Protein 4EVW (pdb70)

Radius of gyration: 26.11 Å; Cα contacts (8 Å, |Δi|>4): 935; chains: 2; bounding box: 56×75×39 Å

Foldseek 3Di:
DEEFAAAVQVVVVPDPDRQCDDAPHDGLQCQAVCQVLVCQDPDEYEYEYEPPPCVVVVVVVSSVVSNRPHYYYQYDHDHDLEDLVSRVSSVVSCVVVVDDDKFKDKYAYSQKGQHNDDDDPVLVVFQWEFEWEQDDDQQFKDFDDPDPPFQFTQAIGRRDCPDRTGGLRIIIGGTPVLSVVLSVVVVVPDVVPDPDRHDYRRRSVNSVVVVPGGYGYHYDYPVRMQGRRHPVSVVVSNVD/DEEFAAAVQVVVVPDPDRQCDDAPPDGLQCQAVCQVLVCQQPDEYEYEYEPPPCVVVVCVVSSVVSNRDHYYYHYDHDHDLEDLVSRVSSVVSCVVVVDDDKWKDKYAYSQKGQHNDDDDPVLVVFQWEFEWEQDDDQQFKDFDDPDPPFQFTQAIGHRDPPDRTGGLRIIMGGTPVLSVVLSVVVVVDDVVPDPDRHDYRRRSVNSVVVVVTTYGYHYDYPVRMQGRRHPVSVVVSNVD

Solvent-accessible surface area: 21736 Å² total

B-factor: mean 32.75, std 13.32, range [13.0, 110.54]

Sequence (480 aa):
IVIPAGSSRFFKAGYTQPKYLEAHGQTLFEHSVNSFAAYFASTPFLFIVRNVYDTAVFVREKATQLGIKQFYIAELHTETRGQAETVTLGLEELAKQGVDYQGSITVFNIDTFRPNFVFPDISQHSDGYLEVFQGGGDNWSFAKPEHAGSTKVIQTAEKNPISDLCSTGLYHFNRKEDYLEAYRREYVARPSQEWERGELYIAPLYNELIQKGLNIHYHLIARHEVIFCGVPDEYTDFLRQIVIPAGSSSRFFKAGYTQPKYLEAHGQTLFEHSVNSFAAYFASSTPFLFIVRNVYDDTAVFVREKATQLGIKQFYIAELHTETRGQAETVTLGLEELAKQGVDYQGSITVFNIDTFRPNFVFPDISQHSDGYLEVFQGGGDNWSFAKPEHAGSTKVIQTAEKNPISDLCSTGLYHFNRKEDYLEAYREYVARPSQEWERGELYIAPLYNELIQKGLNIHYHLIARHEVIFCGVPDEYTDFLRQ

Nearest PDB structures (foldseek):
  4evw-assembly2_B  TM=1.003E+00  e=3.786E-51  Vibrio cholerae RC9
  7x8k-assembly1_A  TM=7.476E-01  e=7.955E-10  Arabidopsis thaliana
  7x8j-assembly2_B  TM=7.269E-01  e=2.488E-08  Arabidopsis thaliana
  6xhs-assembly3_F  TM=6.366E-01  e=4.161E-07  Staphylococcus aureus
  6xht-assembly2_D  TM=6.276E-01  e=6.866E-07  Staphylococcus aureus

Secondary structure (DSSP, 8-state):
-EE----HHHHHTT--S----EETTEEHHHHHHGGGGGGTTTS-EEEEEESSTTHHHHHHHHHHHHT-SSEEEEEESS--SSHHHHHHHHHHHHHHTT----S-EEE--TTEE-TT----GGGGSSSEEEEEEE--SS-S-EEEESSTT--BEEEEESSS-SSSEEEEEEEEES-HHHHHHHHHHHHTS-GGG-S-S---STTHHHHHHHTT--EEEEE--GGG-EE--SHHHHHHHHH-/-EE----HHHHHHT--S----EETTEEHHHHHHGGGGGGTTTS-EEEEEESSTTHHHHHHHHHHHHT-SSEEEEEESS--SSHHHHHHHHHHHHHHTT----S-EEE--TTEE-TT----GGGGSSSEEEEEEE--SS-S-EEEESSTT--BEEEEESSS-SSSEEEEEEEEES-HHHHHHHHHHHHTS-GGG-S-S---STTHHHHHHHTT--EEEEE--GGG-EE--SHHHHHHHHH-

CATH classification: 3.90.550.10

Structure (mmCIF, N/CA/C/O backbone):
data_4EVW
#
_entry.id   4EVW
#
_cell.length_a   48.303
_cell.length_b   117.003
_cell.length_c   128.561
_cell.angle_alpha   90.000
_cell.angle_beta   90.000
_cell.angle_gamma   90.000
#
_symmetry.space_group_name_H-M   'P 21 21 21'
#
loop_
_entity.id
_entity.type
_entity.pdbx_description
1 polymer 'Nucleoside-diphosphate-sugar pyrophosphorylase'
2 non-polymer 'MAGNESIUM ION'
3 water water
#
loop_
_atom_site.group_PDB
_atom_site.id
_atom_site.type_symbol
_atom_site.label_atom_id
_atom_site.label_alt_id
_atom_site.label_comp_id
_atom_site.label_asym_id
_atom_site.label_entity_id
_atom_site.label_seq_id
_atom_site.pdbx_PDB_ins_code
_atom_site.Cartn_x
_atom_site.Cartn_y
_atom_site.Cartn_z
_atom_site.occupancy
_atom_site.B_iso_or_equiv
_atom_site.auth_seq_id
_atom_site.auth_comp_id
_atom_site.auth_asym_id
_atom_site.auth_atom_id
_atom_site.pdbx_PDB_model_num
ATOM 9 N N . ILE A 1 2 ? 21.373 69.843 56.074 1.00 20.14 2 ILE A N 1
ATOM 10 C CA . ILE A 1 2 ? 21.437 70.215 54.667 1.00 18.44 2 ILE A CA 1
ATOM 11 C C . ILE A 1 2 ? 21.610 68.920 53.880 1.00 21.19 2 ILE A C 1
ATOM 12 O O . ILE A 1 2 ? 22.569 68.179 54.094 1.00 22.46 2 ILE A O 1
ATOM 17 N N . VAL A 1 3 ? 20.673 68.652 52.979 1.00 18.07 3 VAL A N 1
ATOM 18 C CA . VAL A 1 3 ? 20.699 67.425 52.192 1.00 16.53 3 VAL A CA 1
ATOM 19 C C . VAL A 1 3 ? 20.963 67.746 50.730 1.00 18.10 3 VAL A C 1
ATOM 20 O O . VAL A 1 3 ? 20.249 68.545 50.121 1.00 21.78 3 VAL A O 1
ATOM 24 N N . ILE A 1 4 ? 21.985 67.125 50.162 1.00 19.22 4 ILE A N 1
ATOM 25 C CA . ILE A 1 4 ? 22.293 67.379 48.771 1.00 19.92 4 ILE A CA 1
ATOM 26 C C . ILE A 1 4 ? 22.195 66.117 47.936 1.00 22.43 4 ILE A C 1
ATOM 27 O O . ILE A 1 4 ? 23.075 65.256 47.989 1.00 21.31 4 ILE A O 1
ATOM 32 N N . PRO A 1 5 ? 21.113 65.965 47.220 1.00 25.79 5 PRO A N 1
ATOM 33 C CA . PRO A 1 5 ? 20.949 64.825 46.340 1.00 22.11 5 PRO A CA 1
ATOM 34 C C . PRO A 1 5 ? 21.837 65.013 45.113 1.00 27.85 5 PRO A C 1
ATOM 35 O O . PRO A 1 5 ? 21.725 65.988 44.458 1.00 30.48 5 PRO A O 1
ATOM 47 N N . ALA A 1 7 ? 22.893 62.119 42.906 1.00 22.19 7 ALA A N 1
ATOM 48 C CA . ALA A 1 7 ? 23.024 60.786 42.415 1.00 27.70 7 ALA A CA 1
ATOM 49 C C . ALA A 1 7 ? 22.651 60.709 40.960 1.00 33.08 7 ALA A C 1
ATOM 50 O O . ALA A 1 7 ? 22.752 59.692 40.368 1.00 39.05 7 ALA A O 1
ATOM 52 N N . GLY A 1 8 ? 22.220 61.798 40.399 1.00 26.61 8 GLY A N 1
ATOM 53 C CA . GLY A 1 8 ? 21.835 61.824 39.000 1.00 31.67 8 GLY A CA 1
ATOM 54 C C . GLY A 1 8 ? 22.958 61.523 38.025 1.00 43.87 8 GLY A C 1
ATOM 55 O O . GLY A 1 8 ? 23.979 60.937 38.382 1.00 50.46 8 GLY A O 1
ATOM 72 N N . SER A 1 10 ? 25.202 63.259 34.579 1.00 47.74 10 SER A N 1
ATOM 73 C CA . SER A 1 10 ? 25.573 64.472 33.854 1.00 46.55 10 SER A CA 1
ATOM 74 C C . SER A 1 10 ? 25.479 64.289 32.338 1.00 36.87 10 SER A C 1
ATOM 75 O O . SER A 1 10 ? 26.402 64.647 31.614 1.00 36.89 10 SER A O 1
ATOM 78 N N . SER A 1 11 ? 24.360 63.756 31.856 1.00 38.50 11 SER A N 1
ATOM 79 C CA . SER A 1 11 ? 24.194 63.498 30.425 1.00 34.57 11 SER A CA 1
ATOM 80 C C . SER A 1 11 ? 24.445 64.660 29.468 1.00 27.19 11 SER A C 1
ATOM 81 O O . SER A 1 11 ? 25.109 64.475 28.445 1.00 26.95 11 SER A O 1
ATOM 84 N N . ARG A 1 12 ? 23.916 65.846 29.768 1.00 26.81 12 ARG A N 1
ATOM 85 C CA . ARG A 1 12 ? 24.140 66.994 28.887 1.00 31.33 12 ARG A CA 1
ATOM 86 C C . ARG A 1 12 ? 25.619 67.373 28.853 1.00 24.99 12 ARG A C 1
ATOM 87 O O . ARG A 1 12 ? 26.139 67.798 27.818 1.00 25.51 12 ARG A O 1
ATOM 95 N N . PHE A 1 13 ? 26.291 67.230 29.990 1.00 23.34 13 PHE A N 1
ATOM 96 C CA . PHE A 1 13 ? 27.711 67.545 30.061 1.00 25.48 13 PHE A CA 1
ATOM 97 C C . PHE A 1 13 ? 28.513 66.477 29.322 1.00 25.13 13 PHE A C 1
ATOM 98 O O . PHE A 1 13 ? 29.519 66.787 28.687 1.00 29.10 13 PHE A O 1
ATOM 106 N N . PHE A 1 14 ? 28.066 65.224 29.391 1.00 30.42 14 PHE A N 1
ATOM 107 C CA . PHE A 1 14 ? 28.750 64.152 28.667 1.00 28.96 14 PHE A CA 1
ATOM 108 C C . PHE A 1 14 ? 28.691 64.469 27.173 1.00 29.56 14 PHE A C 1
ATOM 109 O O . PHE A 1 14 ? 29.707 64.434 26.474 1.00 29.15 14 PHE A O 1
ATOM 117 N N . LYS A 1 15 ? 27.499 64.794 26.684 1.00 27.69 15 LYS A N 1
ATOM 118 C CA . LYS A 1 15 ? 27.339 65.124 25.276 1.00 29.20 15 LYS A CA 1
ATOM 119 C C . LYS A 1 15 ? 28.163 66.357 24.907 1.00 29.89 15 LYS A C 1
ATOM 120 O O . LYS A 1 15 ? 28.675 66.457 23.791 1.00 31.53 15 LYS A O 1
ATOM 126 N N . ALA A 1 16 ? 28.302 67.293 25.843 1.00 30.00 16 ALA A N 1
ATOM 127 C CA . ALA A 1 16 ? 29.068 68.508 25.582 1.00 29.43 16 ALA A CA 1
ATOM 128 C C . ALA A 1 16 ? 30.568 68.224 25.513 1.00 35.91 16 ALA A C 1
ATOM 129 O O . ALA A 1 16 ? 31.354 69.096 25.141 1.00 36.68 16 ALA A O 1
ATOM 131 N N . GLY A 1 17 ? 30.968 67.013 25.888 1.00 32.35 17 GLY A N 1
ATOM 132 C CA . GLY A 1 17 ? 32.374 66.657 25.807 1.00 37.20 17 GLY A CA 1
ATOM 133 C C . GLY A 1 17 ? 33.145 66.469 27.098 1.00 35.09 17 GLY A C 1
ATOM 134 O O . GLY A 1 17 ? 34.355 66.246 27.067 1.00 37.22 17 GLY A O 1
ATOM 135 N N . TYR A 1 18 ? 32.467 66.555 28.235 1.00 30.98 18 TYR A N 1
ATOM 136 C CA . TYR A 1 18 ? 33.138 66.374 29.513 1.00 31.66 18 TYR A CA 1
ATOM 137 C C . TYR A 1 18 ? 33.054 64.905 29.891 1.00 37.72 18 TYR A C 1
ATOM 138 O O . TYR A 1 18 ? 32.020 64.269 29.700 1.00 41.24 18 TYR A O 1
ATOM 147 N N . THR A 1 19 ? 34.145 64.361 30.416 1.00 33.81 19 THR A N 1
ATOM 148 C CA . THR A 1 19 ? 34.169 62.958 30.799 1.00 29.70 19 THR A CA 1
ATOM 149 C C . THR A 1 19 ? 34.004 62.767 32.307 1.00 32.91 19 THR A C 1
ATOM 150 O O . THR A 1 19 ? 33.771 61.654 32.775 1.00 43.81 19 THR A O 1
ATOM 154 N N . GLN A 1 20 ? 34.107 63.858 33.061 1.00 34.40 20 GLN A N 1
ATOM 155 C CA . GLN A 1 20 ? 33.941 63.815 34.515 1.00 34.69 20 GLN A CA 1
ATOM 156 C C . GLN A 1 20 ? 32.525 64.246 34.888 1.00 34.38 20 GLN A C 1
ATOM 157 O O . GLN A 1 20 ? 31.903 65.017 34.165 1.00 35.65 20 GLN A O 1
ATOM 163 N N . PRO A 1 21 ? 31.990 63.741 36.012 1.00 32.52 21 PRO A N 1
ATOM 164 C CA . PRO A 1 21 ? 30.639 64.191 36.361 1.00 31.14 21 PRO A CA 1
ATOM 165 C C . PRO A 1 21 ? 30.712 65.697 36.632 1.00 31.45 21 PRO A C 1
ATOM 166 O O . PRO A 1 21 ? 31.727 66.205 37.112 1.00 27.55 21 PRO A O 1
ATOM 170 N N . LYS A 1 22 ? 29.638 66.402 36.304 1.00 26.96 22 LYS A N 1
ATOM 171 C CA . LYS A 1 22 ? 29.586 67.850 36.446 1.00 27.21 22 LYS A CA 1
ATOM 172 C C . LYS A 1 22 ? 30.074 68.440 37.767 1.00 24.08 22 LYS A C 1
ATOM 173 O O . LYS A 1 22 ? 30.757 69.462 37.761 1.00 29.20 22 LYS A O 1
ATOM 179 N N . TYR A 1 23 ? 29.756 67.805 38.891 1.00 24.28 23 TYR A N 1
ATOM 180 C CA . TYR A 1 23 ? 30.187 68.354 40.173 1.00 27.25 23 TYR A CA 1
ATOM 181 C C . TYR A 1 23 ? 31.701 68.320 40.398 1.00 23.17 23 TYR A C 1
ATOM 182 O O . TYR A 1 23 ? 32.208 68.959 41.325 1.00 23.84 23 TYR A O 1
ATOM 199 N N . LEU A 1 25 ? 33.785 69.175 37.875 1.00 25.12 25 LEU A N 1
ATOM 200 C CA . LEU A 1 25 ? 34.363 70.147 36.955 1.00 29.17 25 LEU A CA 1
ATOM 201 C C . LEU A 1 25 ? 34.886 71.321 37.775 1.00 28.24 25 LEU A C 1
ATOM 202 O O . LEU A 1 25 ? 34.369 71.607 38.856 1.00 29.02 25 LEU A O 1
ATOM 207 N N . GLU A 1 26 ? 35.918 71.989 37.267 1.00 28.75 26 GLU A N 1
ATOM 208 C CA . GLU A 1 26 ? 36.526 73.102 37.987 1.00 35.82 26 GLU A CA 1
ATOM 209 C C . GLU A 1 26 ? 36.238 74.467 37.375 1.00 36.77 26 GLU A C 1
ATOM 210 O O . GLU A 1 26 ? 36.004 74.594 36.175 1.00 34.76 26 GLU A O 1
ATOM 216 N N . ALA A 1 27 ? 36.239 75.486 38.226 1.00 33.90 27 ALA A N 1
ATOM 217 C CA . ALA A 1 27 ? 35.999 76.851 37.795 1.00 34.89 27 ALA A CA 1
ATOM 218 C C . ALA A 1 27 ? 36.538 77.805 38.849 1.00 35.03 27 ALA A C 1
ATOM 219 O O . ALA A 1 27 ? 36.252 77.664 40.040 1.00 30.42 27 ALA A O 1
ATOM 221 N N . HIS A 1 28 ? 37.345 78.760 38.405 1.00 41.51 28 HIS A N 1
ATOM 222 C CA . HIS A 1 28 ? 37.909 79.764 39.295 1.00 44.13 28 HIS A CA 1
ATOM 223 C C . HIS A 1 28 ? 38.632 79.208 40.518 1.00 45.35 28 HIS A C 1
ATOM 224 O O . HIS A 1 28 ? 38.564 79.788 41.604 1.00 50.11 28 HIS A O 1
ATOM 231 N N . GLY A 1 29 ? 39.315 78.081 40.345 1.00 45.90 29 GLY A N 1
ATOM 232 C CA . GLY A 1 29 ? 40.072 77.508 41.444 1.00 46.49 29 GLY A CA 1
ATOM 233 C C . GLY A 1 29 ? 39.446 76.409 42.281 1.00 43.44 29 GLY A C 1
ATOM 234 O O . GLY A 1 29 ? 40.106 75.869 43.170 1.00 45.88 29 GLY A O 1
ATOM 235 N N . GLN A 1 30 ? 38.187 76.070 42.024 1.00 32.88 30 GLN A N 1
ATOM 236 C CA . GLN A 1 30 ? 37.546 75.012 42.793 1.00 35.25 30 GLN A CA 1
ATOM 237 C C . GLN A 1 30 ? 36.436 74.304 42.023 1.00 32.33 30 GLN A C 1
ATOM 238 O O . GLN A 1 30 ? 35.906 74.833 41.046 1.00 33.36 30 GLN A O 1
ATOM 244 N N . THR A 1 31 ? 36.096 73.099 42.473 1.00 32.20 31 THR A N 1
ATOM 245 C CA . THR A 1 31 ? 35.067 72.294 41.829 1.00 25.18 31 THR A CA 1
ATOM 246 C C . THR A 1 31 ? 33.675 72.881 41.986 1.00 27.91 31 THR A C 1
ATOM 247 O O . THR A 1 31 ? 33.408 73.636 42.920 1.00 26.50 31 THR A O 1
ATOM 251 N N . LEU A 1 32 ? 32.783 72.537 41.066 1.00 21.78 32 LEU A N 1
ATOM 252 C CA . LEU A 1 32 ? 31.424 73.040 41.149 1.00 23.37 32 LEU A CA 1
ATOM 253 C C . LEU A 1 32 ? 30.811 72.540 42.461 1.00 22.62 32 LEU A C 1
ATOM 254 O O . LEU A 1 32 ? 29.982 73.223 43.062 1.00 23.67 32 LEU A O 1
ATOM 259 N N . PHE A 1 33 ? 31.245 71.365 42.919 1.00 20.89 33 PHE A N 1
ATOM 260 C CA . PHE A 1 33 ? 30.752 70.817 44.184 1.00 19.97 33 PHE A CA 1
ATOM 261 C C . PHE A 1 33 ? 31.045 71.819 45.295 1.00 22.66 33 PHE A C 1
ATOM 262 O O . PHE A 1 33 ? 30.177 72.141 46.106 1.00 20.88 33 PHE A O 1
ATOM 270 N N . GLU A 1 34 ? 32.279 72.314 45.321 1.00 22.30 34 GLU A N 1
ATOM 271 C CA . GLU A 1 34 ? 32.696 73.278 46.335 1.00 28.37 34 GLU A CA 1
ATOM 272 C C . GLU A 1 34 ? 31.963 74.610 46.211 1.00 29.54 34 GLU A C 1
ATOM 273 O O . GLU A 1 34 ? 31.571 75.205 47.217 1.00 24.08 34 GLU A O 1
ATOM 279 N N . HIS A 1 35 ? 31.791 75.088 44.981 1.00 24.58 35 HIS A N 1
ATOM 280 C CA . HIS A 1 35 ? 31.075 76.341 44.758 1.00 26.65 35 HIS A CA 1
ATOM 281 C C . HIS A 1 35 ? 29.665 76.241 45.332 1.00 23.11 35 HIS A C 1
ATOM 282 O O . HIS A 1 35 ? 29.163 77.181 45.947 1.00 23.68 35 HIS A O 1
ATOM 289 N N . SER A 1 36 ? 29.024 75.099 45.119 1.00 22.00 36 SER A N 1
ATOM 290 C CA . SER A 1 36 ? 27.667 74.914 45.611 1.00 25.24 36 SER A CA 1
ATOM 291 C C . SER A 1 36 ? 27.584 74.732 47.122 1.00 25.59 36 SER A C 1
ATOM 292 O O . SER A 1 36 ? 26.791 75.401 47.784 1.00 21.48 36 SER A O 1
ATOM 295 N N . VAL A 1 37 ? 28.399 73.840 47.674 1.00 21.03 37 VAL A N 1
ATOM 296 C CA . VAL A 1 37 ? 28.360 73.596 49.110 1.00 19.60 37 VAL A CA 1
ATOM 297 C C . VAL A 1 37 ? 28.826 74.807 49.911 1.00 19.01 37 VAL A C 1
ATOM 298 O O . VAL A 1 37 ? 28.358 75.029 51.027 1.00 20.12 37 VAL A O 1
ATOM 302 N N . ASN A 1 38 ? 29.732 75.600 49.344 1.00 19.29 38 ASN A N 1
ATOM 303 C CA . ASN A 1 38 ? 30.207 76.787 50.047 1.00 23.71 38 ASN A CA 1
ATOM 304 C C . ASN A 1 38 ? 29.096 77.798 50.291 1.00 22.27 38 ASN A C 1
ATOM 305 O O . ASN A 1 38 ? 29.257 78.728 51.086 1.00 23.06 38 ASN A O 1
ATOM 310 N N . SER A 1 39 ? 27.972 77.615 49.604 1.00 20.98 39 SER A N 1
ATOM 311 C CA . SER A 1 39 ? 26.814 78.482 49.795 1.00 25.67 39 SER A CA 1
ATOM 312 C C . SER A 1 39 ? 26.492 78.476 51.281 1.00 21.89 39 SER A C 1
ATOM 313 O O . SER A 1 39 ? 26.095 79.490 51.852 1.00 22.15 39 SER A O 1
ATOM 316 N N . PHE A 1 40 ? 26.674 77.312 51.899 1.00 20.20 40 PHE A N 1
ATOM 317 C CA . PHE A 1 40 ? 26.362 77.109 53.312 1.00 21.88 40 PHE A CA 1
ATOM 318 C C . PHE A 1 40 ? 27.527 77.213 54.290 1.00 22.21 40 PHE A C 1
ATOM 319 O O . PHE A 1 40 ? 27.470 76.649 55.387 1.00 22.09 40 PHE A O 1
ATOM 327 N N . ALA A 1 41 ? 28.574 77.930 53.905 1.00 20.38 41 ALA A N 1
ATOM 328 C CA . ALA A 1 41 ? 29.752 78.064 54.755 1.00 22.78 41 ALA A CA 1
ATOM 329 C C . ALA A 1 41 ? 29.452 78.510 56.187 1.00 25.63 41 ALA A C 1
ATOM 330 O O . ALA A 1 41 ? 30.153 78.123 57.113 1.00 22.60 41 ALA A O 1
ATOM 332 N N . ALA A 1 42 ? 28.419 79.321 56.373 1.00 25.80 42 ALA A N 1
ATOM 333 C CA . ALA A 1 42 ? 28.077 79.795 57.710 1.00 31.29 42 ALA A CA 1
ATOM 334 C C . ALA A 1 42 ? 27.604 78.665 58.616 1.00 26.81 42 ALA A C 1
ATOM 335 O O . ALA A 1 42 ? 27.561 78.816 59.836 1.00 25.99 42 ALA A O 1
ATOM 337 N N . TYR A 1 43 ? 27.277 77.523 58.020 1.00 19.40 43 TYR A N 1
ATOM 338 C CA . TYR A 1 43 ? 26.767 76.384 58.781 1.00 21.21 43 TYR A CA 1
ATOM 339 C C . TYR A 1 43 ? 27.692 75.174 58.878 1.00 21.81 43 TYR A C 1
ATOM 340 O O . TYR A 1 43 ? 27.316 74.139 59.437 1.00 21.27 43 TYR A O 1
ATOM 349 N N . PHE A 1 44 ? 28.907 75.308 58.355 1.00 21.85 44 PHE A N 1
ATOM 350 C CA . PHE A 1 44 ? 29.867 74.208 58.375 1.00 20.26 44 PHE A CA 1
ATOM 351 C C . PHE A 1 44 ? 30.208 73.693 59.770 1.00 25.83 44 PHE A C 1
ATOM 352 O O . PHE A 1 44 ? 30.463 72.506 59.956 1.00 21.75 44 PHE A O 1
ATOM 360 N N . ALA A 1 45 ? 30.219 74.586 60.751 1.00 25.29 45 ALA A N 1
ATOM 361 C CA . ALA A 1 45 ? 30.584 74.194 62.109 1.00 27.07 45 ALA A CA 1
ATOM 362 C C . ALA A 1 45 ? 29.440 73.662 62.966 1.00 28.44 45 ALA A C 1
ATOM 363 O O . ALA A 1 45 ? 29.668 72.923 63.918 1.00 32.99 45 ALA A O 1
ATOM 365 N N . SER A 1 46 ? 28.213 74.008 62.598 1.00 24.77 46 SER A N 1
ATOM 366 C CA . SER A 1 46 ? 27.038 73.675 63.400 1.00 29.98 46 SER A CA 1
ATOM 367 C C . SER A 1 46 ? 25.975 72.735 62.867 1.00 27.38 46 SER A C 1
ATOM 368 O O . SER A 1 46 ? 25.226 72.129 63.640 1.00 28.25 46 SER A O 1
ATOM 371 N N . THR A 1 47 ? 25.890 72.633 61.553 1.00 26.11 47 THR A N 1
ATOM 372 C CA . THR A 1 47 ? 24.824 71.867 60.932 1.00 20.62 47 THR A CA 1
ATOM 373 C C . THR A 1 47 ? 25.281 70.624 60.197 1.00 21.09 47 THR A C 1
ATOM 374 O O . THR A 1 47 ? 26.276 70.651 59.484 1.00 25.57 47 THR A O 1
ATOM 378 N N . PRO A 1 48 ? 24.558 69.508 60.367 1.00 24.91 48 PRO A N 1
ATOM 379 C CA . PRO A 1 48 ? 24.978 68.299 59.657 1.00 23.26 48 PRO A CA 1
ATOM 380 C C . PRO A 1 48 ? 24.629 68.389 58.172 1.00 17.84 48 PRO A C 1
ATOM 381 O O . PRO A 1 48 ? 23.655 69.046 57.791 1.00 17.97 48 PRO A O 1
ATOM 385 N N . PHE A 1 49 ? 25.444 67.746 57.343 1.00 19.89 49 PHE A N 1
ATOM 386 C CA . PHE A 1 49 ? 25.224 67.702 55.898 1.00 21.01 49 PHE A CA 1
ATOM 387 C C . PHE A 1 49 ? 25.091 66.245 55.487 1.00 19.37 49 PHE A C 1
ATOM 388 O O . PHE A 1 49 ? 25.822 65.383 55.979 1.00 22.76 49 PHE A O 1
ATOM 396 N N . LEU A 1 50 ? 24.154 65.968 54.588 1.00 16.08 50 LEU A N 1
ATOM 397 C CA . LEU A 1 50 ? 23.981 64.614 54.075 1.00 15.24 50 LEU A CA 1
ATOM 398 C C . LEU A 1 50 ? 24.180 64.689 52.571 1.00 19.12 50 LEU A C 1
ATOM 399 O O . LEU A 1 50 ? 23.412 65.355 51.868 1.00 20.94 50 LEU A O 1
ATOM 404 N N . PHE A 1 51 ? 25.223 64.023 52.082 1.00 18.72 51 PHE A N 1
ATOM 405 C CA . PHE A 1 51 ? 25.505 64.001 50.655 1.00 16.81 51 PHE A CA 1
ATOM 406 C C . PHE A 1 51 ? 25.029 62.649 50.142 1.00 18.01 51 PHE A C 1
ATOM 407 O O . PHE A 1 51 ? 25.458 61.607 50.638 1.00 20.11 51 PHE A O 1
ATOM 415 N N . ILE A 1 52 ? 24.132 62.666 49.164 1.00 17.12 52 ILE A N 1
ATOM 416 C CA . ILE A 1 52 ? 23.606 61.422 48.615 1.00 14.51 52 ILE A CA 1
ATOM 417 C C . ILE A 1 52 ? 24.184 61.265 47.227 1.00 21.62 52 ILE A C 1
ATOM 418 O O . ILE A 1 52 ? 23.832 61.990 46.299 1.00 21.22 52 ILE A O 1
ATOM 423 N N . VAL A 1 53 ? 25.087 60.305 47.102 1.00 18.56 53 VAL A N 1
ATOM 424 C CA . VAL A 1 53 ? 25.781 60.081 45.854 1.00 20.31 53 VAL A CA 1
ATOM 425 C C . VAL A 1 53 ? 25.544 58.711 45.283 1.00 22.48 53 VAL A C 1
ATOM 426 O O . VAL A 1 53 ? 24.918 57.844 45.901 1.00 26.02 53 VAL A O 1
ATOM 430 N N . ARG A 1 54 ? 26.094 58.518 44.096 1.00 24.81 54 ARG A N 1
ATOM 431 C CA . ARG A 1 54 ? 25.984 57.242 43.436 1.00 30.15 54 ARG A CA 1
ATOM 432 C C . ARG A 1 54 ? 27.337 56.559 43.417 1.00 31.21 54 ARG A C 1
ATOM 433 O O . ARG A 1 54 ? 28.373 57.218 43.514 1.00 29.34 54 ARG A O 1
ATOM 441 N N . ASN A 1 55 ? 27.325 55.238 43.279 1.00 27.47 55 ASN A N 1
ATOM 442 C CA . ASN A 1 55 ? 28.563 54.471 43.261 1.00 25.67 55 ASN A CA 1
ATOM 443 C C . ASN A 1 55 ? 29.299 54.551 41.930 1.00 29.61 55 ASN A C 1
ATOM 444 O O . ASN A 1 55 ? 29.634 53.528 41.340 1.00 28.77 55 ASN A O 1
ATOM 449 N N . VAL A 1 56 ? 29.547 55.767 41.456 1.00 29.71 56 VAL A N 1
ATOM 450 C CA . VAL A 1 56 ? 30.272 55.973 40.206 1.00 29.61 56 VAL A CA 1
ATOM 451 C C . VAL A 1 56 ? 31.342 57.050 40.367 1.00 27.61 56 VAL A C 1
ATOM 452 O O . VAL A 1 56 ? 31.246 57.908 41.249 1.00 31.08 56 VAL A O 1
ATOM 456 N N . TYR A 1 57 ? 32.361 56.986 39.511 1.00 29.19 57 TYR A N 1
ATOM 457 C CA . TYR A 1 57 ? 33.471 57.940 39.505 1.00 36.33 57 TYR A CA 1
ATOM 458 C C . TYR A 1 57 ? 34.149 58.183 40.842 1.00 36.74 57 TYR A C 1
ATOM 459 O O . TYR A 1 57 ? 34.735 59.245 41.051 1.00 32.09 57 TYR A O 1
ATOM 468 N N . ASP A 1 58 ? 34.063 57.213 41.742 1.00 31.91 58 ASP A N 1
ATOM 469 C CA . ASP A 1 58 ? 34.681 57.336 43.055 1.00 32.47 58 ASP A CA 1
ATOM 470 C C . ASP A 1 58 ? 34.196 58.601 43.760 1.00 30.41 58 ASP A C 1
ATOM 471 O O . ASP A 1 58 ? 34.948 59.282 44.461 1.00 25.41 58 ASP A O 1
ATOM 476 N N . THR A 1 59 ? 32.912 58.890 43.581 1.00 24.81 59 THR A N 1
ATOM 477 C CA . THR A 1 59 ? 32.296 60.078 44.156 1.00 24.41 59 THR A CA 1
ATOM 478 C C . THR A 1 59 ? 32.272 60.131 45.684 1.00 26.51 59 THR A C 1
ATOM 479 O O . THR A 1 59 ? 32.489 61.198 46.262 1.00 23.01 59 THR A O 1
ATOM 483 N N . ALA A 1 60 ? 32.017 59.004 46.345 1.00 24.70 60 ALA A N 1
ATOM 484 C CA . ALA A 1 60 ? 31.986 59.002 47.806 1.00 25.59 60 ALA A CA 1
ATOM 485 C C . ALA A 1 60 ? 33.317 59.509 48.362 1.00 23.07 60 ALA A C 1
ATOM 486 O O . ALA A 1 60 ? 33.347 60.317 49.294 1.00 25.51 60 ALA A O 1
ATOM 488 N N . VAL A 1 61 ? 34.419 59.032 47.787 1.00 22.27 61 VAL A N 1
ATOM 489 C CA . VAL A 1 61 ? 35.743 59.458 48.225 1.00 26.57 61 VAL A CA 1
ATOM 490 C C . VAL A 1 61 ? 35.947 60.947 47.939 1.00 29.27 61 VAL A C 1
ATOM 491 O O . VAL A 1 61 ? 36.449 61.685 48.790 1.00 24.83 61 VAL A O 1
ATOM 495 N N . PHE A 1 62 ? 35.550 61.386 46.746 1.00 27.88 62 PHE A N 1
ATOM 496 C CA . PHE A 1 62 ? 35.673 62.792 46.358 1.00 26.45 62 PHE A CA 1
ATOM 497 C C . PHE A 1 62 ? 34.930 63.699 47.350 1.00 25.32 62 PHE A C 1
ATOM 498 O O . PHE A 1 62 ? 35.485 64.684 47.850 1.00 24.80 62 PHE A O 1
ATOM 506 N N . VAL A 1 63 ? 33.676 63.357 47.638 1.00 21.81 63 VAL A N 1
ATOM 507 C CA . VAL A 1 63 ? 32.864 64.145 48.563 1.00 24.40 63 VAL A CA 1
ATOM 508 C C . VAL A 1 63 ? 33.444 64.158 49.970 1.00 23.13 63 VAL A C 1
ATOM 509 O O . VAL A 1 63 ? 33.507 65.206 50.610 1.00 22.75 63 VAL A O 1
ATOM 513 N N . ARG A 1 64 ? 33.864 62.997 50.457 1.00 22.99 64 ARG A N 1
ATOM 514 C CA . ARG A 1 64 ? 34.428 62.938 51.795 1.00 24.64 64 ARG A CA 1
ATOM 515 C C . ARG A 1 64 ? 35.665 63.830 51.892 1.00 24.86 64 ARG A C 1
ATOM 516 O O . ARG A 1 64 ? 35.826 64.575 52.860 1.00 24.23 64 ARG A O 1
ATOM 524 N N . GLU A 1 65 ? 36.534 63.765 50.888 1.00 22.00 65 GLU A N 1
ATOM 525 C CA . GLU A 1 65 ? 37.741 64.588 50.893 1.00 24.72 65 GLU A CA 1
ATOM 526 C C . GLU A 1 65 ? 37.425 66.080 50.831 1.00 28.10 65 GLU A C 1
ATOM 527 O O . GLU A 1 65 ? 37.987 66.871 51.593 1.00 25.53 65 GLU A O 1
ATOM 533 N N . LYS A 1 66 ? 36.531 66.469 49.925 1.00 22.91 66 LYS A N 1
ATOM 534 C CA . LYS A 1 66 ? 36.167 67.876 49.782 1.00 23.22 66 LYS A CA 1
ATOM 535 C C . LYS A 1 66 ? 35.443 68.415 51.014 1.00 23.08 66 LYS A C 1
ATOM 536 O O . LYS A 1 66 ? 35.728 69.526 51.464 1.00 23.98 66 LYS A O 1
ATOM 542 N N . ALA A 1 67 ? 34.507 67.640 51.559 1.00 24.08 67 ALA A N 1
ATOM 543 C CA . ALA A 1 67 ? 33.771 68.083 52.745 1.00 26.65 67 ALA A CA 1
ATOM 544 C C . ALA A 1 67 ? 34.721 68.303 53.920 1.00 27.23 67 ALA A C 1
ATOM 545 O O . ALA A 1 67 ? 34.605 69.283 54.657 1.00 26.58 67 ALA A O 1
ATOM 547 N N . THR A 1 68 ? 35.660 67.381 54.097 1.00 24.07 68 THR A N 1
ATOM 548 C CA . THR A 1 68 ? 36.625 67.474 55.194 1.00 26.79 68 THR A CA 1
ATOM 549 C C . THR A 1 68 ? 37.457 68.726 55.001 1.00 29.28 68 THR A C 1
ATOM 550 O O . THR A 1 68 ? 37.704 69.503 55.928 1.00 28.05 68 THR A O 1
ATOM 554 N N . GLN A 1 69 ? 37.897 68.918 53.770 1.00 25.12 69 GLN A N 1
ATOM 555 C CA . GLN A 1 69 ? 38.712 70.061 53.469 1.00 30.44 69 GLN A CA 1
ATOM 556 C C . GLN A 1 69 ? 37.993 71.387 53.670 1.00 29.70 69 GLN A C 1
ATOM 557 O O . GLN A 1 69 ? 38.609 72.362 54.094 1.00 30.40 69 GLN A O 1
ATOM 563 N N . LEU A 1 70 ? 36.699 71.425 53.357 1.00 29.02 70 LEU A N 1
ATOM 564 C CA . LEU A 1 70 ? 35.910 72.645 53.505 1.00 30.60 70 LEU A CA 1
ATOM 565 C C . LEU A 1 70 ? 35.715 72.979 54.974 1.00 29.47 70 LEU A C 1
ATOM 566 O O . LEU A 1 70 ? 35.363 74.104 55.329 1.00 29.44 70 LEU A O 1
ATOM 571 N N . GLY A 1 71 ? 35.944 71.990 55.827 1.00 26.75 71 GLY A N 1
ATOM 572 C CA . GLY A 1 71 ? 35.781 72.199 57.249 1.00 29.17 71 GLY A CA 1
ATOM 573 C C . GLY A 1 71 ? 34.378 71.884 57.731 1.00 25.62 71 GLY A C 1
ATOM 574 O O . GLY A 1 71 ? 33.947 72.410 58.750 1.00 23.36 71 GLY A O 1
ATOM 575 N N . ILE A 1 72 ? 33.651 71.040 57.006 1.00 18.86 72 ILE A N 1
ATOM 576 C CA . ILE A 1 72 ? 32.307 70.680 57.452 1.00 18.33 72 ILE A CA 1
ATOM 577 C C . ILE A 1 72 ? 32.534 69.692 58.592 1.00 25.76 72 ILE A C 1
ATOM 578 O O . ILE A 1 72 ? 33.063 68.603 58.390 1.00 24.04 72 ILE A O 1
ATOM 583 N N . LYS A 1 73 ? 32.142 70.090 59.796 1.00 27.19 73 LYS A N 1
ATOM 584 C CA . LYS A 1 73 ? 32.381 69.274 60.978 1.00 30.19 73 LYS A CA 1
ATOM 585 C C . LYS A 1 73 ? 31.529 68.028 61.164 1.00 28.14 73 LYS A C 1
ATOM 586 O O . LYS A 1 73 ? 31.964 67.075 61.807 1.00 27.53 73 LYS A O 1
ATOM 592 N N . GLN A 1 74 ? 30.318 68.020 60.619 1.00 20.83 74 GLN A N 1
ATOM 593 C CA . GLN A 1 74 ? 29.483 66.835 60.731 1.00 22.50 74 GLN A CA 1
ATOM 594 C C . GLN A 1 74 ? 28.806 66.559 59.406 1.00 23.97 74 GLN A C 1
ATOM 595 O O . GLN A 1 74 ? 27.990 67.351 58.931 1.00 22.40 74 GLN A O 1
ATOM 601 N N . PHE A 1 75 ? 29.167 65.445 58.788 1.00 19.97 75 PHE A N 1
ATOM 602 C CA . PHE A 1 75 ? 28.532 65.102 57.534 1.00 23.28 75 PHE A CA 1
ATOM 603 C C . PHE A 1 75 ? 28.431 63.607 57.356 1.00 22.20 75 PHE A C 1
ATOM 604 O O . PHE A 1 75 ? 29.186 62.828 57.952 1.00 23.51 75 PHE A O 1
ATOM 612 N N . TYR A 1 76 ? 27.467 63.220 56.534 1.00 23.36 76 TYR A N 1
ATOM 613 C CA . TYR A 1 76 ? 27.190 61.830 56.258 1.00 23.77 76 TYR A CA 1
ATOM 614 C C . TYR A 1 76 ? 27.133 61.645 54.759 1.00 20.56 76 TYR A C 1
ATOM 615 O O . TYR A 1 76 ? 26.783 62.563 54.012 1.00 20.64 76 TYR A O 1
ATOM 624 N N . ILE A 1 77 ? 27.487 60.451 54.315 1.00 22.80 77 ILE A N 1
ATOM 625 C CA . ILE A 1 77 ? 27.447 60.156 52.900 1.00 22.11 77 ILE A CA 1
ATOM 626 C C . ILE A 1 77 ? 26.619 58.901 52.724 1.00 27.48 77 ILE A C 1
ATOM 627 O O . ILE A 1 77 ? 26.870 57.881 53.367 1.00 24.88 77 ILE A O 1
ATOM 632 N N . ALA A 1 78 ? 25.607 58.995 51.872 1.00 22.69 78 ALA A N 1
ATOM 633 C CA . ALA A 1 78 ? 24.746 57.862 51.590 1.00 21.51 78 ALA A CA 1
ATOM 634 C C . ALA A 1 78 ? 25.043 57.517 50.143 1.00 23.68 78 ALA A C 1
ATOM 635 O O . ALA A 1 78 ? 24.825 58.327 49.244 1.00 26.56 78 ALA A O 1
ATOM 637 N N . GLU A 1 79 ? 25.563 56.321 49.913 1.00 23.25 79 GLU A N 1
ATOM 638 C CA . GLU A 1 79 ? 25.900 55.921 48.557 1.00 27.26 79 GLU A CA 1
ATOM 639 C C . GLU A 1 79 ? 24.824 55.013 47.979 1.00 31.95 79 GLU A C 1
ATOM 640 O O . GLU A 1 79 ? 24.542 53.948 48.525 1.00 33.91 79 GLU A O 1
ATOM 646 N N . LEU A 1 80 ? 24.215 55.449 46.881 1.00 24.07 80 LEU A N 1
ATOM 647 C CA . LEU A 1 80 ? 23.162 54.683 46.230 1.00 28.84 80 LEU A CA 1
ATOM 648 C C . LEU A 1 80 ? 23.784 53.849 45.114 1.00 30.51 80 LEU A C 1
ATOM 649 O O . LEU A 1 80 ? 24.743 54.277 44.480 1.00 29.62 80 LEU A O 1
ATOM 654 N N . HIS A 1 81 ? 23.242 52.661 44.867 1.00 29.60 81 HIS A N 1
ATOM 655 C CA . HIS A 1 81 ? 23.811 51.792 43.842 1.00 34.42 81 HIS A CA 1
ATOM 656 C C . HIS A 1 81 ? 23.011 51.679 42.547 1.00 42.58 81 HIS A C 1
ATOM 657 O O . HIS A 1 81 ? 23.452 51.031 41.597 1.00 42.63 81 HIS A O 1
ATOM 664 N N . THR A 1 82 ? 21.839 52.305 42.508 1.00 39.26 82 THR A N 1
ATOM 665 C CA . THR A 1 82 ? 21.020 52.302 41.298 1.00 38.61 82 THR A CA 1
ATOM 666 C C . THR A 1 82 ? 20.629 53.742 41.011 1.00 34.31 82 THR A C 1
ATOM 667 O O . THR A 1 82 ? 20.673 54.591 41.900 1.00 35.43 82 THR A O 1
ATOM 671 N N . GLU A 1 83 ? 20.264 54.021 39.767 1.00 35.92 83 GLU A N 1
ATOM 672 C CA . GLU A 1 83 ? 19.826 55.358 39.401 1.00 38.72 83 GLU A CA 1
ATOM 673 C C . GLU A 1 83 ? 18.452 55.505 40.047 1.00 32.06 83 GLU A C 1
ATOM 674 O O . GLU A 1 83 ? 17.773 54.504 40.280 1.00 34.38 83 GLU A O 1
ATOM 680 N N . THR A 1 84 ? 18.043 56.734 40.342 1.00 27.85 84 THR A N 1
ATOM 681 C CA . THR A 1 84 ? 16.724 56.952 40.927 1.00 28.32 84 THR A CA 1
ATOM 682 C C . THR A 1 84 ? 15.838 57.641 39.896 1.00 29.17 84 THR A C 1
ATOM 683 O O . THR A 1 84 ? 16.300 58.020 38.823 1.00 25.17 84 THR A O 1
ATOM 687 N N . ARG A 1 85 ? 14.566 57.810 40.237 1.00 29.44 85 ARG A N 1
ATOM 688 C CA . ARG A 1 85 ? 13.611 58.441 39.340 1.00 31.53 85 ARG A CA 1
ATOM 689 C C . ARG A 1 85 ? 13.617 59.962 39.479 1.00 29.54 85 ARG A C 1
ATOM 690 O O . ARG A 1 85 ? 12.855 60.654 38.810 1.00 30.48 85 ARG A O 1
ATOM 698 N N . GLY A 1 86 ? 14.480 60.484 40.344 1.00 25.14 86 GLY A N 1
ATOM 699 C CA . GLY A 1 86 ? 14.533 61.924 40.528 1.00 26.35 86 GLY A CA 1
ATOM 700 C C . GLY A 1 86 ? 14.965 62.312 41.929 1.00 20.37 86 GLY A C 1
ATOM 701 O O . GLY A 1 86 ? 15.048 61.464 42.814 1.00 21.42 86 GLY A O 1
ATOM 702 N N . GLN A 1 87 ? 15.226 63.597 42.138 1.00 18.05 87 GLN A N 1
ATOM 703 C CA . GLN A 1 87 ? 15.685 64.078 43.441 1.00 19.80 87 GLN A CA 1
ATOM 704 C C . GLN A 1 87 ? 14.847 63.679 44.646 1.00 20.48 87 GLN A C 1
ATOM 705 O O . GLN A 1 87 ? 15.394 63.447 45.723 1.00 20.93 87 GLN A O 1
ATOM 711 N N . ALA A 1 88 ? 13.527 63.612 44.488 1.00 17.83 88 ALA A N 1
ATOM 712 C CA . ALA A 1 88 ? 12.687 63.247 45.620 1.00 17.85 88 ALA A CA 1
ATOM 713 C C . ALA A 1 88 ? 12.982 61.818 46.058 1.00 18.82 88 ALA A C 1
ATOM 714 O O . ALA A 1 88 ? 13.019 61.530 47.254 1.00 18.35 88 ALA A O 1
ATOM 716 N N . GLU A 1 89 ? 13.185 60.914 45.101 1.00 16.86 89 GLU A N 1
ATOM 717 C CA . GLU A 1 89 ? 13.484 59.540 45.477 1.00 17.55 89 GLU A CA 1
ATOM 718 C C . GLU A 1 89 ? 14.899 59.471 46.054 1.00 20.01 89 GLU A C 1
ATOM 719 O O . GLU A 1 89 ? 15.151 58.752 47.017 1.00 20.30 89 GLU A O 1
ATOM 725 N N . THR A 1 90 ? 15.822 60.221 45.460 1.00 16.78 90 THR A N 1
ATOM 726 C CA . THR A 1 90 ? 17.199 60.236 45.945 1.00 17.13 90 THR A CA 1
ATOM 727 C C . THR A 1 90 ? 17.221 60.628 47.419 1.00 17.22 90 THR A C 1
ATOM 728 O O . THR A 1 90 ? 17.872 59.973 48.238 1.00 16.77 90 THR A O 1
ATOM 732 N N . VAL A 1 91 ? 16.503 61.694 47.758 1.00 18.41 91 VAL A N 1
ATOM 733 C CA . VAL A 1 91 ? 16.439 62.152 49.140 1.00 16.19 91 VAL A CA 1
ATOM 734 C C . VAL A 1 91 ? 15.861 61.072 50.056 1.00 22.53 91 VAL A C 1
ATOM 735 O O . VAL A 1 91 ? 16.426 60.777 51.111 1.00 19.43 91 VAL A O 1
ATOM 739 N N . THR A 1 92 ? 14.743 60.470 49.655 1.00 18.12 92 THR A N 1
ATOM 740 C CA . THR A 1 92 ? 14.135 59.420 50.476 1.00 19.18 92 THR A CA 1
ATOM 741 C C . THR A 1 92 ? 15.086 58.237 50.689 1.00 20.74 92 THR A C 1
ATOM 742 O O . THR A 1 92 ? 15.233 57.744 51.809 1.00 19.79 92 THR A O 1
ATOM 746 N N . LEU A 1 93 ? 15.736 57.778 49.625 1.00 18.64 93 LEU A N 1
ATOM 747 C CA . LEU A 1 93 ? 16.666 56.656 49.746 1.00 17.70 93 LEU A CA 1
ATOM 748 C C . LEU A 1 93 ? 17.889 57.046 50.583 1.00 18.42 93 LEU A C 1
ATOM 749 O O . LEU A 1 93 ? 18.446 56.219 51.310 1.00 18.70 93 LEU A O 1
ATOM 754 N N . GLY A 1 94 ? 18.297 58.309 50.484 1.00 17.99 94 GLY A N 1
ATOM 755 C CA . GLY A 1 94 ? 19.430 58.787 51.263 1.00 19.87 94 GLY A CA 1
ATOM 756 C C . GLY A 1 94 ? 19.110 58.827 52.750 1.00 20.26 94 GLY A C 1
ATOM 757 O O . GLY A 1 94 ? 19.944 58.475 53.588 1.00 18.74 94 GLY A O 1
ATOM 758 N N . LEU A 1 95 ? 17.899 59.261 53.089 1.00 21.21 95 LEU A N 1
ATOM 759 C CA . LEU A 1 95 ? 17.488 59.320 54.486 1.00 19.56 95 LEU A CA 1
ATOM 760 C C . LEU A 1 95 ? 17.346 57.910 55.038 1.00 19.93 95 LEU A C 1
ATOM 761 O O . LEU A 1 95 ? 17.624 57.658 56.210 1.00 20.29 95 LEU A O 1
ATOM 766 N N . GLU A 1 96 ? 16.909 56.984 54.192 1.00 18.07 96 GLU A N 1
ATOM 767 C CA . GLU A 1 96 ? 16.776 55.606 54.638 1.00 20.83 96 GLU A CA 1
ATOM 768 C C . GLU A 1 96 ? 18.169 55.024 54.886 1.00 21.54 96 GLU A C 1
ATOM 769 O O . GLU A 1 96 ? 18.382 54.297 55.857 1.00 22.43 96 GLU A O 1
ATOM 775 N N . GLU A 1 97 ? 19.123 55.360 54.022 1.00 19.21 97 GLU A N 1
ATOM 776 C CA . GLU A 1 97 ? 20.496 54.877 54.184 1.00 20.26 97 GLU A CA 1
ATOM 777 C C . GLU A 1 97 ? 21.114 55.484 55.448 1.00 20.25 97 GLU A C 1
ATOM 778 O O . GLU A 1 97 ? 21.863 54.818 56.169 1.00 22.59 97 GLU A O 1
ATOM 784 N N . LEU A 1 98 ? 20.803 56.747 55.718 1.00 20.88 98 LEU A N 1
ATOM 785 C CA . LEU A 1 98 ? 21.319 57.393 56.919 1.00 23.93 98 LEU A CA 1
ATOM 786 C C . LEU A 1 98 ? 20.848 56.612 58.149 1.00 24.29 98 LEU A C 1
ATOM 787 O O . LEU A 1 98 ? 21.631 56.348 59.066 1.00 23.55 98 LEU A O 1
ATOM 792 N N . ALA A 1 99 ? 19.570 56.235 58.172 1.00 22.41 99 ALA A N 1
ATOM 793 C CA . ALA A 1 99 ? 19.051 55.474 59.306 1.00 23.21 99 ALA A CA 1
ATOM 794 C C . ALA A 1 99 ? 19.721 54.100 59.374 1.00 27.12 99 ALA A C 1
ATOM 795 O O . ALA A 1 99 ? 19.974 53.581 60.465 1.00 27.50 99 ALA A O 1
ATOM 797 N N . LYS A 1 100 ? 20.015 53.506 58.219 1.00 26.36 100 LYS A N 1
ATOM 798 C CA . LYS A 1 100 ? 20.675 52.200 58.202 1.00 26.08 100 LYS A CA 1
ATOM 799 C C . LYS A 1 100 ? 22.075 52.301 58.795 1.00 30.11 100 LYS A C 1
ATOM 800 O O . LYS A 1 100 ? 22.630 51.308 59.259 1.00 32.27 100 LYS A O 1
ATOM 806 N N . GLN A 1 101 ? 22.650 53.498 58.777 1.00 26.29 101 GLN A N 1
ATOM 807 C CA . GLN A 1 101 ? 23.975 53.699 59.346 1.00 29.38 101 GLN A CA 1
ATOM 808 C C . GLN A 1 101 ? 23.887 53.881 60.861 1.00 34.05 101 GLN A C 1
ATOM 809 O O . GLN A 1 101 ? 24.904 54.035 61.531 1.00 34.93 101 GLN A O 1
ATOM 815 N N . GLY A 1 102 ? 22.668 53.859 61.394 1.00 28.31 102 GLY A N 1
ATOM 816 C CA . GLY A 1 102 ? 22.476 54.008 62.828 1.00 28.05 102 GLY A CA 1
ATOM 817 C C . GLY A 1 102 ? 22.140 55.412 63.306 1.00 26.43 102 GLY A C 1
ATOM 818 O O . GLY A 1 102 ? 21.851 55.623 64.483 1.00 30.37 102 GLY A O 1
ATOM 819 N N . VAL A 1 103 ? 22.177 56.378 62.399 1.00 23.14 103 VAL A N 1
ATOM 820 C CA . VAL A 1 103 ? 21.869 57.759 62.749 1.00 28.42 103 VAL A CA 1
ATOM 821 C C . VAL A 1 103 ? 20.355 57.964 62.874 1.00 32.67 103 VAL A C 1
ATOM 822 O O . VAL A 1 103 ? 19.601 57.692 61.941 1.00 31.41 103 VAL A O 1
ATOM 826 N N . ASP A 1 104 ? 19.919 58.431 64.040 1.00 28.35 104 ASP A N 1
ATOM 827 C CA . ASP A 1 104 ? 18.499 58.668 64.303 1.00 22.77 104 ASP A CA 1
ATOM 828 C C . ASP A 1 104 ? 18.265 60.173 64.298 1.00 24.50 104 ASP A C 1
ATOM 829 O O . ASP A 1 104 ? 18.356 60.829 65.331 1.00 23.69 104 ASP A O 1
ATOM 834 N N . TYR A 1 105 ? 17.974 60.723 63.125 1.00 24.84 105 TYR A N 1
ATOM 835 C CA . TYR A 1 105 ? 17.756 62.160 63.002 1.00 21.06 105 TYR A CA 1
ATOM 836 C C . TYR A 1 105 ? 16.282 62.461 62.740 1.00 23.45 105 TYR A C 1
ATOM 837 O O . TYR A 1 105 ? 15.677 61.882 61.838 1.00 21.96 105 TYR A O 1
ATOM 846 N N . GLN A 1 106 ? 15.706 63.376 63.514 1.00 21.50 106 GLN A N 1
ATOM 847 C CA . GLN A 1 106 ? 14.291 63.705 63.350 1.00 26.16 106 GLN A CA 1
ATOM 848 C C . GLN A 1 106 ? 14.043 65.190 63.114 1.00 26.05 106 GLN A C 1
ATOM 849 O O . GLN A 1 106 ? 12.905 65.655 63.191 1.00 24.46 106 GLN A O 1
ATOM 855 N N . GLY A 1 107 ? 15.100 65.929 62.814 1.00 20.70 107 GLY A N 1
ATOM 856 C CA . GLY A 1 107 ? 14.954 67.359 62.621 1.00 20.33 107 GLY A CA 1
ATOM 857 C C . GLY A 1 107 ? 14.571 67.809 61.227 1.00 23.03 107 GLY A C 1
ATOM 858 O O . GLY A 1 107 ? 14.048 67.039 60.420 1.00 19.02 107 GLY A O 1
ATOM 859 N N . SER A 1 108 ? 14.843 69.076 60.949 1.00 18.99 108 SER A N 1
ATOM 860 C CA . SER A 1 108 ? 14.514 69.661 59.664 1.00 19.91 108 SER A CA 1
ATOM 861 C C . SER A 1 108 ? 15.464 69.193 58.575 1.00 21.64 108 SER A C 1
ATOM 862 O O . SER A 1 108 ? 16.562 68.707 58.854 1.00 21.60 108 SER A O 1
ATOM 865 N N . ILE A 1 109 ? 15.021 69.301 57.331 1.00 17.86 109 ILE A N 1
ATOM 866 C CA . ILE A 1 109 ? 15.904 68.992 56.226 1.00 20.00 109 ILE A CA 1
ATOM 867 C C . ILE A 1 109 ? 15.754 70.095 55.198 1.00 20.51 109 ILE A C 1
ATOM 868 O O . ILE A 1 109 ? 14.652 70.566 54.905 1.00 18.66 109 ILE A O 1
ATOM 873 N N . THR A 1 110 ? 16.895 70.520 54.684 1.00 18.99 110 THR A N 1
ATOM 874 C CA . THR A 1 110 ? 16.961 71.573 53.690 1.00 18.70 110 THR A CA 1
ATOM 875 C C . THR A 1 110 ? 17.582 70.939 52.466 1.00 19.42 110 THR A C 1
ATOM 876 O O . THR A 1 110 ? 18.783 70.681 52.437 1.00 23.14 110 THR A O 1
ATOM 880 N N . VAL A 1 111 ? 16.759 70.663 51.463 1.00 16.65 111 VAL A N 1
ATOM 881 C CA . VAL A 1 111 ? 17.254 70.031 50.246 1.00 16.47 111 VAL A CA 1
ATOM 882 C C . VAL A 1 111 ? 17.768 71.084 49.288 1.00 21.04 111 VAL A C 1
ATOM 883 O O . VAL A 1 111 ? 17.115 72.092 49.048 1.00 20.07 111 VAL A O 1
ATOM 887 N N . PHE A 1 112 ? 18.946 70.839 48.732 1.00 17.19 112 PHE A N 1
ATOM 888 C CA . PHE A 1 112 ? 19.551 71.785 47.813 1.00 19.26 112 PHE A CA 1
ATOM 889 C C . PHE A 1 112 ? 20.235 70.977 46.719 1.00 29.24 112 PHE A C 1
ATOM 890 O O . PHE A 1 112 ? 20.498 69.794 46.899 1.00 39.63 112 PHE A O 1
ATOM 898 N N . ASN A 1 113 ? 20.527 71.593 45.583 1.00 31.14 113 ASN A N 1
ATOM 899 C CA . ASN A 1 113 ? 21.182 70.824 44.541 1.00 31.71 113 ASN A CA 1
ATOM 900 C C . ASN A 1 113 ? 22.547 71.385 44.196 1.00 29.54 113 ASN A C 1
ATOM 901 O O . ASN A 1 113 ? 22.815 72.581 44.345 1.00 30.60 113 ASN A O 1
ATOM 906 N N . ILE A 1 114 ? 23.409 70.498 43.730 1.00 27.79 114 ILE A N 1
ATOM 907 C CA . ILE A 1 114 ? 24.772 70.851 43.400 1.00 29.80 114 ILE A CA 1
ATOM 908 C C . ILE A 1 114 ? 24.913 71.718 42.137 1.00 33.29 114 ILE A C 1
ATOM 909 O O . ILE A 1 114 ? 26.008 72.189 41.831 1.00 39.91 114 ILE A O 1
ATOM 914 N N . ASP A 1 115 ? 23.801 71.951 41.434 1.00 27.12 115 ASP A N 1
ATOM 915 C CA . ASP A 1 115 ? 23.797 72.771 40.212 1.00 29.91 115 ASP A CA 1
ATOM 916 C C . ASP A 1 115 ? 23.558 74.245 40.515 1.00 31.26 115 ASP A C 1
ATOM 917 O O . ASP A 1 115 ? 23.536 75.073 39.607 1.00 37.27 115 ASP A O 1
ATOM 922 N N . THR A 1 116 ? 23.371 74.565 41.787 1.00 25.69 116 THR A N 1
ATOM 923 C CA . THR A 1 116 ? 23.054 75.928 42.173 1.00 25.98 116 THR A CA 1
ATOM 924 C C . THR A 1 116 ? 24.005 76.510 43.204 1.00 23.83 116 THR A C 1
ATOM 925 O O . THR A 1 116 ? 24.473 75.794 44.089 1.00 25.18 116 THR A O 1
ATOM 929 N N . PHE A 1 117 ? 24.304 77.803 43.077 1.00 20.08 117 PHE A N 1
ATOM 930 C CA . PHE A 1 117 ? 25.148 78.473 44.062 1.00 23.68 117 PHE A CA 1
ATOM 931 C C . PHE A 1 117 ? 24.329 79.595 44.676 1.00 26.83 117 PHE A C 1
ATOM 932 O O . PHE A 1 117 ? 23.693 80.391 43.972 1.00 25.03 117 PHE A O 1
ATOM 940 N N . ARG A 1 118 ? 24.357 79.649 46.000 1.00 22.31 118 ARG A N 1
ATOM 941 C CA . ARG A 1 118 ? 23.632 80.666 46.757 1.00 22.50 118 ARG A CA 1
ATOM 942 C C . ARG A 1 118 ? 24.647 81.266 47.714 1.00 22.14 118 ARG A C 1
ATOM 943 O O . ARG A 1 118 ? 24.679 80.919 48.898 1.00 22.04 118 ARG A O 1
ATOM 951 N N . PRO A 1 119 ? 25.488 82.183 47.218 1.00 24.59 119 PRO A N 1
ATOM 952 C CA . PRO A 1 119 ? 26.501 82.789 48.087 1.00 26.75 119 PRO A CA 1
ATOM 953 C C . PRO A 1 119 ? 25.967 83.385 49.392 1.00 26.41 119 PRO A C 1
ATOM 954 O O . PRO A 1 119 ? 24.924 84.040 49.410 1.00 26.07 119 PRO A O 1
ATOM 958 N N . ASN A 1 120 ? 26.701 83.156 50.477 1.00 25.96 120 ASN A N 1
ATOM 959 C CA . ASN A 1 120 ? 26.355 83.707 51.784 1.00 25.91 120 ASN A CA 1
ATOM 960 C C . ASN A 1 120 ? 24.944 83.373 52.259 1.00 29.06 120 ASN A C 1
ATOM 961 O O . ASN A 1 120 ? 24.255 84.217 52.834 1.00 24.34 120 ASN A O 1
ATOM 966 N N . PHE A 1 121 ? 24.507 82.143 52.024 1.00 23.97 121 PHE A N 1
ATOM 967 C CA . PHE A 1 121 ? 23.175 81.748 52.451 1.00 25.23 121 PHE A CA 1
ATOM 968 C C . PHE A 1 121 ? 23.020 81.814 53.968 1.00 23.54 121 PHE A C 1
ATOM 969 O O . PHE A 1 121 ? 23.917 81.424 54.709 1.00 23.02 121 PHE A O 1
ATOM 977 N N . VAL A 1 122 ? 21.875 82.325 54.413 1.00 21.84 122 VAL A N 1
ATOM 978 C CA . VAL A 1 122 ? 21.522 82.383 55.830 1.00 20.02 122 VAL A CA 1
ATOM 979 C C . VAL A 1 122 ? 20.031 82.060 55.841 1.00 21.14 122 VAL A C 1
ATOM 980 O O . VAL A 1 122 ? 19.279 82.600 55.030 1.00 24.38 122 VAL A O 1
ATOM 984 N N . PHE A 1 123 ? 19.601 81.165 56.728 1.00 22.11 123 PHE A N 1
ATOM 985 C CA . PHE A 1 123 ? 18.188 80.800 56.785 1.00 21.39 123 PHE A CA 1
ATOM 986 C C . PHE A 1 123 ? 17.336 82.028 57.059 1.00 24.24 123 PHE A C 1
ATOM 987 O O . PHE A 1 123 ? 17.707 82.877 57.869 1.00 23.63 123 PHE A O 1
ATOM 995 N N . PRO A 1 124 ? 16.187 82.147 56.373 1.00 22.45 124 PRO A N 1
ATOM 996 C CA . PRO A 1 124 ? 15.306 83.299 56.581 1.00 24.91 124 PRO A CA 1
ATOM 997 C C . PRO A 1 124 ? 14.454 83.104 57.834 1.00 22.40 124 PRO A C 1
ATOM 998 O O . PRO A 1 124 ? 14.283 81.985 58.312 1.00 21.44 124 PRO A O 1
ATOM 1002 N N . ASP A 1 125 ? 13.932 84.199 58.370 1.00 24.25 125 ASP A N 1
ATOM 1003 C CA . ASP A 1 125 ? 13.116 84.133 59.573 1.00 30.92 125 ASP A CA 1
ATOM 1004 C C . ASP A 1 125 ? 11.897 83.217 59.409 1.00 27.39 125 ASP A C 1
ATOM 1005 O O . ASP A 1 125 ? 11.489 82.543 60.355 1.00 27.85 125 ASP A O 1
ATOM 1010 N N . ILE A 1 126 ? 11.328 83.171 58.208 1.00 27.05 126 ILE A N 1
ATOM 1011 C CA . ILE A 1 126 ? 10.143 82.346 57.984 1.00 25.28 126 ILE A CA 1
ATOM 1012 C C . ILE A 1 126 ? 10.402 80.866 58.280 1.00 24.67 126 ILE A C 1
ATOM 1013 O O . ILE A 1 126 ? 9.468 80.118 58.571 1.00 24.86 126 ILE A O 1
ATOM 1018 N N . SER A 1 127 ? 11.666 80.448 58.244 1.00 22.36 127 SER A N 1
ATOM 1019 C CA . SER A 1 127 ? 11.989 79.044 58.513 1.00 22.48 127 SER A CA 1
ATOM 1020 C C . SER A 1 127 ? 11.718 78.675 59.970 1.00 26.43 127 SER A C 1
ATOM 1021 O O . SER A 1 127 ? 11.626 77.495 60.312 1.00 29.98 127 SER A O 1
ATOM 1024 N N . GLN A 1 128 ? 11.581 79.685 60.826 1.00 24.81 128 GLN A N 1
ATOM 1025 C CA . GLN A 1 128 ? 11.302 79.450 62.242 1.00 30.12 128 GLN A CA 1
ATOM 1026 C C . GLN A 1 128 ? 9.812 79.603 62.539 1.00 31.53 128 GLN A C 1
ATOM 1027 O O . GLN A 1 128 ? 9.381 79.398 63.673 1.00 32.14 128 GLN A O 1
ATOM 1033 N N . HIS A 1 129 ? 9.027 79.955 61.525 1.00 27.59 129 HIS A N 1
ATOM 1034 C CA . HIS A 1 129 ? 7.593 80.168 61.712 1.00 29.75 129 HIS A CA 1
ATOM 1035 C C . HIS A 1 129 ? 6.743 79.503 60.634 1.00 30.18 129 HIS A C 1
ATOM 1036 O O . HIS A 1 129 ? 5.706 80.035 60.234 1.00 31.58 129 HIS A O 1
ATOM 1043 N N . SER A 1 130 ? 7.182 78.341 60.168 1.00 27.41 130 SER A N 1
ATOM 1044 C CA . SER A 1 130 ? 6.463 77.618 59.125 1.00 25.03 130 SER A CA 1
ATOM 1045 C C . SER A 1 130 ? 6.800 76.140 59.197 1.00 25.21 130 SER A C 1
ATOM 1046 O O . SER A 1 130 ? 7.764 75.748 59.854 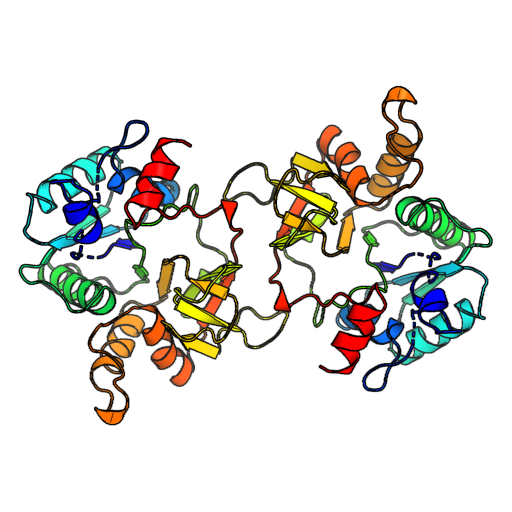1.00 24.30 130 SER A O 1
ATOM 1049 N N . ASP A 1 131 ? 6.004 75.314 58.526 1.00 22.50 131 ASP A N 1
ATOM 1050 C CA . ASP A 1 131 ? 6.265 73.882 58.519 1.00 23.27 131 ASP A CA 1
ATOM 1051 C C . ASP A 1 131 ? 7.243 73.562 57.395 1.00 23.64 131 ASP A C 1
ATOM 1052 O O . ASP A 1 131 ? 7.804 72.464 57.332 1.00 20.06 131 ASP A O 1
ATOM 1057 N N . GLY A 1 132 ? 7.444 74.536 56.512 1.00 21.02 132 GLY A N 1
ATOM 1058 C CA . GLY A 1 132 ? 8.363 74.355 55.402 1.00 19.30 132 GLY A CA 1
ATOM 1059 C C . GLY A 1 132 ? 8.302 75.557 54.480 1.00 20.90 132 GLY A C 1
ATOM 1060 O O . GLY A 1 132 ? 7.351 76.333 54.525 1.00 19.81 132 GLY A O 1
ATOM 1061 N N . TYR A 1 133 ? 9.319 75.741 53.654 1.00 19.69 133 TYR A N 1
ATOM 1062 C CA . TYR A 1 133 ? 9.289 76.862 52.732 1.00 19.43 133 TYR A CA 1
ATOM 1063 C C . TYR A 1 133 ? 10.128 76.590 51.505 1.00 20.80 133 TYR A C 1
ATOM 1064 O O . TYR A 1 133 ? 11.075 75.800 51.539 1.00 18.69 133 TYR A O 1
ATOM 1073 N N . LEU A 1 134 ? 9.754 77.244 50.414 1.00 16.35 134 LEU A N 1
ATOM 1074 C CA . LEU A 1 134 ? 10.455 77.114 49.148 1.00 21.56 134 LEU A CA 1
ATOM 1075 C C . LEU A 1 134 ? 11.110 78.445 48.869 1.00 22.15 134 LEU A C 1
ATOM 1076 O O . LEU A 1 134 ? 10.460 79.486 48.938 1.00 19.58 134 LEU A O 1
ATOM 1081 N N . GLU A 1 135 ? 12.398 78.418 48.565 1.00 22.57 135 GLU A N 1
ATOM 1082 C CA . GLU A 1 135 ? 13.101 79.646 48.237 1.00 20.36 135 GLU A CA 1
ATOM 1083 C C . GLU A 1 135 ? 12.769 79.908 46.776 1.00 18.60 135 GLU A C 1
ATOM 1084 O O . GLU A 1 135 ? 12.842 78.998 45.945 1.00 21.22 135 GLU A O 1
ATOM 1090 N N . VAL A 1 136 ? 12.392 81.139 46.456 1.00 19.26 136 VAL A N 1
ATOM 1091 C CA . VAL A 1 136 ? 12.023 81.465 45.085 1.00 20.63 136 VAL A CA 1
ATOM 1092 C C . VAL A 1 136 ? 12.641 82.765 44.582 1.00 17.93 136 VAL A C 1
ATOM 1093 O O . VAL A 1 136 ? 13.125 83.582 45.366 1.00 21.74 136 VAL A O 1
ATOM 1097 N N . PHE A 1 137 ? 12.642 82.936 43.263 1.00 19.82 137 PHE A N 1
ATOM 1098 C CA . PHE A 1 137 ? 13.135 84.160 42.650 1.00 23.58 137 PHE A CA 1
ATOM 1099 C C . PHE A 1 137 ? 12.172 84.504 41.519 1.00 25.18 137 PHE A C 1
ATOM 1100 O O . PHE A 1 137 ? 11.381 83.664 41.081 1.00 22.90 137 PHE A O 1
ATOM 1108 N N . GLN A 1 138 ? 12.228 85.749 41.065 1.00 23.45 138 GLN A N 1
ATOM 1109 C CA . GLN A 1 138 ? 11.354 86.213 39.995 1.00 29.14 138 GLN A CA 1
ATOM 1110 C C . GLN A 1 138 ? 12.001 85.736 38.698 1.00 34.40 138 GLN A C 1
ATOM 1111 O O . GLN A 1 138 ? 12.904 86.385 38.176 1.00 32.56 138 GLN A O 1
ATOM 1117 N N . GLY A 1 139 ? 11.537 84.605 38.173 1.00 48.31 139 GLY A N 1
ATOM 1118 C CA . GLY A 1 139 ? 12.161 84.053 36.981 1.00 56.84 139 GLY A CA 1
ATOM 1119 C C . GLY A 1 139 ? 11.484 84.087 35.627 1.00 62.98 139 GLY A C 1
ATOM 1120 O O . GLY A 1 139 ? 10.261 84.179 35.510 1.00 65.45 139 GLY A O 1
ATOM 1121 N N . GLY A 1 140 ? 12.310 83.980 34.590 1.00 65.22 140 GLY A N 1
ATOM 1122 C CA . GLY A 1 140 ? 11.808 84.003 33.231 1.00 69.66 140 GLY A CA 1
ATOM 1123 C C . GLY A 1 140 ? 11.605 82.635 32.612 1.00 69.14 140 GLY A C 1
ATOM 1124 O O . GLY A 1 140 ? 12.353 81.693 32.874 1.00 61.24 140 GLY A O 1
ATOM 1125 N N . GLY A 1 141 ? 10.578 82.526 31.781 1.00 71.74 141 GLY A N 1
ATOM 1126 C CA . GLY A 1 141 ? 10.317 81.265 31.119 1.00 74.05 141 GLY A CA 1
ATOM 1127 C C . GLY A 1 141 ? 9.405 80.318 31.867 1.00 72.52 141 GLY A C 1
ATOM 1128 O O . GLY A 1 141 ? 8.838 80.657 32.911 1.00 70.23 141 GLY A O 1
ATOM 1129 N N . ASP A 1 142 ? 9.285 79.110 31.329 1.00 69.46 142 ASP A N 1
ATOM 1130 C CA . ASP A 1 142 ? 8.417 78.088 31.897 1.00 68.76 142 ASP A CA 1
ATOM 1131 C C . ASP A 1 142 ? 9.111 76.841 32.416 1.00 69.62 142 ASP A C 1
ATOM 1132 O O . ASP A 1 142 ? 8.455 75.954 32.965 1.00 70.64 142 ASP A O 1
ATOM 1137 N N . ASN A 1 143 ? 10.426 76.764 32.256 1.00 68.24 143 ASN A N 1
ATOM 1138 C CA . ASN A 1 143 ? 11.145 75.581 32.696 1.00 64.02 143 ASN A CA 1
ATOM 1139 C C . ASN A 1 143 ? 11.668 75.639 34.127 1.00 62.01 143 ASN A C 1
ATOM 1140 O O . ASN A 1 143 ? 12.867 75.507 34.375 1.00 62.76 143 ASN A O 1
ATOM 1145 N N . TRP A 1 144 ? 10.750 75.823 35.066 1.00 54.03 144 TRP A N 1
ATOM 1146 C CA . TRP A 1 144 ? 11.093 75.881 36.478 1.00 46.28 144 TRP A CA 1
ATOM 1147 C C . TRP A 1 144 ? 9.973 75.215 37.252 1.00 41.19 144 TRP A C 1
ATOM 1148 O O . TRP A 1 144 ? 8.949 74.845 36.683 1.00 47.52 144 TRP A O 1
ATOM 1159 N N . SER A 1 145 ? 10.180 75.047 38.551 1.00 34.37 145 SER A N 1
ATOM 1160 C CA . SER A 1 145 ? 9.125 74.534 39.405 1.00 35.60 145 SER A CA 1
ATOM 1161 C C . SER A 1 145 ? 8.611 75.848 39.977 1.00 32.08 145 SER A C 1
ATOM 1162 O O . SER A 1 145 ? 9.397 76.736 40.306 1.00 35.30 145 SER A O 1
ATOM 1165 N N . PHE A 1 146 ? 7.296 75.977 40.060 1.00 27.17 146 PHE A N 1
ATOM 1166 C CA . PHE A 1 146 ? 6.672 77.207 40.527 1.00 26.99 146 PHE A CA 1
ATOM 1167 C C . PHE A 1 146 ? 5.937 77.071 41.847 1.00 31.21 146 PHE A C 1
ATOM 1168 O O . PHE A 1 146 ? 5.444 75.999 42.182 1.00 29.57 146 PHE A O 1
ATOM 1176 N N . ALA A 1 147 ? 5.864 78.169 42.592 1.00 29.66 147 ALA A N 1
ATOM 1177 C CA . ALA A 1 147 ? 5.125 78.193 43.848 1.00 25.73 147 ALA A CA 1
ATOM 1178 C C . ALA A 1 147 ? 4.078 79.291 43.662 1.00 28.24 147 ALA A C 1
ATOM 1179 O O . ALA A 1 147 ? 4.406 80.404 43.242 1.00 26.58 147 ALA A O 1
ATOM 1181 N N . LYS A 1 148 ? 2.822 78.968 43.950 1.00 28.03 148 LYS A N 1
ATOM 1182 C CA . LYS A 1 148 ? 1.731 79.925 43.796 1.00 26.29 148 LYS A CA 1
ATOM 1183 C C . LYS A 1 148 ? 1.386 80.582 45.130 1.00 24.08 148 LYS A C 1
ATOM 1184 O O . LYS A 1 148 ? 1.099 79.904 46.115 1.00 26.08 148 LYS A O 1
ATOM 1190 N N . PRO A 1 149 ? 1.416 81.921 45.179 1.00 27.26 149 PRO A N 1
ATOM 1191 C CA . PRO A 1 149 ? 1.105 82.664 46.405 1.00 30.07 149 PRO A CA 1
ATOM 1192 C C . PRO A 1 149 ? -0.395 82.759 46.681 1.00 35.67 149 PRO A C 1
ATOM 1193 O O . PRO A 1 149 ? -1.211 82.640 45.765 1.00 29.95 149 PRO A O 1
ATOM 1197 N N . GLU A 1 150 ? -0.746 82.966 47.949 1.00 37.37 150 GLU A N 1
ATOM 1198 C CA . GLU A 1 150 ? -2.141 83.093 48.363 1.00 39.92 150 GLU A CA 1
ATOM 1199 C C . GLU A 1 150 ? -2.635 84.482 47.946 1.00 45.16 150 GLU A C 1
ATOM 1200 O O . GLU A 1 150 ? -3.634 84.604 47.243 1.00 49.81 150 GLU A O 1
ATOM 1206 N N . HIS A 1 151 ? -1.936 85.522 48.397 1.00 40.62 151 HIS A N 1
ATOM 1207 C CA . HIS A 1 151 ? -2.255 86.905 48.031 1.00 46.31 151 HIS A CA 1
ATOM 1208 C C . HIS A 1 151 ? -1.146 87.854 48.469 1.00 40.86 151 HIS A C 1
ATOM 1209 O O . HIS A 1 151 ? -0.268 87.479 49.246 1.00 34.83 151 HIS A O 1
ATOM 1216 N N . ALA A 1 152 ? -1.172 89.075 47.945 1.00 39.15 152 ALA A N 1
ATOM 1217 C CA . ALA A 1 152 ? -0.150 90.065 48.268 1.00 39.29 152 ALA A CA 1
ATOM 1218 C C . ALA A 1 152 ? -0.013 90.286 49.771 1.00 38.33 152 ALA A C 1
ATOM 1219 O O . ALA A 1 152 ? -1.008 90.367 50.490 1.00 34.71 152 ALA A O 1
ATOM 1221 N N . GLY A 1 153 ? 1.227 90.373 50.241 1.00 36.00 153 GLY A N 1
ATOM 1222 C CA . GLY A 1 153 ? 1.460 90.605 51.655 1.00 39.01 153 GLY A CA 1
ATOM 1223 C C . GLY A 1 153 ? 1.560 89.348 52.496 1.00 38.98 153 GLY A C 1
ATOM 1224 O O . GLY A 1 153 ? 1.839 89.419 53.691 1.00 37.16 153 GLY A O 1
ATOM 1225 N N . SER A 1 154 ? 1.311 88.197 51.882 1.00 31.95 154 SER A N 1
ATOM 1226 C CA . SER A 1 154 ? 1.404 86.921 52.584 1.00 31.22 154 SER A CA 1
ATOM 1227 C C . SER A 1 154 ? 2.439 86.090 51.851 1.00 24.59 154 SER A C 1
ATOM 1228 O O . SER A 1 154 ? 2.522 86.146 50.628 1.00 28.78 154 SER A O 1
ATOM 1231 N N . THR A 1 155 ? 3.235 85.327 52.589 1.00 23.75 155 THR A N 1
ATOM 1232 C CA . THR A 1 155 ? 4.236 84.492 51.948 1.00 23.93 155 THR A CA 1
ATOM 1233 C C . THR A 1 155 ? 3.744 83.055 51.909 1.00 21.61 155 THR A C 1
ATOM 1234 O O . THR A 1 155 ? 4.505 82.135 51.620 1.00 22.26 155 THR A O 1
ATOM 1238 N N . LYS A 1 156 ? 2.459 82.869 52.193 1.00 21.46 156 LYS A N 1
ATOM 1239 C CA . LYS A 1 156 ? 1.878 81.535 52.196 1.00 24.31 156 LYS A CA 1
ATOM 1240 C C . LYS A 1 156 ? 1.804 80.978 50.773 1.00 24.69 156 LYS A C 1
ATOM 1241 O O . LYS A 1 156 ? 1.534 81.715 49.824 1.00 25.50 156 LYS A O 1
ATOM 1247 N N . VAL A 1 157 ? 2.063 79.681 50.627 1.00 21.40 157 VAL A N 1
ATOM 1248 C CA . VAL A 1 157 ? 2.008 79.022 49.320 1.00 21.48 157 VAL A CA 1
ATOM 1249 C C . VAL A 1 157 ? 0.792 78.099 49.295 1.00 24.37 157 VAL A C 1
ATOM 1250 O O . VAL A 1 157 ? 0.578 77.318 50.223 1.00 26.25 157 VAL A O 1
ATOM 1254 N N . ILE A 1 158 ? -0.005 78.185 48.235 1.00 22.89 158 ILE A N 1
ATOM 1255 C CA . ILE A 1 158 ? -1.197 77.353 48.141 1.00 24.06 158 ILE A CA 1
ATOM 1256 C C . ILE A 1 158 ? -1.056 76.221 47.136 1.00 25.69 158 ILE A C 1
ATOM 1257 O O . ILE A 1 158 ? -1.870 75.310 47.123 1.00 27.65 158 ILE A O 1
ATOM 1262 N N . GLN A 1 159 ? -0.024 76.273 46.303 1.00 22.10 159 GLN A N 1
ATOM 1263 C CA . GLN A 1 159 ? 0.173 75.236 45.293 1.00 23.29 159 GLN A CA 1
ATOM 1264 C C . GLN A 1 159 ? 1.554 75.323 44.657 1.00 26.05 159 GLN A C 1
ATOM 1265 O O . GLN A 1 159 ? 2.142 76.401 44.580 1.00 25.29 159 GLN A O 1
ATOM 1271 N N . THR A 1 160 ? 2.080 74.181 44.224 1.00 23.30 160 THR A N 1
ATOM 1272 C CA . THR A 1 160 ? 3.357 74.146 43.524 1.00 21.31 160 THR A CA 1
ATOM 1273 C C . THR A 1 160 ? 3.136 73.286 42.280 1.00 28.62 160 THR A C 1
ATOM 1274 O O . THR A 1 160 ? 2.235 72.446 42.251 1.00 26.71 160 THR A O 1
ATOM 1278 N N . ALA A 1 161 ? 3.945 73.524 41.256 1.00 31.47 161 ALA A N 1
ATOM 1279 C CA . ALA A 1 161 ? 3.870 72.774 40.003 1.00 39.11 161 ALA A CA 1
ATOM 1280 C C . ALA A 1 161 ? 5.292 72.673 39.472 1.00 44.27 161 ALA A C 1
ATOM 1281 O O . ALA A 1 161 ? 6.071 73.614 39.612 1.00 39.45 161 ALA A O 1
ATOM 1283 N N . GLU A 1 162 ? 5.644 71.544 38.869 1.00 42.74 162 GLU A N 1
ATOM 1284 C CA . GLU A 1 162 ? 6.999 71.399 38.355 1.00 49.14 162 GLU A CA 1
ATOM 1285 C C . GLU A 1 162 ? 7.185 71.941 36.939 1.00 56.67 162 GLU A C 1
ATOM 1286 O O . GLU A 1 162 ? 8.274 72.390 36.596 1.00 65.00 162 GLU A O 1
ATOM 1292 N N . LYS A 1 163 ? 6.152 71.912 36.105 1.00 54.83 163 LYS A N 1
ATOM 1293 C CA . LYS A 1 163 ? 6.327 72.437 34.751 1.00 60.56 163 LYS A CA 1
ATOM 1294 C C . LYS A 1 163 ? 5.240 73.422 34.373 1.00 62.51 163 LYS A C 1
ATOM 1295 O O . LYS A 1 163 ? 5.375 74.176 33.413 1.00 65.40 163 LYS A O 1
ATOM 1301 N N . ASN A 1 164 ? 4.153 73.410 35.127 1.00 57.13 164 ASN A N 1
ATOM 1302 C CA . ASN A 1 164 ? 3.062 74.319 34.850 1.00 53.34 164 ASN A CA 1
ATOM 1303 C C . ASN A 1 164 ? 3.346 75.659 35.526 1.00 54.64 164 ASN A C 1
ATOM 1304 O O . ASN A 1 164 ? 3.569 75.714 36.735 1.00 51.55 164 ASN A O 1
ATOM 1309 N N . PRO A 1 165 ? 3.381 76.753 34.740 1.00 55.36 165 PRO A N 1
ATOM 1310 C CA . PRO A 1 165 ? 3.640 78.115 35.230 1.00 50.41 165 PRO A CA 1
ATOM 1311 C C . PRO A 1 165 ? 2.448 78.722 35.940 1.00 45.47 165 PRO A C 1
ATOM 1312 O O . PRO A 1 165 ? 1.842 79.673 35.448 1.00 43.04 165 PRO A O 1
ATOM 1316 N N . ILE A 1 166 ? 2.122 78.185 37.103 1.00 37.73 166 ILE A N 1
ATOM 1317 C CA . ILE A 1 166 ? 0.993 78.679 37.861 1.00 39.55 166 ILE A CA 1
ATOM 1318 C C . ILE A 1 166 ? 1.277 80.024 38.533 1.00 38.39 166 ILE A C 1
ATOM 1319 O O . ILE A 1 166 ? 0.413 80.571 39.210 1.00 34.87 166 ILE A O 1
ATOM 1324 N N . SER A 1 167 ? 2.485 80.552 38.345 1.00 37.40 167 SER A N 1
ATOM 1325 C CA . SER A 1 167 ? 2.868 81.837 38.937 1.00 33.98 167 SER A CA 1
ATOM 1326 C C . SER A 1 167 ? 4.193 82.262 38.332 1.00 36.08 167 SER A C 1
ATOM 1327 O O . SER A 1 167 ? 4.705 81.602 37.432 1.00 37.56 167 SER A O 1
ATOM 1330 N N . ASP A 1 168 ? 4.752 83.366 38.817 1.00 38.31 168 ASP A N 1
ATOM 1331 C CA . ASP A 1 168 ? 6.056 83.775 38.321 1.00 36.70 168 ASP A CA 1
ATOM 1332 C C . ASP A 1 168 ? 7.102 83.712 39.435 1.00 29.95 168 ASP A C 1
ATOM 1333 O O . ASP A 1 168 ? 8.138 84.369 39.367 1.00 30.28 168 ASP A O 1
ATOM 1338 N N . LEU A 1 169 ? 6.819 82.908 40.459 1.00 26.44 169 LEU A N 1
ATOM 1339 C CA . LEU A 1 169 ? 7.758 82.690 41.559 1.00 21.57 169 LEU A CA 1
ATOM 1340 C C . LEU A 1 169 ? 8.364 81.317 41.275 1.00 26.80 169 LEU A C 1
ATOM 1341 O O . LEU A 1 169 ? 7.705 80.291 41.453 1.00 28.61 169 LEU A O 1
ATOM 1346 N N . CYS A 1 170 ? 9.619 81.306 40.838 1.00 24.92 170 CYS A N 1
ATOM 1347 C CA . CYS A 1 170 ? 10.303 80.065 40.482 1.00 23.28 170 CYS A CA 1
ATOM 1348 C C . CYS A 1 170 ? 11.269 79.571 41.543 1.00 22.97 170 CYS A C 1
ATOM 1349 O O . CYS A 1 170 ? 12.014 80.354 42.134 1.00 22.34 170 CYS A O 1
ATOM 1352 N N . SER A 1 171 ? 11.273 78.259 41.758 1.00 22.60 171 SER A N 1
ATOM 1353 C CA . SER A 1 171 ? 12.153 77.660 42.754 1.00 21.47 171 SER A CA 1
ATOM 1354 C C . SER A 1 171 ? 13.630 77.779 42.413 1.00 21.91 171 SER A C 1
ATOM 1355 O O . SER A 1 171 ? 14.041 77.593 41.264 1.00 25.72 171 SER A O 1
ATOM 1358 N N . THR A 1 172 ? 14.431 78.087 43.426 1.00 19.83 172 THR A N 1
ATOM 1359 C CA . THR A 1 172 ? 15.872 78.193 43.261 1.00 24.25 172 THR A CA 1
ATOM 1360 C C . THR A 1 172 ? 16.454 76.793 43.423 1.00 26.78 172 THR A C 1
ATOM 1361 O O . THR A 1 172 ? 17.634 76.571 43.177 1.00 31.16 172 THR A O 1
ATOM 1365 N N . GLY A 1 173 ? 15.620 75.853 43.851 1.00 24.90 173 GLY A N 1
ATOM 1366 C CA . GLY A 1 173 ? 16.097 74.499 44.061 1.00 24.33 173 GLY A CA 1
ATOM 1367 C C . GLY A 1 173 ? 16.350 74.227 45.533 1.00 27.20 173 GLY A C 1
ATOM 1368 O O . GLY A 1 173 ? 16.833 73.154 45.901 1.00 27.01 173 GLY A O 1
ATOM 1369 N N . LEU A 1 174 ? 16.052 75.207 46.383 1.00 21.94 174 LEU A N 1
ATOM 1370 C CA . LEU A 1 174 ? 16.223 75.021 47.820 1.00 18.01 174 LEU A CA 1
ATOM 1371 C C . LEU A 1 174 ? 14.833 74.781 48.395 1.00 19.40 174 LEU A C 1
ATOM 1372 O O . LEU A 1 174 ? 13.957 75.643 48.313 1.00 21.71 174 LEU A O 1
ATOM 1377 N N . TYR A 1 175 ? 14.638 73.590 48.954 1.00 16.73 175 TYR A N 1
ATOM 1378 C CA . TYR A 1 175 ? 13.364 73.182 49.527 1.00 16.38 175 TYR A CA 1
ATOM 1379 C C . TYR A 1 175 ? 13.561 72.824 50.988 1.00 20.42 175 TYR A C 1
ATOM 1380 O O . TYR A 1 175 ? 14.253 71.857 51.308 1.00 21.00 175 TYR A O 1
ATOM 1389 N N . HIS A 1 176 ? 12.937 73.589 51.872 1.00 17.42 176 HIS A N 1
ATOM 1390 C CA . HIS A 1 176 ? 13.077 73.353 53.296 1.00 17.80 176 HIS A CA 1
ATOM 1391 C C . HIS A 1 176 ? 11.833 72.713 53.901 1.00 17.90 176 HIS A C 1
ATOM 1392 O O . HIS A 1 176 ? 10.706 73.064 53.542 1.00 18.13 176 HIS A O 1
ATOM 1399 N N . PHE A 1 177 ? 12.058 71.759 54.803 1.00 14.31 177 PHE A N 1
ATOM 1400 C CA . PHE A 1 177 ? 10.986 71.077 55.528 1.00 18.63 177 PHE A CA 1
ATOM 1401 C C . PHE A 1 177 ? 11.368 71.123 57.003 1.00 19.79 177 PHE A C 1
ATOM 1402 O O . PHE A 1 177 ? 12.473 70.721 57.373 1.00 16.26 177 PHE A O 1
ATOM 1410 N N . ASN A 1 178 ? 10.460 71.608 57.845 1.00 17.41 178 ASN A N 1
ATOM 1411 C CA . ASN A 1 178 ? 10.746 71.708 59.275 1.00 17.69 178 ASN A CA 1
ATOM 1412 C C . ASN A 1 178 ? 10.937 70.345 59.947 1.00 20.62 178 ASN A C 1
ATOM 1413 O O . ASN A 1 178 ? 11.675 70.234 60.925 1.00 20.19 178 ASN A O 1
ATOM 1418 N N . ARG A 1 179 ? 10.278 69.314 59.422 1.00 17.90 179 ARG A N 1
ATOM 1419 C CA . ARG A 1 179 ? 10.394 67.964 59.982 1.00 18.63 179 ARG A CA 1
ATOM 1420 C C . ARG A 1 179 ? 10.655 66.912 58.912 1.00 20.98 179 ARG A C 1
ATOM 1421 O O . ARG A 1 179 ? 9.939 66.841 57.915 1.00 20.12 179 ARG A O 1
ATOM 1429 N N . LYS A 1 180 ? 11.680 66.093 59.131 1.00 19.26 180 LYS A N 1
ATOM 1430 C CA . LYS A 1 180 ? 12.027 65.032 58.192 1.00 19.19 180 LYS A CA 1
ATOM 1431 C C . LYS A 1 180 ? 10.803 64.149 57.977 1.00 20.10 180 LYS A C 1
ATOM 1432 O O . LYS A 1 180 ? 10.523 63.725 56.856 1.00 20.88 180 LYS A O 1
ATOM 1438 N N . GLU A 1 181 ? 10.072 63.873 59.054 1.00 20.15 181 GLU A N 1
ATOM 1439 C CA . GLU A 1 181 ? 8.895 63.018 58.942 1.00 22.91 181 GLU A CA 1
ATOM 1440 C C . GLU A 1 181 ? 7.817 63.551 58.003 1.00 21.51 181 GLU A C 1
ATOM 1441 O O . GLU A 1 181 ? 7.117 62.763 57.361 1.00 21.16 181 GLU A O 1
ATOM 1447 N N . ASP A 1 182 ? 7.680 64.873 57.912 1.00 22.38 182 ASP A N 1
ATOM 1448 C CA . ASP A 1 182 ? 6.690 65.459 57.008 1.00 20.41 182 ASP A CA 1
ATOM 1449 C C . ASP A 1 182 ? 7.128 65.234 55.565 1.00 21.71 182 ASP A C 1
ATOM 1450 O O . ASP A 1 182 ? 6.302 64.977 54.686 1.00 19.62 182 ASP A O 1
ATOM 1455 N N . TYR A 1 183 ? 8.429 65.342 55.315 1.00 19.97 183 TYR A N 1
ATOM 1456 C CA . TYR A 1 183 ? 8.944 65.094 53.975 1.00 21.61 183 TYR A CA 1
ATOM 1457 C C . TYR A 1 183 ? 8.642 63.652 53.580 1.00 19.41 183 TYR A C 1
ATOM 1458 O O . TYR A 1 183 ? 8.125 63.389 52.496 1.00 18.44 183 TYR A O 1
ATOM 1467 N N . LEU A 1 184 ? 8.982 62.712 54.459 1.00 16.05 184 LEU A N 1
ATOM 1468 C CA . LEU A 1 184 ? 8.770 61.301 54.152 1.00 18.04 184 LEU A CA 1
ATOM 1469 C C . LEU A 1 184 ? 7.298 60.938 53.976 1.00 20.32 184 LEU A C 1
ATOM 1470 O O . LEU A 1 184 ? 6.949 60.106 53.138 1.00 18.62 184 LEU A O 1
ATOM 1475 N N . GLU A 1 185 ? 6.428 61.569 54.755 1.00 19.34 185 GLU A N 1
ATOM 1476 C CA . GLU A 1 185 ? 4.998 61.307 54.634 1.00 23.13 185 GLU A CA 1
ATOM 1477 C C . GLU A 1 185 ? 4.473 61.863 53.306 1.00 20.33 185 GLU A C 1
ATOM 1478 O O . GLU A 1 185 ? 3.671 61.220 52.632 1.00 23.95 185 GLU A O 1
ATOM 1484 N N . ALA A 1 186 ? 4.928 63.053 52.919 1.00 19.41 186 ALA A N 1
ATOM 1485 C CA . ALA A 1 186 ? 4.493 63.633 51.651 1.00 21.85 186 ALA A CA 1
ATOM 1486 C C . ALA A 1 186 ? 4.968 62.745 50.502 1.00 21.13 186 ALA A C 1
ATOM 1487 O O . ALA A 1 186 ? 4.246 62.532 49.522 1.00 19.46 186 ALA A O 1
ATOM 1489 N N . TYR A 1 187 ? 6.187 62.231 50.625 1.00 17.89 187 TYR A N 1
ATOM 1490 C CA . TYR A 1 187 ? 6.751 61.352 49.609 1.00 20.95 1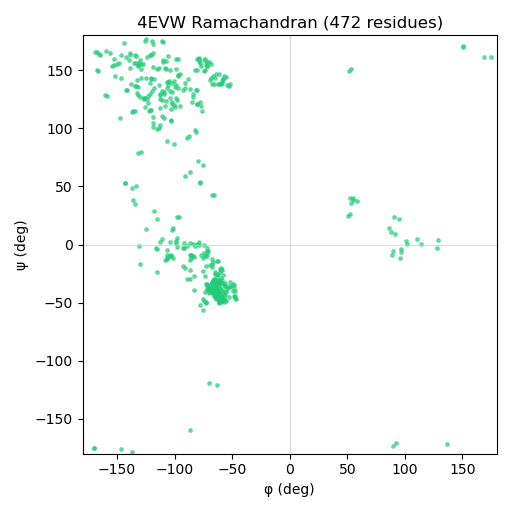87 TYR A CA 1
ATOM 1491 C C . TYR A 1 187 ? 5.912 60.092 49.474 1.00 17.68 187 TYR A C 1
ATOM 1492 O O . TYR A 1 187 ? 5.583 59.664 48.370 1.00 19.47 187 TYR A O 1
ATOM 1501 N N . ARG A 1 188 ? 5.569 59.510 50.590 1.00 21.26 188 ARG A N 1
ATOM 1502 C CA A ARG A 1 188 ? 4.781 58.275 50.597 0.50 20.56 188 ARG A CA 1
ATOM 1503 C CA B ARG A 1 188 ? 4.792 58.311 50.641 0.50 21.00 188 ARG A CA 1
ATOM 1504 C C . ARG A 1 188 ? 3.457 58.515 49.941 1.00 22.05 188 ARG A C 1
ATOM 1505 O O . ARG A 1 188 ? 3.047 57.755 49.144 1.00 20.63 188 ARG A O 1
ATOM 1520 N N . GLU A 1 189 ? 2.792 59.589 50.262 1.00 20.25 189 GLU A N 1
ATOM 1521 C CA . GLU A 1 189 ? 1.508 59.909 49.662 1.00 24.20 189 GLU A CA 1
ATOM 1522 C C . GLU A 1 189 ? 1.669 60.136 48.164 1.00 21.58 189 GLU A C 1
ATOM 1523 O O . GLU A 1 189 ? 0.889 59.626 47.359 1.00 22.14 189 GLU A O 1
ATOM 1529 N N . TYR A 1 190 ? 2.692 60.892 47.791 1.00 23.04 190 TYR A N 1
ATOM 1530 C CA . TYR A 1 190 ? 2.938 61.191 46.391 1.00 23.34 190 TYR A CA 1
ATOM 1531 C C . TYR A 1 190 ? 3.145 59.952 45.525 1.00 22.35 190 TYR A C 1
ATOM 1532 O O . TYR A 1 190 ? 2.569 59.857 44.443 1.00 20.08 190 TYR A O 1
ATOM 1541 N N . VAL A 1 191 ? 3.949 58.994 45.980 1.00 21.24 191 VAL A N 1
ATOM 1542 C CA . VAL A 1 191 ? 4.164 57.816 45.146 1.00 23.60 191 VAL A CA 1
ATOM 1543 C C . VAL A 1 191 ? 2.987 56.843 45.190 1.00 23.33 191 VAL A C 1
ATOM 1544 O O . VAL A 1 191 ? 2.935 55.899 44.405 1.00 22.71 191 VAL A O 1
ATOM 1548 N N . ALA A 1 192 ? 2.033 57.087 46.087 1.00 25.24 192 ALA A N 1
ATOM 1549 C CA . ALA A 1 192 ? 0.851 56.231 46.198 1.00 27.94 192 ALA A CA 1
ATOM 1550 C C . ALA A 1 192 ? -0.375 56.810 45.483 1.00 26.68 192 ALA A C 1
ATOM 1551 O O . ALA A 1 192 ? -1.454 56.226 45.540 1.00 27.28 192 ALA A O 1
ATOM 1553 N N . ARG A 1 193 ? -0.219 57.951 44.818 1.00 24.52 193 ARG A N 1
ATOM 1554 C CA . ARG A 1 193 ? -1.331 58.572 44.084 1.00 27.09 193 ARG A CA 1
ATOM 1555 C C . ARG A 1 193 ? -1.948 57.602 43.079 1.00 27.03 193 ARG A C 1
ATOM 1556 O O . ARG A 1 193 ? -1.244 56.786 42.487 1.00 25.40 193 ARG A O 1
ATOM 1564 N N . PRO A 1 194 ? -3.279 57.671 42.886 1.00 23.12 194 PRO A N 1
ATOM 1565 C CA . PRO A 1 194 ? -3.947 56.791 41.920 1.00 27.23 194 PRO A CA 1
ATOM 1566 C C . PRO A 1 194 ? -3.290 57.067 40.572 1.00 31.11 194 PRO A C 1
ATOM 1567 O O . PRO A 1 194 ? -2.958 58.214 40.264 1.00 25.10 194 PRO A O 1
ATOM 1571 N N . SER A 1 195 ? -3.113 56.021 39.772 1.00 30.72 195 SER A N 1
ATOM 1572 C CA . SER A 1 195 ? -2.451 56.145 38.477 1.00 33.89 195 SER A CA 1
ATOM 1573 C C . SER A 1 195 ? -2.917 57.267 37.552 1.00 34.16 195 SER A C 1
ATOM 1574 O O . SER A 1 195 ? -2.107 57.841 36.824 1.00 32.81 195 SER A O 1
ATOM 1577 N N . GLN A 1 196 ? -4.207 57.586 37.569 1.00 34.05 196 GLN A N 1
ATOM 1578 C CA . GLN A 1 196 ? -4.717 58.631 36.690 1.00 36.35 196 GLN A CA 1
ATOM 1579 C C . GLN A 1 196 ? -4.079 59.997 36.921 1.00 34.12 196 GLN A C 1
ATOM 1580 O O . GLN A 1 196 ? -4.094 60.850 36.032 1.00 37.87 196 GLN A O 1
ATOM 1586 N N . GLU A 1 197 ? -3.506 60.206 38.103 1.00 26.99 197 GLU A N 1
ATOM 1587 C CA . GLU A 1 197 ? -2.878 61.487 38.427 1.00 29.12 197 GLU A CA 1
ATOM 1588 C C . GLU A 1 197 ? -1.443 61.621 37.932 1.00 33.68 197 GLU A C 1
ATOM 1589 O O . GLU A 1 197 ? -0.866 62.707 37.981 1.00 35.11 197 GLU A O 1
ATOM 1595 N N . TRP A 1 198 ? -0.857 60.525 37.464 1.00 30.04 198 TRP A N 1
ATOM 1596 C CA . TRP A 1 198 ? 0.528 60.573 37.012 1.00 32.36 198 TRP A CA 1
ATOM 1597 C C . TRP A 1 198 ? 0.706 61.128 35.610 1.00 28.58 198 TRP A C 1
ATOM 1598 O O . TRP A 1 198 ? 0.169 60.584 34.647 1.00 32.31 198 TRP A O 1
ATOM 1609 N N . GLU A 1 199 ? 1.481 62.203 35.503 1.00 29.24 199 GLU A N 1
ATOM 1610 C CA . GLU A 1 199 ? 1.742 62.849 34.221 1.00 37.77 199 GLU A CA 1
ATOM 1611 C C . GLU A 1 199 ? 3.153 62.563 33.738 1.00 33.09 199 GLU A C 1
ATOM 1612 O O . GLU A 1 199 ? 3.513 62.894 32.609 1.00 31.98 199 GLU A O 1
ATOM 1618 N N . ARG A 1 200 ? 3.953 61.962 34.607 1.00 25.99 200 ARG A N 1
ATOM 1619 C CA . ARG A 1 200 ? 5.331 61.635 34.280 1.00 26.57 200 ARG A CA 1
ATOM 1620 C C . ARG A 1 200 ? 5.835 60.664 35.335 1.00 27.99 200 ARG A C 1
ATOM 1621 O O . ARG A 1 200 ? 5.227 60.520 36.394 1.00 23.57 200 ARG A O 1
ATOM 1629 N N . GLY A 1 201 ? 6.945 59.998 35.045 1.00 23.43 201 GLY A N 1
ATOM 1630 C CA . GLY A 1 201 ? 7.486 59.048 35.997 1.00 20.70 201 GLY A CA 1
ATOM 1631 C C . GLY A 1 201 ? 8.527 59.646 36.925 1.00 27.75 201 GLY A C 1
ATOM 1632 O O . GLY A 1 201 ? 8.818 59.073 37.973 1.00 26.99 201 GLY A O 1
ATOM 1633 N N . GLU A 1 202 ? 9.093 60.790 36.552 1.00 26.18 202 GLU A N 1
ATOM 1634 C CA . GLU A 1 202 ? 10.112 61.428 37.384 1.00 27.75 202 GLU A CA 1
ATOM 1635 C C . GLU A 1 202 ? 9.525 61.911 38.704 1.00 26.56 202 GLU A C 1
ATOM 1636 O O . GLU A 1 202 ? 8.382 62.357 38.762 1.00 24.39 202 GLU A O 1
ATOM 1642 N N . LEU A 1 203 ? 10.325 61.832 39.759 1.00 21.72 203 LEU A N 1
ATOM 1643 C CA . LEU A 1 203 ? 9.878 62.244 41.082 1.00 21.85 203 LEU A CA 1
ATOM 1644 C C . LEU A 1 203 ? 10.656 63.466 41.562 1.00 22.49 203 LEU A C 1
ATOM 1645 O O . LEU A 1 203 ? 11.794 63.358 42.024 1.00 19.82 203 LEU A O 1
ATOM 1650 N N . TYR A 1 204 ? 10.023 64.626 41.437 1.00 23.26 204 TYR A N 1
ATOM 1651 C CA . TYR A 1 204 ? 10.622 65.899 41.827 1.00 23.99 204 TYR A CA 1
ATOM 1652 C C . TYR A 1 204 ? 10.184 66.326 43.223 1.00 21.88 204 TYR A C 1
ATOM 1653 O O . TYR A 1 204 ? 9.154 65.876 43.722 1.00 22.22 204 TYR A O 1
ATOM 1662 N N . ILE A 1 205 ? 10.958 67.216 43.839 1.00 17.83 205 ILE A N 1
ATOM 1663 C CA . ILE A 1 205 ? 10.658 67.681 45.190 1.00 19.89 205 ILE A CA 1
ATOM 1664 C C . ILE A 1 205 ? 9.498 68.674 45.308 1.00 20.18 205 ILE A C 1
ATOM 1665 O O . ILE A 1 205 ? 8.644 68.528 46.179 1.00 21.00 205 ILE A O 1
ATOM 1670 N N . ALA A 1 206 ? 9.472 69.689 44.447 1.00 19.62 206 ALA A N 1
ATOM 1671 C CA . ALA A 1 206 ? 8.434 70.716 44.523 1.00 21.42 206 ALA A CA 1
ATOM 1672 C C . ALA A 1 206 ? 7.000 70.194 44.657 1.00 20.96 206 ALA A C 1
ATOM 1673 O O . ALA A 1 206 ? 6.235 70.683 45.486 1.00 20.98 206 ALA A O 1
ATOM 1675 N N . PRO A 1 207 ? 6.615 69.196 43.848 1.00 21.95 207 PRO A N 1
ATOM 1676 C CA . PRO A 1 207 ? 5.251 68.654 43.936 1.00 21.87 207 PRO A CA 1
ATOM 1677 C C . PRO A 1 207 ? 4.885 68.113 45.323 1.00 19.76 207 PRO A C 1
ATOM 1678 O O . PRO A 1 207 ? 3.711 68.079 45.694 1.00 19.98 207 PRO A O 1
ATOM 1682 N N . LEU A 1 208 ? 5.890 67.688 46.087 1.00 18.02 208 LEU A N 1
ATOM 1683 C CA . LEU A 1 208 ? 5.635 67.137 47.412 1.00 22.46 208 LEU A CA 1
ATOM 1684 C C . LEU A 1 208 ? 4.932 68.118 48.331 1.00 23.12 208 LEU A C 1
ATOM 1685 O O . LEU A 1 208 ? 4.172 67.713 49.206 1.00 20.05 208 LEU A O 1
ATOM 1690 N N . TYR A 1 209 ? 5.169 69.409 48.139 1.00 20.49 209 TYR A N 1
ATOM 1691 C CA . TYR A 1 209 ? 4.530 70.394 48.997 1.00 18.73 209 TYR A CA 1
ATOM 1692 C C . TYR A 1 209 ? 3.004 70.386 48.875 1.00 20.91 209 TYR A C 1
ATOM 1693 O O . TYR A 1 209 ? 2.305 70.745 49.817 1.00 22.05 209 TYR A O 1
ATOM 1702 N N . ASN A 1 210 ? 2.482 69.959 47.730 1.00 21.47 210 ASN A N 1
ATOM 1703 C CA . ASN A 1 210 ? 1.029 69.918 47.572 1.00 22.19 210 ASN A CA 1
ATOM 1704 C C . ASN A 1 210 ? 0.405 68.939 48.556 1.00 26.03 210 ASN A C 1
ATOM 1705 O O . ASN A 1 210 ? -0.702 69.166 49.039 1.00 26.59 210 ASN A O 1
ATOM 1710 N N . GLU A 1 211 ? 1.122 67.861 48.867 1.00 26.39 211 GLU A N 1
ATOM 1711 C CA . GLU A 1 211 ? 0.615 66.878 49.822 1.00 26.83 211 GLU A CA 1
ATOM 1712 C C . GLU A 1 211 ? 0.571 67.521 51.211 1.00 25.47 211 GLU A C 1
ATOM 1713 O O . GLU A 1 211 ? -0.373 67.320 51.978 1.00 27.59 211 GLU A O 1
ATOM 1719 N N . LEU A 1 212 ? 1.596 68.305 51.533 1.00 23.31 212 LEU A N 1
ATOM 1720 C CA . LEU A 1 212 ? 1.659 68.969 52.832 1.00 22.33 212 LEU A CA 1
ATOM 1721 C C . LEU A 1 212 ? 0.620 70.086 52.951 1.00 22.84 212 LEU A C 1
ATOM 1722 O O . LEU A 1 212 ? -0.015 70.253 53.995 1.00 23.91 212 LEU A O 1
ATOM 1727 N N . ILE A 1 213 ? 0.454 70.856 51.882 1.00 22.73 213 ILE A N 1
ATOM 1728 C CA . ILE A 1 213 ? -0.521 71.940 51.875 1.00 24.82 213 ILE A CA 1
ATOM 1729 C C . ILE A 1 213 ? -1.935 71.372 52.027 1.00 27.53 213 ILE A C 1
ATOM 1730 O O . ILE A 1 213 ? -2.755 71.919 52.760 1.00 25.33 213 ILE A O 1
ATOM 1735 N N . GLN A 1 214 ? -2.217 70.265 51.351 1.00 25.16 214 GLN A N 1
ATOM 1736 C CA . GLN A 1 214 ? -3.538 69.653 51.454 1.00 30.59 214 GLN A CA 1
ATOM 1737 C C . GLN A 1 214 ? -3.825 69.196 52.877 1.00 34.64 214 GLN A C 1
ATOM 1738 O O . GLN A 1 214 ? -4.967 69.252 53.333 1.00 36.79 214 GLN A O 1
ATOM 1744 N N . LYS A 1 215 ? -2.789 68.743 53.580 1.00 31.26 215 LYS A N 1
ATOM 1745 C CA . LYS A 1 215 ? -2.958 68.289 54.955 1.00 31.79 215 LYS A CA 1
ATOM 1746 C C . LYS A 1 215 ? -3.039 69.443 55.939 1.00 34.61 215 LYS A C 1
ATOM 1747 O O . LYS A 1 215 ? -3.144 69.236 57.143 1.00 40.82 215 LYS A O 1
ATOM 1753 N N . GLY A 1 216 ? -2.985 70.663 55.420 1.00 34.14 216 GLY A N 1
ATOM 1754 C CA . GLY A 1 216 ? -3.094 71.824 56.281 1.00 32.60 216 GLY A CA 1
ATOM 1755 C C . GLY A 1 216 ? -1.815 72.356 56.890 1.00 29.78 216 GLY A C 1
ATOM 1756 O O . GLY A 1 216 ? -1.873 73.203 57.781 1.00 31.16 216 GLY A O 1
ATOM 1757 N N . LEU A 1 217 ? -0.660 71.877 56.435 1.00 25.33 217 LEU A N 1
ATOM 1758 C CA . LEU A 1 217 ? 0.588 72.380 56.986 1.00 26.69 217 LEU A CA 1
ATOM 1759 C C . LEU A 1 217 ? 0.815 73.788 56.465 1.00 31.25 217 LEU A C 1
ATOM 1760 O O . LEU A 1 217 ? 0.312 74.163 55.404 1.00 31.13 217 LEU A O 1
ATOM 1765 N N . ASN A 1 218 ? 1.578 74.556 57.229 1.00 28.30 218 ASN A N 1
ATOM 1766 C CA . ASN A 1 218 ? 1.862 75.950 56.927 1.00 26.29 218 ASN A CA 1
ATOM 1767 C C . ASN A 1 218 ? 3.099 76.112 56.046 1.00 23.71 218 ASN A C 1
ATOM 1768 O O . ASN A 1 218 ? 4.215 76.231 56.542 1.00 22.15 218 ASN A O 1
ATOM 1773 N N . ILE A 1 219 ? 2.889 76.137 54.733 1.00 22.27 219 ILE A N 1
ATOM 1774 C CA . ILE A 1 219 ? 3.991 76.252 53.783 1.00 21.75 219 ILE A CA 1
ATOM 1775 C C . ILE A 1 219 ? 4.135 77.661 53.213 1.00 21.96 219 ILE A C 1
ATOM 1776 O O . ILE A 1 219 ? 3.163 78.266 52.761 1.00 21.19 219 ILE A O 1
ATOM 1781 N N . HIS A 1 220 ? 5.358 78.182 53.231 1.00 19.39 220 HIS A N 1
ATOM 1782 C CA . HIS A 1 220 ? 5.612 79.527 52.725 1.00 20.12 220 HIS A CA 1
ATOM 1783 C C . HIS A 1 220 ? 6.681 79.569 51.655 1.00 21.38 220 HIS A C 1
ATOM 1784 O O . HIS A 1 220 ? 7.277 78.554 51.304 1.00 21.48 220 HIS A O 1
ATOM 1791 N N . TYR A 1 221 ? 6.902 80.758 51.111 1.00 23.91 221 TYR A N 1
ATOM 1792 C CA . TYR A 1 221 ? 7.966 80.933 50.144 1.00 20.82 221 TYR A CA 1
ATOM 1793 C C . TYR A 1 221 ? 8.837 82.026 50.705 1.00 20.72 221 TYR A C 1
ATOM 1794 O O . TYR A 1 221 ? 8.428 82.763 51.609 1.00 23.77 221 TYR A O 1
ATOM 1803 N N . HIS A 1 222 ? 10.060 82.094 50.206 1.00 22.06 222 HIS A N 1
ATOM 1804 C CA . HIS A 1 222 ? 10.978 83.140 50.608 1.00 21.65 222 HIS A CA 1
ATOM 1805 C C . HIS A 1 222 ? 11.592 83.646 49.321 1.00 20.03 222 HIS A C 1
ATOM 1806 O O . HIS A 1 222 ? 12.303 82.918 48.627 1.00 21.37 222 HIS A O 1
ATOM 1813 N N . LEU A 1 223 ? 11.302 84.900 49.004 1.00 18.85 223 LEU A N 1
ATOM 1814 C CA . LEU A 1 223 ? 11.783 85.519 47.778 1.00 19.59 223 LEU A CA 1
ATOM 1815 C C . LEU A 1 223 ? 13.187 86.098 47.877 1.00 23.99 223 LEU A C 1
ATOM 1816 O O . LEU A 1 223 ? 13.478 86.881 48.780 1.00 22.84 223 LEU A O 1
ATOM 1821 N N . ILE A 1 224 ? 14.064 85.705 46.958 1.00 19.95 224 ILE A N 1
ATOM 1822 C CA . ILE A 1 224 ? 15.413 86.260 46.947 1.00 22.70 224 ILE A CA 1
ATOM 1823 C C . ILE A 1 224 ? 15.600 86.964 45.613 1.00 19.37 224 ILE A C 1
ATOM 1824 O O . ILE A 1 224 ? 14.810 86.770 44.683 1.00 20.34 224 ILE A O 1
ATOM 1829 N N . ALA A 1 225 ? 16.636 87.791 45.530 1.00 17.92 225 ALA A N 1
ATOM 1830 C CA . ALA A 1 225 ? 16.927 88.538 44.311 1.00 20.82 225 ALA A CA 1
ATOM 1831 C C . ALA A 1 225 ? 17.691 87.663 43.316 1.00 23.99 225 ALA A C 1
ATOM 1832 O O . ALA A 1 225 ? 18.439 86.770 43.707 1.00 23.24 225 ALA A O 1
ATOM 1834 N N . ARG A 1 226 ? 17.508 87.929 42.028 1.00 24.22 226 ARG A N 1
ATOM 1835 C CA . ARG A 1 226 ? 18.168 87.146 40.991 1.00 29.29 226 ARG A CA 1
ATOM 1836 C C . ARG A 1 226 ? 19.688 87.099 41.123 1.00 28.74 226 ARG A C 1
ATOM 1837 O O . ARG A 1 226 ? 20.310 86.089 40.791 1.00 30.28 226 ARG A O 1
ATOM 1845 N N . HIS A 1 227 ? 20.290 88.179 41.615 1.00 29.40 227 HIS A N 1
ATOM 1846 C CA . HIS A 1 227 ? 21.741 88.217 41.759 1.00 30.34 227 HIS A CA 1
ATOM 1847 C C . HIS A 1 227 ? 22.254 87.375 42.923 1.00 30.32 227 HIS A C 1
ATOM 1848 O O . HIS A 1 227 ? 23.464 87.207 43.086 1.00 29.73 227 HIS A O 1
ATOM 1855 N N . GLU A 1 228 ? 21.344 86.848 43.733 1.00 22.93 228 GLU A N 1
ATOM 1856 C CA . GLU A 1 228 ? 21.747 86.036 44.880 1.00 23.41 228 GLU A CA 1
ATOM 1857 C C . GLU A 1 228 ? 21.816 84.548 44.549 1.00 23.11 228 GLU A C 1
ATOM 1858 O O . GLU A 1 228 ? 22.190 83.735 45.394 1.00 24.48 228 GLU A O 1
ATOM 1864 N N . VAL A 1 229 ? 21.454 84.195 43.321 1.00 22.57 229 VAL A N 1
ATOM 1865 C CA . VAL A 1 229 ? 21.493 82.801 42.898 1.00 24.71 229 VAL A CA 1
ATOM 1866 C C . VAL A 1 229 ? 22.187 82.668 41.544 1.00 26.23 229 VAL A C 1
ATOM 1867 O O . VAL A 1 229 ? 21.970 83.470 40.634 1.00 26.57 229 VAL A O 1
ATOM 1871 N N . ILE A 1 230 ? 23.063 81.674 41.433 1.00 24.98 230 ILE A N 1
ATOM 1872 C CA . ILE A 1 230 ? 23.783 81.422 40.188 1.00 24.03 230 ILE A CA 1
ATOM 1873 C C . ILE A 1 230 ? 23.499 79.983 39.796 1.00 23.54 230 ILE A C 1
ATOM 1874 O O . ILE A 1 230 ? 23.710 79.067 40.589 1.00 25.59 230 ILE A O 1
ATOM 1879 N N . PHE A 1 231 ? 22.999 79.787 38.585 1.00 25.05 231 PHE A N 1
ATOM 1880 C CA . PHE A 1 231 ? 22.699 78.444 38.110 1.00 26.96 231 PHE A CA 1
ATOM 1881 C C . PHE A 1 231 ? 23.832 77.959 37.221 1.00 27.36 231 PHE A C 1
ATOM 1882 O O . PHE A 1 231 ? 24.324 78.694 36.366 1.00 28.99 231 PHE A O 1
ATOM 1890 N N . CYS A 1 232 ? 24.237 76.714 37.433 1.00 25.34 232 CYS A N 1
ATOM 1891 C CA . CYS A 1 232 ? 25.327 76.122 36.675 1.00 28.91 232 CYS A CA 1
ATOM 1892 C C . CYS A 1 232 ? 24.958 74.658 36.435 1.00 33.40 232 CYS A C 1
ATOM 1893 O O . CYS A 1 232 ? 25.737 73.755 36.733 1.00 36.16 232 CYS A O 1
ATOM 1896 N N . GLY A 1 233 ? 23.762 74.440 35.893 1.00 30.39 233 GLY A N 1
ATOM 1897 C CA . GLY A 1 233 ? 23.280 73.088 35.669 1.00 33.41 233 GLY A CA 1
ATOM 1898 C C . GLY A 1 233 ? 23.313 72.529 34.257 1.00 30.81 233 GLY A C 1
ATOM 1899 O O . GLY A 1 233 ? 23.046 71.343 34.065 1.00 29.10 233 GLY A O 1
ATOM 1900 N N . VAL A 1 234 ? 23.603 73.374 33.274 1.00 27.71 234 VAL A N 1
ATOM 1901 C CA . VAL A 1 234 ? 23.705 72.924 31.888 1.00 31.32 234 VAL A CA 1
ATOM 1902 C C . VAL A 1 234 ? 25.041 73.443 31.359 1.00 31.64 234 VAL A C 1
ATOM 1903 O O . VAL A 1 234 ? 25.581 74.424 31.875 1.00 30.81 234 VAL A O 1
ATOM 1907 N N . PRO A 1 235 ? 25.608 72.782 30.336 1.00 32.03 235 PRO A N 1
ATOM 1908 C CA . PRO A 1 235 ? 26.895 73.198 29.765 1.00 33.29 235 PRO A CA 1
ATOM 1909 C C . PRO A 1 235 ? 27.057 74.693 29.475 1.00 34.00 235 PRO A C 1
ATOM 1910 O O . PRO A 1 235 ? 28.079 75.282 29.817 1.00 30.09 235 PRO A O 1
ATOM 1914 N N . ASP A 1 236 ? 26.059 75.302 28.844 1.00 29.25 236 ASP A N 1
ATOM 1915 C CA . ASP A 1 236 ? 26.136 76.721 28.517 1.00 36.65 236 ASP A CA 1
ATOM 1916 C C . ASP A 1 236 ? 26.289 77.595 29.763 1.00 36.70 236 ASP A C 1
ATOM 1917 O O . ASP A 1 236 ? 27.015 78.591 29.740 1.00 34.73 236 ASP A O 1
ATOM 1922 N N . GLU A 1 237 ? 25.615 77.220 30.849 1.00 32.25 237 GLU A N 1
ATOM 1923 C CA . GLU A 1 237 ? 25.716 77.979 32.096 1.00 35.15 237 GLU A CA 1
ATOM 1924 C C . GLU A 1 237 ? 27.108 77.819 32.700 1.00 37.47 237 GLU A C 1
ATOM 1925 O O . GLU A 1 237 ? 27.647 78.754 33.291 1.00 37.48 237 GLU A O 1
ATOM 1931 N N . TYR A 1 238 ? 27.687 76.630 32.561 1.00 31.84 238 TYR A N 1
ATOM 1932 C CA . TYR A 1 238 ? 29.028 76.376 33.079 1.00 30.36 238 TYR A CA 1
ATOM 1933 C C . TYR A 1 238 ? 30.021 77.240 32.299 1.00 32.56 238 TYR A C 1
ATOM 1934 O O . TYR A 1 238 ? 30.956 77.809 32.870 1.00 36.61 238 TYR A O 1
ATOM 1943 N N . THR A 1 239 ? 29.810 77.339 30.990 1.00 33.65 239 THR A N 1
ATOM 1944 C CA . THR A 1 239 ? 30.669 78.155 30.139 1.00 40.04 239 THR A CA 1
ATOM 1945 C C . THR A 1 239 ? 30.544 79.616 30.566 1.00 38.80 239 THR A C 1
ATOM 1946 O O . THR A 1 239 ? 31.547 80.319 30.697 1.00 36.47 239 THR A O 1
ATOM 1950 N N . ASP A 1 240 ? 29.312 80.064 30.794 1.00 37.90 240 ASP A N 1
ATOM 1951 C CA . ASP A 1 240 ? 29.071 81.441 31.216 1.00 42.11 240 ASP A CA 1
ATOM 1952 C C . ASP A 1 240 ? 29.728 81.722 32.562 1.00 43.13 240 ASP A C 1
ATOM 1953 O O . ASP A 1 240 ? 30.283 82.799 32.774 1.00 40.60 240 ASP A O 1
ATOM 1958 N N . PHE A 1 241 ? 29.660 80.755 33.474 1.00 36.04 241 PHE A N 1
ATOM 1959 C CA . PHE A 1 241 ? 30.262 80.918 34.794 1.00 32.64 241 PHE A CA 1
ATOM 1960 C C . PHE A 1 241 ? 31.775 81.011 34.660 1.00 37.97 241 PHE A C 1
ATOM 1961 O O . PHE A 1 241 ? 32.437 81.710 35.428 1.00 44.68 241 PHE A O 1
ATOM 1969 N N . LEU A 1 242 ? 32.318 80.301 33.676 1.00 34.12 242 LEU A N 1
ATOM 1970 C CA . LEU A 1 242 ? 33.755 80.303 33.427 1.00 44.01 242 LEU A CA 1
ATOM 1971 C C . LEU A 1 242 ? 34.241 81.684 32.966 1.00 54.06 242 LEU A C 1
ATOM 1972 O O . LEU A 1 242 ? 35.382 82.064 33.228 1.00 55.61 242 LEU A O 1
ATOM 1977 N N . ARG A 1 243 ? 33.374 82.433 32.288 1.00 54.67 243 ARG A N 1
ATOM 1978 C CA . ARG A 1 243 ? 33.738 83.765 31.806 1.00 59.79 243 ARG A CA 1
ATOM 1979 C C . ARG A 1 243 ? 33.589 84.839 32.882 1.00 66.01 243 ARG A C 1
ATOM 1980 O O . ARG A 1 243 ? 34.271 85.861 32.842 1.00 73.28 243 ARG A O 1
ATOM 1988 N N . GLN A 1 244 ? 32.693 84.610 33.836 1.00 65.37 244 GLN A N 1
ATOM 1989 C CA . GLN A 1 244 ? 32.456 85.573 34.907 1.00 69.17 244 GLN A CA 1
ATOM 1990 C C . GLN A 1 244 ? 33.698 85.826 35.758 1.00 73.29 244 GLN A C 1
ATOM 1991 O O . GLN A 1 244 ? 33.610 85.642 36.990 1.00 74.32 244 GLN A O 1
ATOM 2005 N N . ILE B 1 2 ? 3.020 108.927 56.311 1.00 17.69 2 ILE B N 1
ATOM 2006 C CA . ILE B 1 2 ? 2.985 108.544 54.916 1.00 15.37 2 ILE B CA 1
ATOM 2007 C C . ILE B 1 2 ? 2.734 109.805 54.115 1.00 19.80 2 ILE B C 1
ATOM 2008 O O . ILE B 1 2 ? 1.753 110.512 54.320 1.00 20.01 2 ILE B O 1
ATOM 2013 N N . VAL B 1 3 ? 3.666 110.086 53.216 1.00 16.63 3 VAL B N 1
ATOM 2014 C CA . VAL B 1 3 ? 3.615 111.289 52.399 1.00 16.30 3 VAL B CA 1
ATOM 2015 C C . VAL B 1 3 ? 3.345 110.950 50.945 1.00 18.18 3 VAL B C 1
ATOM 2016 O O . VAL B 1 3 ? 4.071 110.175 50.325 1.00 19.27 3 VAL B O 1
ATOM 2020 N N . ILE B 1 4 ? 2.298 111.552 50.402 1.00 16.97 4 ILE B N 1
ATOM 2021 C CA . ILE B 1 4 ? 1.920 111.306 49.025 1.00 19.09 4 ILE B CA 1
ATOM 2022 C C . ILE B 1 4 ? 2.062 112.557 48.174 1.00 22.19 4 ILE B C 1
ATOM 2023 O O . ILE B 1 4 ? 1.190 113.428 48.202 1.00 23.33 4 ILE B O 1
ATOM 2028 N N . PRO B 1 5 ? 3.169 112.678 47.424 1.00 24.93 5 PRO B N 1
ATOM 2029 C CA . PRO B 1 5 ? 3.326 113.866 46.578 1.00 24.52 5 PRO B CA 1
ATOM 2030 C C . PRO B 1 5 ? 2.469 113.612 45.345 1.00 26.87 5 PRO B C 1
ATOM 2031 O O . PRO B 1 5 ? 2.661 112.630 44.634 1.00 31.67 5 PRO B O 1
ATOM 2043 N N . ALA B 1 7 ? 1.390 116.462 43.159 1.00 23.91 7 ALA B N 1
ATOM 2044 C CA . ALA B 1 7 ? 1.261 117.836 42.708 1.00 31.53 7 ALA B CA 1
ATOM 2045 C C . ALA B 1 7 ? 1.661 117.959 41.245 1.00 32.73 7 ALA B C 1
ATOM 2046 O O . ALA B 1 7 ? 1.703 119.059 40.700 1.00 40.68 7 ALA B O 1
ATOM 2048 N N . GLY B 1 8 ? 1.965 116.835 40.611 1.00 28.23 8 GLY B N 1
ATOM 2049 C CA . GLY B 1 8 ? 2.360 116.858 39.214 1.00 32.72 8 GLY B CA 1
ATOM 2050 C C . GLY B 1 8 ? 1.199 117.201 38.296 1.00 42.28 8 GLY B C 1
ATOM 2051 O O . GLY B 1 8 ? 0.233 117.855 38.699 1.00 53.91 8 GLY B O 1
ATOM 2068 N N . SER B 1 10 ? -1.193 115.452 34.855 1.00 40.53 10 SER B N 1
ATOM 2069 C CA . SER B 1 10 ? -1.523 114.233 34.119 1.00 37.99 10 SER B CA 1
ATOM 2070 C C . SER B 1 10 ? -1.459 114.412 32.601 1.00 27.53 10 SER B C 1
ATOM 2071 O O . SER B 1 10 ? -2.392 114.044 31.905 1.00 32.13 10 SER B O 1
ATOM 2074 N N . SER B 1 11 ? -0.353 114.956 32.096 1.00 31.67 11 SER B N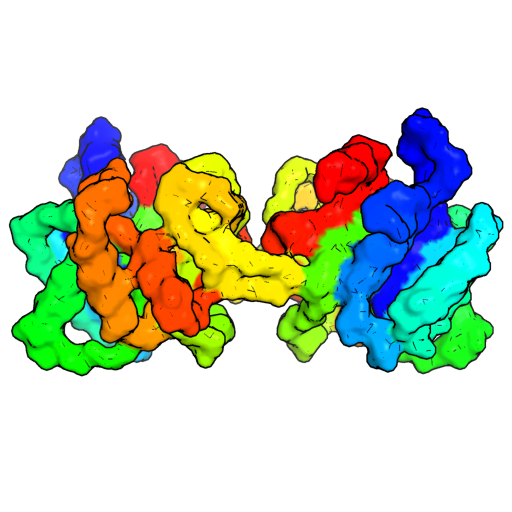 1
ATOM 2075 C CA A SER B 1 11 ? -0.242 115.322 30.684 0.52 29.14 11 SER B CA 1
ATOM 2076 C CA B SER B 1 11 ? -0.256 115.322 30.682 0.48 29.09 11 SER B CA 1
ATOM 2077 C C . SER B 1 11 ? -0.476 114.142 29.737 1.00 24.18 11 SER B C 1
ATOM 2078 O O . SER B 1 11 ? -1.147 114.280 28.714 1.00 24.28 11 SER B O 1
ATOM 2083 N N . ARG B 1 12 ? 0.083 112.936 30.071 1.00 25.40 12 ARG B N 1
ATOM 2084 C CA . ARG B 1 12 ? -0.108 111.762 29.229 1.00 30.64 12 ARG B CA 1
ATOM 2085 C C . ARG B 1 12 ? -1.585 111.378 29.171 1.00 23.65 12 ARG B C 1
ATOM 2086 O O . ARG B 1 12 ? -2.092 110.952 28.128 1.00 24.96 12 ARG B O 1
ATOM 2094 N N . PHE B 1 13 ? -2.278 111.512 30.297 1.00 22.75 13 PHE B N 1
ATOM 2095 C CA . PHE B 1 13 ? -3.697 111.188 30.326 1.00 23.93 13 PHE B CA 1
ATOM 2096 C C . PHE B 1 13 ? -4.503 112.255 29.586 1.00 24.74 13 PHE B C 1
ATOM 2097 O O . PHE B 1 13 ? -5.508 111.943 28.951 1.00 28.51 13 PHE B O 1
ATOM 2105 N N . PHE B 1 14 ? -4.061 113.509 29.662 1.00 25.17 14 PHE B N 1
ATOM 2106 C CA . PHE B 1 14 ? -4.761 114.572 28.940 1.00 27.12 14 PHE B CA 1
ATOM 2107 C C . PHE B 1 14 ? -4.702 114.260 27.445 1.00 27.40 14 PHE B C 1
ATOM 2108 O O . PHE B 1 14 ? -5.719 114.307 26.751 1.00 28.48 14 PHE B O 1
ATOM 2116 N N . LYS B 1 15 ? -3.516 113.923 26.950 1.00 27.10 15 LYS B N 1
ATOM 2117 C CA . LYS B 1 15 ? -3.360 113.602 25.538 1.00 28.65 15 LYS B CA 1
ATOM 2118 C C . LYS B 1 15 ? -4.179 112.366 25.154 1.00 29.39 15 LYS B C 1
ATOM 2119 O O . LYS B 1 15 ? -4.667 112.261 24.025 1.00 31.05 15 LYS B O 1
ATOM 2125 N N . ALA B 1 16 ? -4.333 111.434 26.091 1.00 28.28 16 ALA B N 1
ATOM 2126 C CA . ALA B 1 16 ? -5.086 110.210 25.832 1.00 28.96 16 ALA B CA 1
ATOM 2127 C C . ALA B 1 16 ? -6.591 110.466 25.773 1.00 38.19 16 ALA B C 1
ATOM 2128 O O . ALA B 1 16 ? -7.364 109.580 25.403 1.00 38.06 16 ALA B O 1
ATOM 2130 N N . GLY B 1 17 ? -7.012 111.667 26.155 1.00 32.06 17 GLY B N 1
ATOM 2131 C CA . GLY B 1 17 ? -8.424 111.992 26.094 1.00 34.48 17 GLY B CA 1
ATOM 2132 C C . GLY B 1 17 ? -9.153 112.234 27.400 1.00 31.37 17 GLY B C 1
ATOM 2133 O O . GLY B 1 17 ? -10.353 112.505 27.398 1.00 34.98 17 GLY B O 1
ATOM 2134 N N . TYR B 1 18 ? -8.449 112.143 28.522 1.00 30.37 18 TYR B N 1
ATOM 2135 C CA . TYR B 1 18 ? -9.092 112.364 29.809 1.00 31.77 18 TYR B CA 1
ATOM 2136 C C . TYR B 1 18 ? -9.052 113.841 30.165 1.00 38.32 18 TYR B C 1
ATOM 2137 O O . TYR B 1 18 ? -8.075 114.524 29.884 1.00 39.62 18 TYR B O 1
ATOM 2146 N N . THR B 1 19 ? -10.126 114.334 30.772 1.00 35.44 19 THR B N 1
ATOM 2147 C CA . THR B 1 19 ? -10.198 115.737 31.152 1.00 27.03 19 THR B CA 1
ATOM 2148 C C . THR B 1 19 ? -10.017 115.940 32.653 1.00 37.86 19 THR B C 1
ATOM 2149 O O . THR B 1 19 ? -9.862 117.066 33.119 1.00 47.31 19 THR B O 1
ATOM 2153 N N . GLN B 1 20 ? -10.028 114.842 33.402 1.00 37.58 20 GLN B N 1
ATOM 2154 C CA . GLN B 1 20 ? -9.833 114.890 34.849 1.00 37.03 20 GLN B CA 1
ATOM 2155 C C . GLN B 1 20 ? -8.421 114.419 35.170 1.00 35.28 20 GLN B C 1
ATOM 2156 O O . GLN B 1 20 ? -7.855 113.607 34.442 1.00 35.52 20 GLN B O 1
ATOM 2162 N N . PRO B 1 21 ? -7.831 114.932 36.262 1.00 31.51 21 PRO B N 1
ATOM 2163 C CA . PRO B 1 21 ? -6.479 114.491 36.623 1.00 33.31 21 PRO B CA 1
ATOM 2164 C C . PRO B 1 21 ? -6.561 112.987 36.895 1.00 31.73 21 PRO B C 1
ATOM 2165 O O . PRO B 1 21 ? -7.588 112.497 37.372 1.00 28.91 21 PRO B O 1
ATOM 2169 N N . LYS B 1 22 ? -5.492 112.263 36.583 1.00 26.03 22 LYS B N 1
ATOM 2170 C CA . LYS B 1 22 ? -5.481 110.811 36.733 1.00 27.03 22 LYS B CA 1
ATOM 2171 C C . LYS B 1 22 ? -5.953 110.238 38.060 1.00 23.94 22 LYS B C 1
ATOM 2172 O O . LYS B 1 22 ? -6.639 109.221 38.069 1.00 26.79 22 LYS B O 1
ATOM 2178 N N . TYR B 1 23 ? -5.603 110.867 39.177 1.00 23.57 23 TYR B N 1
ATOM 2179 C CA . TYR B 1 23 ? -6.019 110.317 40.463 1.00 26.39 23 TYR B CA 1
ATOM 2180 C C . TYR B 1 23 ? -7.533 110.340 40.694 1.00 22.77 23 TYR B C 1
ATOM 2181 O O . TYR B 1 23 ? -8.032 109.671 41.597 1.00 23.53 23 TYR B O 1
ATOM 2198 N N . LEU B 1 25 ? -9.667 109.491 38.203 1.00 24.16 25 LEU B N 1
ATOM 2199 C CA . LEU B 1 25 ? -10.260 108.514 37.291 1.00 27.27 25 LEU B CA 1
ATOM 2200 C C . LEU B 1 25 ? -10.737 107.314 38.101 1.00 29.04 25 LEU B C 1
ATOM 2201 O O . LEU B 1 25 ? -10.150 106.980 39.133 1.00 28.82 25 LEU B O 1
ATOM 2206 N N . GLU B 1 26 ? -11.794 106.662 37.628 1.00 28.43 26 GLU B N 1
ATOM 2207 C CA . GLU B 1 26 ? -12.363 105.526 38.340 1.00 35.34 26 GLU B CA 1
ATOM 2208 C C . GLU B 1 26 ? -12.096 104.168 37.693 1.00 34.63 26 GLU B C 1
ATOM 2209 O O . GLU B 1 26 ? -11.922 104.056 36.481 1.00 32.45 26 GLU B O 1
ATOM 2215 N N . ALA B 1 27 ? -12.049 103.137 38.529 1.00 29.90 27 ALA B N 1
ATOM 2216 C CA . ALA B 1 27 ? -11.819 101.776 38.076 1.00 34.11 27 ALA B CA 1
ATOM 2217 C C . ALA B 1 27 ? -12.346 100.845 39.152 1.00 31.45 27 ALA B C 1
ATOM 2218 O O . ALA B 1 27 ? -12.014 100.993 40.328 1.00 33.05 27 ALA B O 1
ATOM 2220 N N . HIS B 1 28 ? -13.190 99.905 38.748 1.00 36.64 28 HIS B N 1
ATOM 2221 C CA . HIS B 1 28 ? -13.747 98.926 39.670 1.00 39.71 28 HIS B CA 1
ATOM 2222 C C . HIS B 1 28 ? -14.412 99.511 40.916 1.00 41.46 28 HIS B C 1
ATOM 2223 O O . HIS B 1 28 ? -14.255 98.981 42.018 1.00 46.22 28 HIS B O 1
ATOM 2230 N N . GLY B 1 29 ? -15.143 100.609 40.740 1.00 38.19 29 GLY B N 1
ATOM 2231 C CA . GLY B 1 29 ? -15.859 101.207 41.854 1.00 40.13 29 GLY B CA 1
ATOM 2232 C C . GLY B 1 29 ? -15.236 102.355 42.625 1.00 41.77 29 GLY B C 1
ATOM 2233 O O . GLY B 1 29 ? -15.924 103.007 43.414 1.00 40.99 29 GLY B O 1
ATOM 2234 N N . GLN B 1 30 ? -13.954 102.621 42.411 1.00 32.92 30 GLN B N 1
ATOM 2235 C CA . GLN B 1 30 ? -13.310 103.701 43.144 1.00 36.84 30 GLN B CA 1
ATOM 2236 C C . GLN B 1 30 ? -12.237 104.428 42.340 1.00 29.88 30 GLN B C 1
ATOM 2237 O O . GLN B 1 30 ? -11.767 103.930 41.319 1.00 32.17 30 GLN B O 1
ATOM 2243 N N . THR B 1 31 ? -11.862 105.615 42.810 1.00 28.30 31 THR B N 1
ATOM 2244 C CA . THR B 1 31 ? -10.853 106.426 42.140 1.00 22.81 31 THR B CA 1
ATOM 2245 C C . THR B 1 31 ? -9.471 105.811 42.269 1.00 24.81 31 THR B C 1
ATOM 2246 O O . THR B 1 31 ? -9.209 105.026 43.185 1.00 23.79 31 THR B O 1
ATOM 2250 N N . LEU B 1 32 ? -8.580 106.163 41.349 1.00 21.05 32 LEU B N 1
ATOM 2251 C CA . LEU B 1 32 ? -7.227 105.639 41.412 1.00 23.20 32 LEU B CA 1
ATOM 2252 C C . LEU B 1 32 ? -6.607 106.120 42.728 1.00 21.22 32 LEU B C 1
ATOM 2253 O O . LEU B 1 32 ? -5.807 105.411 43.335 1.00 20.93 32 LEU B O 1
ATOM 2258 N N . PHE B 1 33 ? -7.008 107.309 43.177 1.00 20.86 33 PHE B N 1
ATOM 2259 C CA . PHE B 1 33 ? -6.516 107.854 44.443 1.00 21.74 33 PHE B CA 1
ATOM 2260 C C . PHE B 1 33 ? -6.794 106.849 45.555 1.00 20.40 33 PHE B C 1
ATOM 2261 O O . PHE B 1 33 ? -5.916 106.529 46.349 1.00 20.70 33 PHE B O 1
ATOM 2269 N N . GLU B 1 34 ? -8.029 106.358 45.604 1.00 21.84 34 GLU B N 1
ATOM 2270 C CA . GLU B 1 34 ? -8.429 105.394 46.624 1.00 25.23 34 GLU B CA 1
ATOM 2271 C C . GLU B 1 34 ? -7.694 104.064 46.488 1.00 27.27 34 GLU B C 1
ATOM 2272 O O . GLU B 1 34 ? -7.310 103.465 47.490 1.00 23.78 34 GLU B O 1
ATOM 2278 N N . HIS B 1 35 ? -7.509 103.594 45.256 1.00 24.57 35 HIS B N 1
ATOM 2279 C CA . HIS B 1 35 ? -6.788 102.346 45.027 1.00 28.55 35 HIS B CA 1
ATOM 2280 C C . HIS B 1 35 ? -5.372 102.455 45.581 1.00 28.09 35 HIS B C 1
ATOM 2281 O O . HIS B 1 35 ? -4.851 101.523 46.197 1.00 25.36 35 HIS B O 1
ATOM 2288 N N . SER B 1 36 ? -4.745 103.601 45.355 1.00 20.20 36 SER B N 1
ATOM 2289 C CA . SER B 1 36 ? -3.384 103.799 45.821 1.00 22.03 36 SER B CA 1
ATOM 2290 C C . SER B 1 36 ? -3.294 103.974 47.329 1.00 21.84 36 SER B C 1
ATOM 2291 O O . SER B 1 36 ? -2.497 103.302 47.990 1.00 20.17 36 SER B O 1
ATOM 2294 N N . VAL B 1 37 ? -4.112 104.865 47.877 1.00 18.47 37 VAL B N 1
ATOM 2295 C CA . VAL B 1 37 ? -4.074 105.119 49.308 1.00 17.81 37 VAL B CA 1
ATOM 2296 C C . VAL B 1 37 ? -4.521 103.905 50.116 1.00 17.90 37 VAL B C 1
ATOM 2297 O O . VAL B 1 37 ? -4.019 103.680 51.217 1.00 20.24 37 VAL B O 1
ATOM 2301 N N . ASN B 1 38 ? -5.440 103.113 49.568 1.00 16.39 38 ASN B N 1
ATOM 2302 C CA . ASN B 1 38 ? -5.906 101.917 50.272 1.00 20.43 38 ASN B CA 1
ATOM 2303 C C . ASN B 1 38 ? -4.786 100.913 50.510 1.00 21.88 38 ASN B C 1
ATOM 2304 O O . ASN B 1 38 ? -4.938 99.980 51.299 1.00 22.17 38 ASN B O 1
ATOM 2309 N N . SER B 1 39 ? -3.663 101.106 49.824 1.00 22.47 39 SER B N 1
ATOM 2310 C CA . SER B 1 39 ? -2.498 100.249 50.012 1.00 25.45 39 SER B CA 1
ATOM 2311 C C . SER B 1 39 ? -2.154 100.246 51.501 1.00 21.71 39 SER B C 1
ATOM 2312 O O . SER B 1 39 ? -1.764 99.224 52.065 1.00 20.06 39 SER B O 1
ATOM 2315 N N . PHE B 1 40 ? -2.309 101.411 52.125 1.00 19.07 40 PHE B N 1
ATOM 2316 C CA . PHE B 1 40 ? -1.968 101.608 53.534 1.00 17.52 40 PHE B CA 1
ATOM 2317 C C . PHE B 1 40 ? -3.132 101.484 54.522 1.00 19.69 40 PHE B C 1
ATOM 2318 O O . PHE B 1 40 ? -3.074 102.027 55.632 1.00 19.86 40 PHE B O 1
ATOM 2326 N N . ALA B 1 41 ? -4.180 100.767 54.127 1.00 17.57 41 ALA B N 1
ATOM 2327 C CA . ALA B 1 41 ? -5.360 100.600 54.975 1.00 22.17 41 ALA B CA 1
ATOM 2328 C C . ALA B 1 41 ? -5.030 100.182 56.412 1.00 22.94 41 ALA B C 1
ATOM 2329 O O . ALA B 1 41 ? -5.714 100.582 57.355 1.00 20.79 41 ALA B O 1
ATOM 2331 N N . ALA B 1 42 ? -3.977 99.390 56.579 1.00 22.64 42 ALA B N 1
ATOM 2332 C CA . ALA B 1 42 ? -3.574 98.924 57.903 1.00 29.76 42 ALA B CA 1
ATOM 2333 C C . ALA B 1 42 ? -3.059 100.053 58.795 1.00 27.49 42 ALA B C 1
ATOM 2334 O O . ALA B 1 42 ? -2.915 99.877 60.008 1.00 24.37 42 ALA B O 1
ATOM 2336 N N . TYR B 1 43 ? -2.801 101.213 58.198 1.00 20.85 43 TYR B N 1
ATOM 2337 C CA . TYR B 1 43 ? -2.264 102.357 58.934 1.00 19.44 43 TYR B CA 1
ATOM 2338 C C . TYR B 1 43 ? -3.201 103.555 59.062 1.00 18.91 43 TYR B C 1
ATOM 2339 O O . TYR B 1 43 ? -2.838 104.583 59.639 1.00 18.01 43 TYR B O 1
ATOM 2348 N N . PHE B 1 44 ? -4.411 103.421 58.538 1.00 20.92 44 PHE B N 1
ATOM 2349 C CA . PHE B 1 44 ? -5.381 104.509 58.599 1.00 18.25 44 PHE B CA 1
ATOM 2350 C C . PHE B 1 44 ? -5.715 104.941 60.027 1.00 18.91 44 PHE B C 1
ATOM 2351 O O . PHE B 1 44 ? -5.891 106.121 60.308 1.00 18.38 44 PHE B O 1
ATOM 2359 N N . ALA B 1 45 ? -5.815 103.982 60.933 1.00 20.40 45 ALA B N 1
ATOM 2360 C CA . ALA B 1 45 ? -6.184 104.307 62.306 1.00 22.08 45 ALA B CA 1
ATOM 2361 C C . ALA B 1 45 ? -5.083 104.942 63.139 1.00 23.03 45 ALA B C 1
ATOM 2362 O O . ALA B 1 45 ? -5.362 105.713 64.057 1.00 22.90 45 ALA B O 1
ATOM 2364 N N . SER B 1 46 ? -3.838 104.727 62.769 1.00 17.34 46 SER B N 1
ATOM 2365 C CA A SER B 1 46 ? -2.703 105.079 63.609 0.50 24.59 46 SER B CA 1
ATOM 2366 C CA B SER B 1 46 ? -2.761 105.199 63.591 0.50 23.65 46 SER B CA 1
ATOM 2367 C C . SER B 1 46 ? -1.620 106.006 63.058 1.00 25.71 46 SER B C 1
ATOM 2368 O O . SER B 1 46 ? -0.917 106.598 63.803 1.00 24.14 46 SER B O 1
ATOM 2373 N N . THR B 1 47 ? -1.460 106.016 61.760 1.00 23.66 47 THR B N 1
ATOM 2374 C CA . THR B 1 47 ? -0.371 106.763 61.149 1.00 23.22 47 THR B CA 1
ATOM 2375 C C . THR B 1 47 ? -0.810 108.033 60.452 1.00 19.03 47 THR B C 1
ATOM 2376 O O . THR B 1 47 ? -1.786 108.032 59.716 1.00 19.83 47 THR B O 1
ATOM 2380 N N . PRO B 1 48 ? -0.090 109.140 60.670 1.00 22.09 48 PRO B N 1
ATOM 2381 C CA . PRO B 1 48 ? -0.538 110.344 59.975 1.00 22.22 48 PRO B CA 1
ATOM 2382 C C . PRO B 1 48 ? -0.199 110.287 58.485 1.00 19.31 48 PRO B C 1
ATOM 2383 O O . PRO B 1 48 ? 0.773 109.642 58.075 1.00 19.37 48 PRO B O 1
ATOM 2387 N N . PHE B 1 49 ? -1.027 110.945 57.682 1.00 18.26 49 PHE B N 1
ATOM 2388 C CA . PHE B 1 49 ? -0.821 111.015 56.239 1.00 17.62 49 PHE B CA 1
ATOM 2389 C C . PHE B 1 49 ? -0.682 112.477 55.832 1.00 18.02 49 PHE B C 1
ATOM 2390 O O . PHE B 1 49 ? -1.341 113.350 56.397 1.00 22.02 49 PHE B O 1
ATOM 2398 N N . LEU B 1 50 ? 0.189 112.750 54.867 1.00 15.77 50 LEU B N 1
ATOM 2399 C CA . LEU B 1 50 ? 0.333 114.111 54.359 1.00 13.00 50 LEU B CA 1
ATOM 2400 C C . LEU B 1 50 ? 0.130 114.021 52.857 1.00 17.64 50 LEU B C 1
ATOM 2401 O O . LEU B 1 50 ? 0.882 113.334 52.170 1.00 18.92 50 LEU B O 1
ATOM 2406 N N . PHE B 1 51 ? -0.899 114.696 52.353 1.00 17.12 51 PHE B N 1
ATOM 2407 C CA . PHE B 1 51 ? -1.163 114.698 50.919 1.00 17.94 51 PHE B CA 1
ATOM 2408 C C . PHE B 1 51 ? -0.708 116.048 50.388 1.00 17.97 51 PHE B C 1
ATOM 2409 O O . PHE B 1 51 ? -1.121 117.088 50.894 1.00 20.81 51 PHE B O 1
ATOM 2417 N N . ILE B 1 52 ? 0.149 116.032 49.374 1.00 17.37 52 ILE B N 1
ATOM 2418 C CA . ILE B 1 52 ? 0.653 117.282 48.811 1.00 16.37 52 ILE B CA 1
ATOM 2419 C C . ILE B 1 52 ? 0.059 117.404 47.425 1.00 18.74 52 ILE B C 1
ATOM 2420 O O . ILE B 1 52 ? 0.399 116.657 46.505 1.00 19.02 52 ILE B O 1
ATOM 2425 N N . VAL B 1 53 ? -0.843 118.366 47.299 1.00 18.37 53 VAL B N 1
ATOM 2426 C CA . VAL B 1 53 ? -1.579 118.573 46.071 1.00 17.45 53 VAL B CA 1
ATOM 2427 C C . VAL B 1 53 ? -1.330 119.940 45.476 1.00 18.49 53 VAL B C 1
ATOM 2428 O O . VAL B 1 53 ? -0.685 120.798 46.083 1.00 25.14 53 VAL B O 1
ATOM 2432 N N . ARG B 1 54 ? -1.856 120.140 44.278 1.00 24.47 54 ARG B N 1
ATOM 2433 C CA . ARG B 1 54 ? -1.725 121.427 43.637 1.00 26.97 54 ARG B CA 1
ATOM 2434 C C . ARG B 1 54 ? -3.105 122.064 43.616 1.00 29.77 54 ARG B C 1
ATOM 2435 O O . ARG B 1 54 ? -4.128 121.378 43.726 1.00 27.53 54 ARG B O 1
ATOM 2443 N N . ASN B 1 55 ? -3.118 123.383 43.485 1.00 27.33 55 ASN B N 1
ATOM 2444 C CA . ASN B 1 55 ? -4.349 124.153 43.495 1.00 29.56 55 ASN B CA 1
ATOM 2445 C C . ASN B 1 55 ? -5.129 124.102 42.193 1.00 30.98 55 ASN B C 1
ATOM 2446 O O . ASN B 1 55 ? -5.468 125.143 41.628 1.00 29.43 55 ASN B O 1
ATOM 2451 N N . VAL B 1 56 ? -5.419 122.890 41.728 1.00 33.52 56 VAL B N 1
ATOM 2452 C CA . VAL B 1 56 ? -6.179 122.696 40.503 1.00 31.11 56 VAL B CA 1
ATOM 2453 C C . VAL B 1 56 ? -7.236 121.611 40.700 1.00 31.66 56 VAL B C 1
ATOM 2454 O O . VAL B 1 56 ? -7.114 120.763 41.591 1.00 32.36 56 VAL B O 1
ATOM 2458 N N . TYR B 1 57 ? -8.282 121.665 39.875 1.00 28.69 57 TYR B N 1
ATOM 2459 C CA . TYR B 1 57 ? -9.383 120.702 39.894 1.00 34.80 57 TYR B CA 1
ATOM 2460 C C . TYR B 1 57 ? -10.040 120.468 41.244 1.00 33.95 57 TYR B C 1
ATOM 2461 O O . TYR B 1 57 ? -10.629 119.408 41.469 1.00 32.31 57 TYR B O 1
ATOM 2470 N N . ASP B 1 58 ? -10.001 121.422 42.143 1.00 31.07 58 ASP B N 1
ATOM 2471 C CA A ASP B 1 58 ? -10.533 121.349 43.461 0.50 30.72 58 ASP B CA 1
ATOM 2472 C CA B ASP B 1 58 ? -10.600 121.268 43.445 0.50 30.38 58 ASP B CA 1
ATOM 2473 C C . ASP B 1 58 ? -10.007 120.051 44.138 1.00 27.07 58 ASP B C 1
ATOM 2474 O O . ASP B 1 58 ? -10.678 119.381 44.859 1.00 26.25 58 ASP B O 1
ATOM 2483 N N . THR B 1 59 ? -8.740 119.786 43.910 1.00 22.78 59 THR B N 1
ATOM 2484 C CA . THR B 1 59 ? -8.136 118.586 44.474 1.00 23.72 59 THR B CA 1
ATOM 2485 C C . THR B 1 59 ? -8.085 118.536 46.003 1.00 27.56 59 THR B C 1
ATOM 2486 O O . THR B 1 59 ? -8.319 117.480 46.589 1.00 23.58 59 THR B O 1
ATOM 2490 N N . ALA B 1 60 ? -7.787 119.654 46.658 1.00 21.89 60 ALA B N 1
ATOM 2491 C CA . ALA B 1 60 ? -7.733 119.636 48.119 1.00 25.99 60 ALA B CA 1
ATOM 2492 C C . ALA B 1 60 ? -9.057 119.140 48.705 1.00 25.68 60 ALA B C 1
ATOM 2493 O O . ALA B 1 60 ? -9.074 118.336 49.642 1.00 24.59 60 ALA B O 1
ATOM 2495 N N . VAL B 1 61 ? -10.166 119.622 48.156 1.00 24.33 61 VAL B N 1
ATOM 2496 C CA . VAL B 1 61 ? -11.485 119.202 48.623 1.00 27.13 61 VAL B CA 1
ATOM 2497 C C . VAL B 1 61 ? -11.697 117.715 48.352 1.00 27.64 61 VAL B C 1
ATOM 2498 O O . VAL B 1 61 ? -12.182 116.979 49.215 1.00 25.04 61 VAL B O 1
ATOM 2502 N N . PHE B 1 62 ? -11.320 117.270 47.157 1.00 24.76 62 PHE B N 1
ATOM 2503 C CA . PHE B 1 62 ? -11.450 115.863 46.785 1.00 25.22 62 PHE B CA 1
ATOM 2504 C C . PHE B 1 62 ? -10.675 114.959 47.754 1.00 26.49 62 PHE B C 1
ATOM 2505 O O . PHE B 1 62 ? -11.201 113.952 48.248 1.00 23.43 62 PHE B O 1
ATOM 2513 N N . VAL B 1 63 ? -9.431 115.330 48.032 1.00 21.71 63 VAL B N 1
ATOM 2514 C CA . VAL B 1 63 ? -8.588 114.546 48.934 1.00 18.08 63 VAL B CA 1
ATOM 2515 C C . VAL B 1 63 ? -9.133 114.541 50.355 1.00 19.76 63 VAL B C 1
ATOM 2516 O O . VAL B 1 63 ? -9.186 113.494 51.000 1.00 21.31 63 VAL B O 1
ATOM 2520 N N . ARG B 1 64 ? -9.548 115.704 50.845 1.00 19.82 64 ARG B N 1
ATOM 2521 C CA . ARG B 1 64 ? -10.094 115.778 52.190 1.00 24.02 64 ARG B CA 1
ATOM 2522 C C . ARG B 1 64 ? -11.316 114.859 52.281 1.00 26.45 64 ARG B C 1
ATOM 2523 O O . ARG B 1 64 ? -11.439 114.078 53.222 1.00 22.12 64 ARG B O 1
ATOM 2531 N N . GLU B 1 65 ? -12.202 114.925 51.291 1.00 20.40 65 GLU B N 1
ATOM 2532 C CA . GLU B 1 65 ? -13.395 114.081 51.295 1.00 26.19 65 GLU B CA 1
ATOM 2533 C C . GLU B 1 65 ? -13.089 112.586 51.259 1.00 26.76 65 GLU B C 1
ATOM 2534 O O . GLU B 1 65 ? -13.627 111.818 52.060 1.00 25.39 65 GLU B O 1
ATOM 2540 N N . LYS B 1 66 ? -12.232 112.174 50.328 1.00 24.24 66 LYS B N 1
ATOM 2541 C CA . LYS B 1 66 ? -11.882 110.763 50.188 1.00 23.69 66 LYS B CA 1
ATOM 2542 C C . LYS B 1 66 ? -11.136 110.213 51.402 1.00 22.07 66 LYS B C 1
ATOM 2543 O O . LYS B 1 66 ? -11.418 109.101 51.855 1.00 23.18 66 LYS B O 1
ATOM 2549 N N . ALA B 1 67 ? -10.185 110.978 51.927 1.00 20.55 67 ALA B N 1
ATOM 2550 C CA . ALA B 1 67 ? -9.422 110.517 53.086 1.00 26.21 67 ALA B CA 1
ATOM 2551 C C . ALA B 1 67 ? -10.329 110.322 54.300 1.00 25.95 67 ALA B C 1
ATOM 2552 O O . ALA B 1 67 ? -10.170 109.363 55.057 1.00 23.15 67 ALA B O 1
ATOM 2554 N N . THR B 1 68 ? -11.278 111.230 54.492 1.00 21.96 68 THR B N 1
ATOM 2555 C CA . THR B 1 68 ? -12.189 111.107 55.628 1.00 28.67 68 THR B CA 1
ATOM 2556 C C . THR B 1 68 ? -13.031 109.850 55.478 1.00 29.21 68 THR B C 1
ATOM 2557 O O . THR B 1 68 ? -13.200 109.070 56.419 1.00 24.23 68 THR B O 1
ATOM 2561 N N . GLN B 1 69 ? -13.550 109.664 54.274 1.00 24.33 69 GLN B N 1
ATOM 2562 C CA . GLN B 1 69 ? -14.387 108.522 53.954 1.00 30.34 69 GLN B CA 1
ATOM 2563 C C . GLN B 1 69 ? -13.628 107.201 54.077 1.00 28.27 69 GLN B C 1
ATOM 2564 O O . GLN B 1 69 ? -14.211 106.183 54.437 1.00 26.94 69 GLN B O 1
ATOM 2570 N N . LEU B 1 70 ? -12.329 107.218 53.781 1.00 22.65 70 LEU B N 1
ATOM 2571 C CA . LEU B 1 70 ? -11.515 106.006 53.867 1.00 25.14 70 LEU B CA 1
ATOM 2572 C C . LEU B 1 70 ? -11.250 105.623 55.313 1.00 26.31 70 LEU B C 1
ATOM 2573 O O . LEU B 1 70 ? -10.878 104.489 55.606 1.00 25.60 70 LEU B O 1
ATOM 2578 N N . GLY B 1 71 ? -11.429 106.581 56.213 1.00 24.72 71 GLY B N 1
ATOM 2579 C CA . GLY B 1 71 ? -11.206 106.308 57.618 1.00 23.35 71 GLY B CA 1
ATOM 2580 C C . GLY B 1 71 ? -9.820 106.683 58.104 1.00 22.12 71 GLY B C 1
ATOM 2581 O O . GLY B 1 71 ? -9.355 106.151 59.110 1.00 20.18 71 GLY B O 1
ATOM 2582 N N . ILE B 1 72 ? -9.144 107.588 57.400 1.00 17.64 72 ILE B N 1
ATOM 2583 C CA . ILE B 1 72 ? -7.816 108.003 57.842 1.00 19.92 72 ILE B CA 1
ATOM 2584 C C . ILE B 1 72 ? -8.051 108.961 58.999 1.00 22.31 72 ILE B C 1
ATOM 2585 O O . ILE B 1 72 ? -8.669 110.009 58.831 1.00 21.19 72 ILE B O 1
ATOM 2590 N N . LYS B 1 73 ? -7.540 108.602 60.172 1.00 20.77 73 LYS B N 1
ATOM 2591 C CA . LYS B 1 73 ? -7.792 109.385 61.376 1.00 23.56 73 LYS B CA 1
ATOM 2592 C C . LYS B 1 73 ? -6.895 110.573 61.705 1.00 23.32 73 LYS B C 1
ATOM 2593 O O . LYS B 1 73 ? -7.203 111.354 62.611 1.00 22.61 73 LYS B O 1
ATOM 2599 N N . GLN B 1 74 ? -5.777 110.706 60.998 1.00 21.31 74 GLN B N 1
ATOM 2600 C CA . GLN B 1 74 ? -4.913 111.865 61.184 1.00 19.51 74 GLN B CA 1
ATOM 2601 C C . GLN B 1 74 ? -4.278 112.166 59.835 1.00 21.16 74 GLN B C 1
ATOM 2602 O O . GLN B 1 74 ? -3.451 111.395 59.351 1.00 20.22 74 GLN B O 1
ATOM 2608 N N . PHE B 1 75 ? -4.688 113.263 59.208 1.00 19.30 75 PHE B N 1
ATOM 2609 C CA . PHE B 1 75 ? -4.098 113.630 57.927 1.00 20.66 75 PHE B CA 1
ATOM 2610 C C . PHE B 1 75 ? -4.090 115.127 57.705 1.00 20.55 75 PHE B C 1
ATOM 2611 O O . PHE B 1 75 ? -4.900 115.868 58.275 1.00 19.46 75 PHE B O 1
ATOM 2619 N N . TYR B 1 76 ? -3.158 115.551 56.863 1.00 20.02 76 TYR B N 1
ATOM 2620 C CA . TYR B 1 76 ? -2.958 116.949 56.547 1.00 23.73 76 TYR B CA 1
ATOM 2621 C C . TYR B 1 76 ? -2.860 117.096 55.044 1.00 19.90 76 TYR B C 1
ATOM 2622 O O . TYR B 1 76 ? -2.481 116.157 54.338 1.00 18.75 76 TYR B O 1
ATOM 2631 N N . ILE B 1 77 ? -3.219 118.273 54.550 1.00 20.64 77 ILE B N 1
ATOM 2632 C CA . ILE B 1 77 ? -3.161 118.532 53.120 1.00 20.98 77 ILE B CA 1
ATOM 2633 C C . ILE B 1 77 ? -2.345 119.792 52.897 1.00 24.60 77 ILE B C 1
ATOM 2634 O O . ILE B 1 77 ? -2.626 120.837 53.481 1.00 22.48 77 ILE B O 1
ATOM 2639 N N . ALA B 1 78 ? -1.314 119.678 52.068 1.00 21.82 78 ALA B N 1
ATOM 2640 C CA . ALA B 1 78 ? -0.464 120.814 51.744 1.00 21.24 78 ALA B CA 1
ATOM 2641 C C . ALA B 1 78 ? -0.803 121.164 50.306 1.00 23.72 78 ALA B C 1
ATOM 2642 O O . ALA B 1 78 ? -0.637 120.346 49.405 1.00 25.75 78 ALA B O 1
ATOM 2644 N N . GLU B 1 79 ? -1.294 122.375 50.086 1.00 24.12 79 GLU B N 1
ATOM 2645 C CA . GLU B 1 79 ? -1.652 122.782 48.734 1.00 26.14 79 GLU B CA 1
ATOM 2646 C C . GLU B 1 79 ? -0.567 123.682 48.160 1.00 29.29 79 GLU B C 1
ATOM 2647 O O . GLU B 1 79 ? -0.264 124.732 48.722 1.00 33.25 79 GLU B O 1
ATOM 2653 N N . LEU B 1 80 ? 0.025 123.259 47.047 1.00 24.58 80 LEU B N 1
ATOM 2654 C CA . LEU B 1 80 ? 1.081 124.032 46.400 1.00 29.19 80 LEU B CA 1
ATOM 2655 C C . LEU B 1 80 ? 0.468 124.858 45.270 1.00 32.71 80 LEU B C 1
ATOM 2656 O O . LEU B 1 80 ? -0.474 124.417 44.618 1.00 30.17 80 LEU B O 1
ATOM 2661 N N . HIS B 1 81 ? 1.006 126.048 45.029 1.00 32.57 81 HIS B N 1
ATOM 2662 C CA . HIS B 1 81 ? 0.448 126.912 43.997 1.00 39.41 81 HIS B CA 1
ATOM 2663 C C . HIS B 1 81 ? 1.236 126.998 42.695 1.00 42.81 81 HIS B C 1
ATOM 2664 O O . HIS B 1 81 ? 0.859 127.730 41.778 1.00 40.21 81 HIS B O 1
ATOM 2671 N N . THR B 1 82 ? 2.325 126.245 42.611 1.00 41.19 82 THR B N 1
ATOM 2672 C CA . THR B 1 82 ? 3.132 126.202 41.397 1.00 43.65 82 THR B CA 1
ATOM 2673 C C . THR B 1 82 ? 3.574 124.772 41.158 1.00 34.38 82 THR B C 1
ATOM 2674 O O . THR B 1 82 ? 3.572 123.952 42.074 1.00 36.30 82 THR B O 1
ATOM 2678 N N . GLU B 1 83 ? 3.935 124.472 39.920 1.00 35.77 83 GLU B N 1
ATOM 2679 C CA . GLU B 1 83 ? 4.413 123.143 39.583 1.00 40.26 83 GLU B CA 1
ATOM 2680 C C . GLU B 1 83 ? 5.800 123.054 40.212 1.00 34.49 83 GLU B C 1
ATOM 2681 O O . GLU B 1 83 ? 6.449 124.080 40.420 1.00 33.13 83 GLU B O 1
ATOM 2687 N N . THR B 1 84 ? 6.252 121.847 40.532 1.00 29.56 84 THR B N 1
ATOM 2688 C CA . THR B 1 84 ? 7.575 121.686 41.125 1.00 28.27 84 THR B CA 1
ATOM 2689 C C . THR B 1 84 ? 8.494 121.006 40.126 1.00 28.22 84 THR B C 1
ATOM 2690 O O . THR B 1 84 ? 8.059 120.585 39.057 1.00 27.20 84 THR B O 1
ATOM 2694 N N . ARG B 1 85 ? 9.765 120.888 40.490 1.00 28.16 85 ARG B N 1
ATOM 2695 C CA . ARG B 1 85 ? 10.749 120.256 39.627 1.00 30.67 85 ARG B CA 1
ATOM 2696 C C . ARG B 1 85 ? 10.756 118.738 39.768 1.00 27.57 85 ARG B C 1
ATOM 2697 O O . ARG B 1 85 ? 11.548 118.056 39.118 1.00 30.91 85 ARG B O 1
ATOM 2705 N N . GLY B 1 86 ? 9.883 118.207 40.618 1.00 25.45 86 GLY B N 1
ATOM 2706 C CA . GLY B 1 86 ? 9.835 116.766 40.801 1.00 24.05 86 GLY B CA 1
ATOM 2707 C C . GLY B 1 86 ? 9.374 116.368 42.190 1.00 22.41 86 GLY B C 1
ATOM 2708 O O . GLY B 1 86 ? 9.269 117.205 43.086 1.00 20.42 86 GLY B O 1
ATOM 2709 N N . GLN B 1 87 ? 9.109 115.082 42.376 1.00 22.47 87 GLN B N 1
ATOM 2710 C CA . GLN B 1 87 ? 8.630 114.592 43.663 1.00 22.10 87 GLN B CA 1
ATOM 2711 C C . GLN B 1 87 ? 9.457 114.993 44.874 1.00 19.15 87 GLN B C 1
ATOM 2712 O O . GLN B 1 87 ? 8.895 115.246 45.936 1.00 20.04 87 GLN B O 1
ATOM 2718 N N . ALA B 1 88 ? 10.781 115.051 44.738 1.00 16.38 88 ALA B N 1
ATOM 2719 C CA . ALA B 1 88 ? 11.607 115.423 45.884 1.00 17.74 88 ALA B CA 1
ATOM 2720 C C . ALA B 1 88 ? 11.315 116.852 46.314 1.00 20.91 88 ALA B C 1
ATOM 2721 O O . ALA B 1 88 ? 11.270 117.143 47.512 1.00 19.78 88 ALA B O 1
ATOM 2723 N N . GLU B 1 89 ? 11.117 117.752 45.351 1.00 17.32 89 GLU B N 1
ATOM 2724 C CA . GLU B 1 89 ? 10.809 119.126 45.711 1.00 17.65 89 GLU B CA 1
ATOM 2725 C C . GLU B 1 89 ? 9.381 119.184 46.262 1.00 20.62 89 GLU B C 1
ATOM 2726 O O . GLU B 1 89 ? 9.102 119.915 47.212 1.00 18.63 89 GLU B O 1
ATOM 2732 N N . THR B 1 90 ? 8.475 118.409 45.676 1.00 17.27 90 THR B N 1
ATOM 2733 C CA . THR B 1 90 ? 7.091 118.394 46.151 1.00 18.64 90 THR B CA 1
ATOM 2734 C C . THR B 1 90 ? 7.051 118.008 47.631 1.00 19.39 90 THR B C 1
ATOM 2735 O O . THR B 1 90 ? 6.384 118.663 48.433 1.00 18.73 90 THR B O 1
ATOM 2739 N N . VAL B 1 91 ? 7.776 116.956 47.995 1.00 17.32 91 VAL B N 1
ATOM 2740 C CA . VAL B 1 91 ? 7.818 116.518 49.390 1.00 18.00 91 VAL B CA 1
ATOM 2741 C C . VAL B 1 91 ? 8.394 117.601 50.305 1.00 20.62 91 VAL B C 1
ATOM 2742 O O . VAL B 1 91 ? 7.824 117.909 51.350 1.00 19.65 91 VAL B O 1
ATOM 2746 N N . THR B 1 92 ? 9.523 118.185 49.913 1.00 18.06 92 THR B N 1
ATOM 2747 C CA . THR B 1 92 ? 10.138 119.232 50.721 1.00 18.18 92 THR B CA 1
ATOM 2748 C C . THR B 1 92 ? 9.198 120.420 50.916 1.00 22.65 92 THR B C 1
ATOM 2749 O O . THR B 1 92 ? 9.049 120.919 52.031 1.00 21.55 92 THR B O 1
ATOM 2753 N N . LEU B 1 93 ? 8.558 120.877 49.842 1.00 18.85 93 LEU B N 1
ATOM 2754 C CA . LEU B 1 93 ? 7.633 122.006 49.961 1.00 19.64 93 LEU B CA 1
ATOM 2755 C C . LEU B 1 93 ? 6.404 121.621 50.781 1.00 21.40 93 LEU B C 1
ATOM 2756 O O . LEU B 1 93 ? 5.835 122.455 51.489 1.00 20.10 93 LEU B O 1
ATOM 2761 N N . GLY B 1 94 ? 6.002 120.356 50.677 1.00 18.88 94 GLY B N 1
ATOM 2762 C CA . GLY B 1 94 ? 4.855 119.873 51.427 1.00 20.31 94 GLY B CA 1
ATOM 2763 C C . GLY B 1 94 ? 5.150 119.867 52.916 1.00 23.07 94 GLY B C 1
ATOM 2764 O O . GLY B 1 94 ? 4.305 120.250 53.729 1.00 20.76 94 GLY B O 1
ATOM 2765 N N . LEU B 1 95 ? 6.354 119.436 53.280 1.00 22.39 95 LEU B N 1
ATOM 2766 C CA . LEU B 1 95 ? 6.746 119.396 54.682 1.00 22.70 95 LEU B CA 1
ATOM 2767 C C . LEU B 1 95 ? 6.875 120.807 55.246 1.00 22.81 95 LEU B C 1
ATOM 2768 O O . LEU B 1 95 ? 6.587 121.044 56.423 1.00 23.74 95 LEU B O 1
ATOM 2773 N N . GLU B 1 9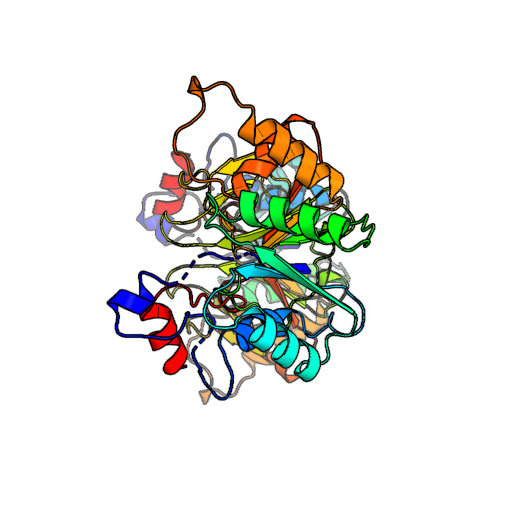6 ? 7.303 121.747 54.411 1.00 20.02 96 GLU B N 1
ATOM 2774 C CA . GLU B 1 96 ? 7.434 123.125 54.869 1.00 21.88 96 GLU B CA 1
ATOM 2775 C C . GLU B 1 96 ? 6.048 123.710 55.107 1.00 24.30 96 GLU B C 1
ATOM 2776 O O . GLU B 1 96 ? 5.830 124.428 56.083 1.00 24.65 96 GLU B O 1
ATOM 2782 N N . GLU B 1 97 ? 5.104 123.385 54.230 1.00 21.63 97 GLU B N 1
ATOM 2783 C CA . GLU B 1 97 ? 3.728 123.864 54.366 1.00 26.78 97 GLU B CA 1
ATOM 2784 C C . GLU B 1 97 ? 3.096 123.243 55.617 1.00 25.54 97 GLU B C 1
ATOM 2785 O O . GLU B 1 97 ? 2.311 123.891 56.319 1.00 24.15 97 GLU B O 1
ATOM 2791 N N . LEU B 1 98 ? 3.443 121.990 55.900 1.00 24.27 98 LEU B N 1
ATOM 2792 C CA . LEU B 1 98 ? 2.920 121.320 57.085 1.00 25.76 98 LEU B CA 1
ATOM 2793 C C . LEU B 1 98 ? 3.350 122.110 58.320 1.00 28.76 98 LEU B C 1
ATOM 2794 O O . LEU B 1 98 ? 2.536 122.393 59.203 1.00 25.80 98 LEU B O 1
ATOM 2799 N N . ALA B 1 99 ? 4.628 122.479 58.371 1.00 25.96 99 ALA B N 1
ATOM 2800 C CA . ALA B 1 99 ? 5.152 123.252 59.493 1.00 27.01 99 ALA B CA 1
ATOM 2801 C C . ALA B 1 99 ? 4.440 124.602 59.582 1.00 28.52 99 ALA B C 1
ATOM 2802 O O . ALA B 1 99 ? 4.116 125.067 60.675 1.00 31.18 99 ALA B O 1
ATOM 2804 N N . LYS B 1 100 ? 4.194 125.230 58.435 1.00 29.57 100 LYS B N 1
ATOM 2805 C CA . LYS B 1 100 ? 3.512 126.520 58.417 1.00 35.26 100 LYS B CA 1
ATOM 2806 C C . LYS B 1 100 ? 2.092 126.415 58.970 1.00 32.83 100 LYS B C 1
ATOM 2807 O O . LYS B 1 100 ? 1.544 127.396 59.469 1.00 30.50 100 LYS B O 1
ATOM 2813 N N . GLN B 1 101 ? 1.496 125.228 58.888 1.00 29.79 101 GLN B N 1
ATOM 2814 C CA . GLN B 1 101 ? 0.149 125.026 59.413 1.00 32.84 101 GLN B CA 1
ATOM 2815 C C . GLN B 1 101 ? 0.189 124.821 60.925 1.00 36.66 101 GLN B C 1
ATOM 2816 O O . GLN B 1 101 ? -0.846 124.614 61.558 1.00 36.84 101 GLN B O 1
ATOM 2822 N N . GLY B 1 102 ? 1.390 124.867 61.494 1.00 31.90 102 GLY B N 1
ATOM 2823 C CA . GLY B 1 102 ? 1.541 124.703 62.929 1.00 32.90 102 GLY B CA 1
ATOM 2824 C C . GLY B 1 102 ? 1.770 123.284 63.417 1.00 27.86 102 GLY B C 1
ATOM 2825 O O . GLY B 1 102 ? 1.736 123.023 64.619 1.00 31.57 102 GLY B O 1
ATOM 2826 N N . VAL B 1 103 ? 1.994 122.357 62.496 1.00 25.15 103 VAL B N 1
ATOM 2827 C CA . VAL B 1 103 ? 2.241 120.974 62.878 1.00 29.56 103 VAL B CA 1
ATOM 2828 C C . VAL B 1 103 ? 3.746 120.738 62.943 1.00 33.41 103 VAL B C 1
ATOM 2829 O O . VAL B 1 103 ? 4.447 120.901 61.947 1.00 32.65 103 VAL B O 1
ATOM 2833 N N . ASP B 1 104 ? 4.239 120.367 64.120 1.00 32.07 104 ASP B N 1
ATOM 2834 C CA . ASP B 1 104 ? 5.662 120.109 64.302 1.00 31.81 104 ASP B CA 1
ATOM 2835 C C . ASP B 1 104 ? 5.887 118.610 64.282 1.00 32.12 104 ASP B C 1
ATOM 2836 O O . ASP B 1 104 ? 5.897 117.959 65.326 1.00 32.40 104 ASP B O 1
ATOM 2841 N N . TYR B 1 105 ? 6.056 118.056 63.088 1.00 26.08 105 TYR B N 1
ATOM 2842 C CA . TYR B 1 105 ? 6.267 116.624 62.966 1.00 22.24 105 TYR B CA 1
ATOM 2843 C C . TYR B 1 105 ? 7.733 116.229 62.950 1.00 25.15 105 TYR B C 1
ATOM 2844 O O . TYR B 1 105 ? 8.543 116.811 62.228 1.00 26.52 105 TYR B O 1
ATOM 2853 N N . GLN B 1 106 ? 8.063 115.224 63.752 1.00 26.52 106 GLN B N 1
ATOM 2854 C CA . GLN B 1 106 ? 9.415 114.689 63.807 1.00 30.74 106 GLN B CA 1
ATOM 2855 C C . GLN B 1 106 ? 9.158 113.201 63.721 1.00 33.64 106 GLN B C 1
ATOM 2856 O O . GLN B 1 106 ? 8.191 112.699 64.300 1.00 38.50 106 GLN B O 1
ATOM 2862 N N . GLY B 1 107 ? 10.009 112.488 63.004 1.00 26.08 107 GLY B N 1
ATOM 2863 C CA . GLY B 1 107 ? 9.797 111.066 62.883 1.00 27.00 107 GLY B CA 1
ATOM 2864 C C . GLY B 1 107 ? 10.016 110.629 61.459 1.00 26.97 107 GLY B C 1
ATOM 2865 O O . GLY B 1 107 ? 10.453 111.409 60.611 1.00 23.33 107 GLY B O 1
ATOM 2866 N N . SER B 1 108 ? 9.693 109.376 61.187 1.00 20.13 108 SER B N 1
ATOM 2867 C CA . SER B 1 108 ? 9.897 108.823 59.862 1.00 21.49 108 SER B CA 1
ATOM 2868 C C . SER B 1 108 ? 8.946 109.338 58.802 1.00 21.81 108 SER B C 1
ATOM 2869 O O . SER B 1 108 ? 7.867 109.860 59.097 1.00 23.32 108 SER B O 1
ATOM 2872 N N . ILE B 1 109 ? 9.370 109.236 57.552 1.00 17.22 109 ILE B N 1
ATOM 2873 C CA . ILE B 1 109 ? 8.456 109.576 56.492 1.00 18.84 109 ILE B CA 1
ATOM 2874 C C . ILE B 1 109 ? 8.618 108.532 55.417 1.00 18.84 109 ILE B C 1
ATOM 2875 O O . ILE B 1 109 ? 9.726 108.079 55.086 1.00 18.96 109 ILE B O 1
ATOM 2880 N N . THR B 1 110 ? 7.474 108.134 54.898 1.00 18.60 110 THR B N 1
ATOM 2881 C CA . THR B 1 110 ? 7.396 10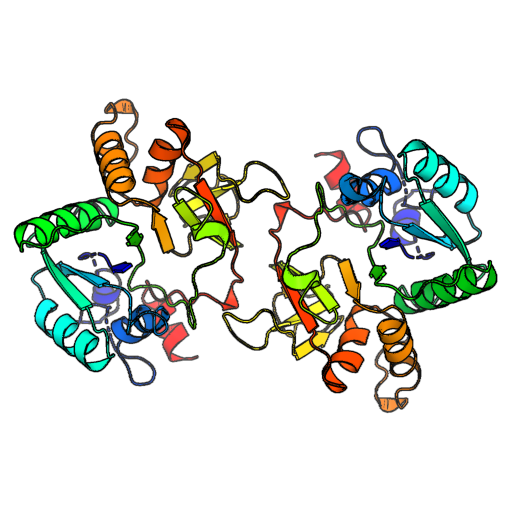7.113 53.881 1.00 19.36 110 THR B CA 1
ATOM 2882 C C . THR B 1 110 ? 6.767 107.771 52.671 1.00 20.42 110 THR B C 1
ATOM 2883 O O . THR B 1 110 ? 5.584 108.098 52.687 1.00 23.54 110 THR B O 1
ATOM 2887 N N . VAL B 1 111 ? 7.558 107.982 51.629 1.00 15.30 111 VAL B N 1
ATOM 2888 C CA . VAL B 1 111 ? 7.036 108.624 50.428 1.00 15.23 111 VAL B CA 1
ATOM 2889 C C . VAL B 1 111 ? 6.511 107.581 49.463 1.00 20.79 111 VAL B C 1
ATOM 2890 O O . VAL B 1 111 ? 7.156 106.569 49.230 1.00 18.78 111 VAL B O 1
ATOM 2894 N N . PHE B 1 112 ? 5.331 107.822 48.908 1.00 17.23 112 PHE B N 1
ATOM 2895 C CA . PHE B 1 112 ? 4.746 106.885 47.961 1.00 20.14 112 PHE B CA 1
ATOM 2896 C C . PHE B 1 112 ? 4.185 107.749 46.845 1.00 26.48 112 PHE B C 1
ATOM 2897 O O . PHE B 1 112 ? 4.344 108.963 46.870 1.00 38.90 112 PHE B O 1
ATOM 2905 N N . ASN B 1 113 ? 3.566 107.143 45.846 1.00 25.09 113 ASN B N 1
ATOM 2906 C CA . ASN B 1 113 ? 2.993 107.947 44.783 1.00 28.31 113 ASN B CA 1
ATOM 2907 C C . ASN B 1 113 ? 1.647 107.376 44.396 1.00 27.34 113 ASN B C 1
ATOM 2908 O O . ASN B 1 113 ? 1.391 106.177 44.530 1.00 28.20 113 ASN B O 1
ATOM 2913 N N . ILE B 1 114 ? 0.790 108.256 43.910 1.00 24.88 114 ILE B N 1
ATOM 2914 C CA . ILE B 1 114 ? -0.568 107.904 43.559 1.00 27.36 114 ILE B CA 1
ATOM 2915 C C . ILE B 1 114 ? -0.726 107.040 42.298 1.00 33.92 114 ILE B C 1
ATOM 2916 O O . ILE B 1 114 ? -1.828 106.577 41.996 1.00 34.87 114 ILE B O 1
ATOM 2921 N N . ASP B 1 115 ? 0.383 106.794 41.598 1.00 28.20 115 ASP B N 1
ATOM 2922 C CA . ASP B 1 115 ? 0.386 105.986 40.370 1.00 33.46 115 ASP B CA 1
ATOM 2923 C C . ASP B 1 115 ? 0.646 104.509 40.633 1.00 28.93 115 ASP B C 1
ATOM 2924 O O . ASP B 1 115 ? 0.700 103.705 39.699 1.00 31.55 115 ASP B O 1
ATOM 2929 N N . THR B 1 116 ? 0.807 104.153 41.899 1.00 24.60 116 THR B N 1
ATOM 2930 C CA . THR B 1 116 ? 1.145 102.787 42.259 1.00 23.49 116 THR B CA 1
ATOM 2931 C C . THR B 1 116 ? 0.226 102.211 43.325 1.00 22.15 116 THR B C 1
ATOM 2932 O O . THR B 1 116 ? -0.203 102.931 44.223 1.00 22.00 116 THR B O 1
ATOM 2936 N N . PHE B 1 117 ? -0.089 100.922 43.218 1.00 20.10 117 PHE B N 1
ATOM 2937 C CA . PHE B 1 117 ? -0.923 100.269 44.222 1.00 21.34 117 PHE B CA 1
ATOM 2938 C C . PHE B 1 117 ? -0.081 99.160 44.861 1.00 25.14 117 PHE B C 1
ATOM 2939 O O . PHE B 1 117 ? 0.593 98.400 44.163 1.00 25.69 117 PHE B O 1
ATOM 2947 N N . ARG B 1 118 ? -0.123 99.079 46.187 1.00 20.63 118 ARG B N 1
ATOM 2948 C CA . ARG B 1 118 ? 0.621 98.064 46.935 1.00 21.21 118 ARG B CA 1
ATOM 2949 C C . ARG B 1 118 ? -0.388 97.473 47.914 1.00 21.44 118 ARG B C 1
ATOM 2950 O O . ARG B 1 118 ? -0.390 97.809 49.098 1.00 22.96 118 ARG B O 1
ATOM 2958 N N . PRO B 1 119 ? -1.260 96.576 47.427 1.00 22.75 119 PRO B N 1
ATOM 2959 C CA . PRO B 1 119 ? -2.283 95.957 48.276 1.00 24.72 119 PRO B CA 1
ATOM 2960 C C . PRO B 1 119 ? -1.739 95.317 49.548 1.00 25.09 119 PRO B C 1
ATOM 2961 O O . PRO B 1 119 ? -0.715 94.630 49.522 1.00 24.08 119 PRO B O 1
ATOM 2965 N N . ASN B 1 120 ? -2.430 95.550 50.658 1.00 24.67 120 ASN B N 1
ATOM 2966 C CA . ASN B 1 120 ? -2.053 94.953 51.935 1.00 23.40 120 ASN B CA 1
ATOM 2967 C C . ASN B 1 120 ? -0.644 95.300 52.404 1.00 26.82 120 ASN B C 1
ATOM 2968 O O . ASN B 1 120 ? 0.044 94.460 52.977 1.00 21.85 120 ASN B O 1
ATOM 2973 N N . PHE B 1 121 ? -0.207 96.530 52.174 1.00 20.54 121 PHE B N 1
ATOM 2974 C CA . PHE B 1 121 ? 1.129 96.920 52.598 1.00 21.74 121 PHE B CA 1
ATOM 2975 C C . PHE B 1 121 ? 1.304 96.830 54.112 1.00 21.73 121 PHE B C 1
ATOM 2976 O O . PHE B 1 121 ? 0.413 97.195 54.875 1.00 22.28 121 PHE B O 1
ATOM 2984 N N . VAL B 1 122 ? 2.460 96.324 54.528 1.00 20.06 122 VAL B N 1
ATOM 2985 C CA . VAL B 1 122 ? 2.832 96.248 55.937 1.00 19.19 122 VAL B CA 1
ATOM 2986 C C . VAL B 1 122 ? 4.326 96.563 55.936 1.00 22.37 122 VAL B C 1
ATOM 2987 O O . VAL B 1 122 ? 5.069 96.025 55.122 1.00 21.14 122 VAL B O 1
ATOM 2991 N N . PHE B 1 123 ? 4.772 97.448 56.821 1.00 20.74 123 PHE B N 1
ATOM 2992 C CA . PHE B 1 123 ? 6.191 97.790 56.859 1.00 18.83 123 PHE B CA 1
ATOM 2993 C C . PHE B 1 123 ? 7.035 96.555 57.130 1.00 24.76 123 PHE B C 1
ATOM 2994 O O . PHE B 1 123 ? 6.676 95.720 57.966 1.00 23.41 123 PHE B O 1
ATOM 3002 N N . PRO B 1 124 ? 8.168 96.420 56.425 1.00 21.52 124 PRO B N 1
ATOM 3003 C CA . PRO B 1 124 ? 9.047 95.267 56.621 1.00 23.79 124 PRO B CA 1
ATOM 3004 C C . PRO B 1 124 ? 9.889 95.482 57.880 1.00 25.01 124 PRO B C 1
ATOM 3005 O O . PRO B 1 124 ? 10.054 96.611 58.338 1.00 22.84 124 PRO B O 1
ATOM 3009 N N . ASP B 1 125 ? 10.412 94.398 58.440 1.00 24.13 125 ASP B N 1
ATOM 3010 C CA . ASP B 1 125 ? 11.221 94.481 59.652 1.00 32.36 125 ASP B CA 1
ATOM 3011 C C . ASP B 1 125 ? 12.418 95.421 59.509 1.00 27.55 125 ASP B C 1
ATOM 3012 O O . ASP B 1 125 ? 12.785 96.115 60.455 1.00 26.19 125 ASP B O 1
ATOM 3017 N N . ILE B 1 126 ? 13.016 95.455 58.323 1.00 28.53 126 ILE B N 1
ATOM 3018 C CA . ILE B 1 126 ? 14.195 96.289 58.111 1.00 24.18 126 ILE B CA 1
ATOM 3019 C C . ILE B 1 126 ? 13.940 97.774 58.372 1.00 21.62 126 ILE B C 1
ATOM 3020 O O . ILE B 1 126 ? 14.877 98.528 58.632 1.00 24.85 126 ILE B O 1
ATOM 3025 N N . SER B 1 127 ? 12.678 98.196 58.337 1.00 22.66 127 SER B N 1
ATOM 3026 C CA . SER B 1 127 ? 12.365 99.603 58.589 1.00 23.70 127 SER B CA 1
ATOM 3027 C C . SER B 1 127 ? 12.658 99.988 60.038 1.00 25.22 127 SER B C 1
ATOM 3028 O O . SER B 1 127 ? 12.792 101.169 60.352 1.00 30.05 127 SER B O 1
ATOM 3031 N N . GLN B 1 128 ? 12.754 98.993 60.918 1.00 20.39 128 GLN B N 1
ATOM 3032 C CA . GLN B 1 128 ? 13.039 99.255 62.330 1.00 27.91 128 GLN B CA 1
ATOM 3033 C C . GLN B 1 128 ? 14.521 99.052 62.654 1.00 30.13 128 GLN B C 1
ATOM 3034 O O . GLN B 1 128 ? 14.938 99.203 63.802 1.00 30.53 128 GLN B O 1
ATOM 3040 N N . HIS B 1 129 ? 15.314 98.716 61.643 1.00 26.41 129 HIS B N 1
ATOM 3041 C CA . HIS B 1 129 ? 16.743 98.489 61.847 1.00 27.83 129 HIS B CA 1
ATOM 3042 C C . HIS B 1 129 ? 17.590 99.133 60.757 1.00 28.62 129 HIS B C 1
ATOM 3043 O O . HIS B 1 129 ? 18.592 98.570 60.321 1.00 30.01 129 HIS B O 1
ATOM 3050 N N . SER B 1 130 ? 17.183 100.319 60.320 1.00 27.81 130 SER B N 1
ATOM 3051 C CA . SER B 1 130 ? 17.914 101.034 59.284 1.00 27.02 130 SER B CA 1
ATOM 3052 C C . SER B 1 130 ? 17.571 102.513 59.320 1.00 27.50 130 SER B C 1
ATOM 3053 O O . SER B 1 130 ? 16.610 102.921 59.973 1.00 27.08 130 SER B O 1
ATOM 3056 N N . ASP B 1 131 ? 18.366 103.322 58.630 1.00 23.42 131 ASP B N 1
ATOM 3057 C CA . ASP B 1 131 ? 18.102 104.751 58.594 1.00 23.70 131 ASP B CA 1
ATOM 3058 C C . ASP B 1 131 ? 17.113 105.065 57.474 1.00 22.34 131 ASP B C 1
ATOM 3059 O O . ASP B 1 131 ? 16.596 106.179 57.375 1.00 21.57 131 ASP B O 1
ATOM 3064 N N . GLY B 1 132 ? 16.837 104.062 56.647 1.00 23.11 132 GLY B N 1
ATOM 3065 C CA . GLY B 1 132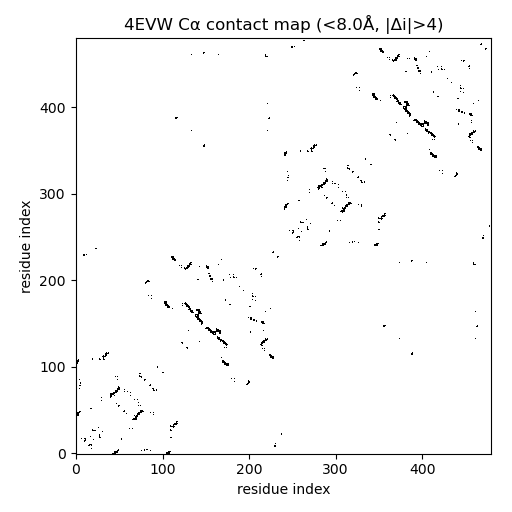 ? 15.900 104.237 55.552 1.00 17.71 132 GLY B CA 1
ATOM 3066 C C . GLY B 1 132 ? 15.987 103.055 54.611 1.00 22.30 132 GLY B C 1
ATOM 3067 O O . GLY B 1 132 ? 16.967 102.311 54.635 1.00 22.65 132 GLY B O 1
ATOM 3068 N N . TYR B 1 133 ? 14.964 102.855 53.791 1.00 19.77 133 TYR B N 1
ATOM 3069 C CA . TYR B 1 133 ? 15.006 101.752 52.851 1.00 19.22 133 TYR B CA 1
ATOM 3070 C C . TYR B 1 133 ? 14.175 102.037 51.616 1.00 18.43 133 TYR B C 1
ATOM 3071 O O . TYR B 1 133 ? 13.237 102.846 51.643 1.00 18.81 133 TYR B O 1
ATOM 3080 N N . LEU B 1 134 ? 14.546 101.379 50.525 1.00 18.99 134 LEU B N 1
ATOM 3081 C CA . LEU B 1 134 ? 13.832 101.525 49.265 1.00 23.11 134 LEU B CA 1
ATOM 3082 C C . LEU B 1 134 ? 13.172 100.200 48.972 1.00 23.04 134 LEU B C 1
ATOM 3083 O O . LEU B 1 134 ? 13.821 99.152 49.013 1.00 18.70 134 LEU B O 1
ATOM 3088 N N . GLU B 1 135 ? 11.881 100.234 48.686 1.00 18.17 135 GLU B N 1
ATOM 3089 C CA . GLU B 1 135 ? 11.190 99.005 48.349 1.00 20.80 135 GLU B CA 1
ATOM 3090 C C . GLU B 1 135 ? 11.529 98.754 46.883 1.00 20.48 135 GLU B C 1
ATOM 3091 O O . GLU B 1 135 ? 11.462 99.664 46.055 1.00 22.18 135 GLU B O 1
ATOM 3097 N N . VAL B 1 136 ? 11.907 97.525 46.559 1.00 21.40 136 VAL B N 1
ATOM 3098 C CA . VAL B 1 136 ? 12.273 97.215 45.186 1.00 21.89 136 VAL B CA 1
ATOM 3099 C C . VAL B 1 136 ? 11.654 95.928 44.659 1.00 20.24 136 VAL B C 1
ATOM 3100 O O . VAL B 1 136 ? 11.172 95.094 45.417 1.00 22.03 136 VAL B O 1
ATOM 3104 N N . PHE B 1 137 ? 11.665 95.825 43.322 1.00 19.88 137 PHE B N 1
ATOM 3105 C CA . PHE B 1 137 ? 11.205 94.587 42.689 1.00 20.55 137 PHE B CA 1
ATOM 3106 C C . PHE B 1 137 ? 12.142 94.266 41.533 1.00 23.99 137 PHE B C 1
ATOM 3107 O O . PHE B 1 137 ? 12.938 95.122 41.078 1.00 25.67 137 PHE B O 1
ATOM 3115 N N . GLN B 1 138 ? 12.066 93.025 41.052 1.00 27.34 138 GLN B N 1
ATOM 3116 C CA . GLN B 1 138 ? 12.949 92.541 39.957 1.00 31.35 138 GLN B CA 1
ATOM 3117 C C . GLN B 1 138 ? 12.256 93.053 38.721 1.00 37.31 138 GLN B C 1
ATOM 3118 O O . GLN B 1 138 ? 11.342 92.415 38.176 1.00 32.48 138 GLN B O 1
ATOM 3124 N N . GLY B 1 139 ? 12.775 94.175 38.238 1.00 50.65 139 GLY B N 1
ATOM 3125 C CA . GLY B 1 139 ? 12.092 94.791 37.132 1.00 59.14 139 GLY B CA 1
ATOM 3126 C C . GLY B 1 139 ? 12.665 94.691 35.790 1.00 63.23 139 GLY B C 1
ATOM 3127 O O . GLY B 1 139 ? 13.843 94.375 35.653 1.00 64.90 139 GLY B O 1
ATOM 3128 N N . GLY B 1 140 ? 11.820 94.954 34.804 1.00 68.24 140 GLY B N 1
ATOM 3129 C CA . GLY B 1 140 ? 12.280 94.870 33.452 1.00 70.75 140 GLY B CA 1
ATOM 3130 C C . GLY B 1 140 ? 12.514 96.180 32.751 1.00 66.30 140 GLY B C 1
ATOM 3131 O O . GLY B 1 140 ? 11.803 97.176 32.950 1.00 58.57 140 GLY B O 1
ATOM 3132 N N . GLY B 1 141 ? 13.584 96.208 31.972 1.00 68.80 141 GLY B N 1
ATOM 3133 C CA . GLY B 1 141 ? 13.832 97.419 31.225 1.00 71.06 141 GLY B CA 1
ATOM 3134 C C . GLY B 1 141 ? 14.718 98.348 31.951 1.00 72.34 141 GLY B C 1
ATOM 3135 O O . GLY B 1 141 ? 15.252 98.002 32.996 1.00 74.03 141 GLY B O 1
ATOM 3136 N N . ASP B 1 142 ? 14.835 99.550 31.421 1.00 69.19 142 ASP B N 1
ATOM 3137 C CA . ASP B 1 142 ? 15.703 100.517 32.039 1.00 67.18 142 ASP B CA 1
ATOM 3138 C C . ASP B 1 142 ? 14.993 101.713 32.578 1.00 65.40 142 ASP B C 1
ATOM 3139 O O . ASP B 1 142 ? 15.614 102.561 33.212 1.00 63.19 142 ASP B O 1
ATOM 3144 N N . ASN B 1 143 ? 13.693 101.803 32.382 1.00 64.79 143 ASN B N 1
ATOM 3145 C CA . ASN B 1 143 ? 13.016 102.994 32.842 1.00 63.33 143 ASN B CA 1
ATOM 3146 C C . ASN B 1 143 ? 12.547 103.013 34.282 1.00 63.87 143 ASN B C 1
ATOM 3147 O O . ASN B 1 143 ? 11.360 103.148 34.557 1.00 61.46 143 ASN B O 1
ATOM 3152 N N . TRP B 1 144 ? 13.491 102.927 35.206 1.00 59.79 144 TRP B N 1
ATOM 3153 C CA . TRP B 1 144 ? 13.150 102.892 36.614 1.00 51.44 144 TRP B CA 1
ATOM 3154 C C . TRP B 1 144 ? 14.229 103.591 37.400 1.00 45.71 144 TRP B C 1
ATOM 3155 O O . TRP B 1 144 ? 15.161 104.149 36.825 1.00 46.93 144 TRP B O 1
ATOM 3166 N N . SER B 1 145 ? 14.089 103.571 38.722 1.00 36.34 145 SER B N 1
ATOM 3167 C CA . SER B 1 145 ? 15.126 104.103 39.588 1.00 34.14 145 SER B CA 1
ATOM 3168 C C . SER B 1 145 ? 15.661 102.778 40.089 1.00 33.32 145 SER B C 1
ATOM 3169 O O . SER B 1 145 ? 14.892 101.851 40.363 1.00 30.42 145 SER B O 1
ATOM 3172 N N . PHE B 1 146 ? 16.973 102.691 40.205 1.00 28.38 146 PHE B N 1
ATOM 3173 C CA . PHE B 1 146 ? 17.625 101.471 40.626 1.00 25.98 146 PHE B CA 1
ATOM 3174 C C . PHE B 1 146 ? 18.343 101.607 41.940 1.00 33.28 146 PHE B C 1
ATOM 3175 O O . PHE B 1 146 ? 18.811 102.688 42.294 1.00 32.76 146 PHE B O 1
ATOM 3183 N N . ALA B 1 147 ? 18.432 100.497 42.658 1.00 28.41 147 ALA B N 1
ATOM 3184 C CA . ALA B 1 147 ? 19.140 100.461 43.922 1.00 26.85 147 ALA B CA 1
ATOM 3185 C C . ALA B 1 147 ? 20.184 99.364 43.752 1.00 28.32 147 ALA B C 1
ATOM 3186 O O . ALA B 1 147 ? 19.863 98.246 43.353 1.00 25.92 147 ALA B O 1
ATOM 3188 N N . LYS B 1 148 ? 21.437 99.690 44.036 1.00 29.22 148 LYS B N 1
ATOM 3189 C CA . LYS B 1 148 ? 22.508 98.717 43.887 1.00 25.30 148 LYS B CA 1
ATOM 3190 C C . LYS B 1 148 ? 22.862 98.077 45.220 1.00 26.58 148 LYS B C 1
ATOM 3191 O O . LYS B 1 148 ? 23.136 98.765 46.204 1.00 27.61 148 LYS B O 1
ATOM 3197 N N . PRO B 1 149 ? 22.845 96.740 45.273 1.00 27.93 149 PRO B N 1
ATOM 3198 C CA . PRO B 1 149 ? 23.168 96.018 46.507 1.00 28.54 149 PRO B CA 1
ATOM 3199 C C . PRO B 1 149 ? 24.672 95.939 46.757 1.00 30.49 149 PRO B C 1
ATOM 3200 O O . PRO B 1 149 ? 25.470 96.084 45.830 1.00 32.62 149 PRO B O 1
ATOM 3204 N N . GLU B 1 150 ? 25.052 95.721 48.012 1.00 35.23 150 GLU B N 1
ATOM 3205 C CA . GLU B 1 150 ? 26.460 95.609 48.383 1.00 40.44 150 GLU B CA 1
ATOM 3206 C C . GLU B 1 150 ? 26.990 94.227 47.994 1.00 43.90 150 GLU B C 1
ATOM 3207 O O . GLU B 1 150 ? 28.023 94.119 47.340 1.00 50.26 150 GLU B O 1
ATOM 3213 N N . HIS B 1 151 ? 26.288 93.176 48.416 1.00 43.73 151 HIS B N 1
ATOM 3214 C CA . HIS B 1 151 ? 26.638 91.796 48.067 1.00 47.12 151 HIS B CA 1
ATOM 3215 C C . HIS B 1 151 ? 25.487 90.858 48.425 1.00 42.71 151 HIS B C 1
ATOM 3216 O O . HIS B 1 151 ? 24.569 91.243 49.148 1.00 35.20 151 HIS B O 1
ATOM 3223 N N . ALA B 1 152 ? 25.523 89.637 47.903 1.00 37.01 152 ALA B N 1
ATOM 3224 C CA . ALA B 1 152 ? 24.461 88.670 48.163 1.00 36.23 152 ALA B CA 1
ATOM 3225 C C . ALA B 1 152 ? 24.297 88.397 49.654 1.00 35.65 152 ALA B C 1
ATOM 3226 O O . ALA B 1 152 ? 25.278 88.316 50.392 1.00 34.99 152 ALA B O 1
ATOM 3228 N N . GLY B 1 153 ? 23.051 88.267 50.095 1.00 31.40 153 GLY B N 1
ATOM 3229 C CA . GLY B 1 153 ? 22.796 87.995 51.499 1.00 37.45 153 GLY B CA 1
ATOM 3230 C C . GLY B 1 153 ? 22.663 89.232 52.366 1.00 40.59 153 GLY B C 1
ATOM 3231 O O . GLY B 1 153 ? 22.294 89.134 53.535 1.00 40.88 153 GLY B O 1
ATOM 3232 N N . SER B 1 154 ? 22.977 90.395 51.806 1.00 36.98 154 SER B N 1
ATOM 3233 C CA . SER B 1 154 ? 22.866 91.649 52.548 1.00 33.06 154 SER B CA 1
ATOM 3234 C C . SER B 1 154 ? 21.852 92.526 51.836 1.00 25.54 154 SER B C 1
ATOM 3235 O O . SER B 1 154 ? 21.791 92.526 50.610 1.00 29.83 154 SER B O 1
ATOM 3238 N N . THR B 1 155 ? 21.050 93.270 52.589 1.00 23.57 155 THR B N 1
ATOM 3239 C CA . THR B 1 155 ? 20.067 94.133 51.952 1.00 24.06 155 THR B CA 1
ATOM 3240 C C . THR B 1 155 ? 20.562 95.574 51.938 1.00 25.15 155 THR B C 1
ATOM 3241 O O . THR B 1 155 ? 19.801 96.504 51.669 1.00 25.09 155 THR B O 1
ATOM 3245 N N . LYS B 1 156 ? 21.852 95.752 52.212 1.00 22.21 156 LYS B N 1
ATOM 3246 C CA . LYS B 1 156 ? 22.445 97.083 52.227 1.00 24.42 156 LYS B CA 1
ATOM 3247 C C . LYS B 1 156 ? 22.476 97.658 50.808 1.00 26.24 156 LYS B C 1
ATOM 3248 O O . LYS B 1 156 ? 22.694 96.928 49.844 1.00 27.05 156 LYS B O 1
ATOM 3254 N N . VAL B 1 157 ? 22.250 98.964 50.687 1.00 22.20 157 VAL B N 1
ATOM 3255 C CA . VAL B 1 157 ? 22.277 99.641 49.385 1.00 25.99 157 VAL B CA 1
ATOM 3256 C C . VAL B 1 157 ? 23.504 100.548 49.363 1.00 25.00 157 VAL B C 1
ATOM 3257 O O . VAL B 1 157 ? 23.736 101.303 50.308 1.00 28.10 157 VAL B O 1
ATOM 3261 N N . ILE B 1 158 ? 24.283 100.491 48.289 1.00 25.79 158 ILE B N 1
ATOM 3262 C CA . ILE B 1 158 ? 25.486 101.313 48.210 1.00 29.27 158 ILE B CA 1
ATOM 3263 C C . ILE B 1 158 ? 25.363 102.456 47.220 1.00 30.30 158 ILE B C 1
ATOM 3264 O O . ILE B 1 158 ? 26.185 103.366 47.215 1.00 31.62 158 ILE B O 1
ATOM 3269 N N . GLN B 1 159 ? 24.338 102.406 46.380 1.00 24.72 159 GLN B N 1
ATOM 3270 C CA . GLN B 1 159 ? 24.143 103.449 45.386 1.00 24.81 159 GLN B CA 1
ATOM 3271 C C . GLN B 1 159 ? 22.754 103.366 44.774 1.00 29.66 159 GLN B C 1
ATOM 3272 O O . GLN B 1 159 ? 22.171 102.288 44.678 1.00 26.61 159 GLN B O 1
ATOM 3278 N N . THR B 1 160 ? 22.221 104.516 44.378 1.00 24.27 160 THR B N 1
ATOM 3279 C CA . THR B 1 160 ? 20.936 104.558 43.702 1.00 23.94 160 THR B CA 1
ATOM 3280 C C . THR B 1 160 ? 21.142 105.424 42.462 1.00 31.29 160 THR B C 1
ATOM 3281 O O . THR B 1 160 ? 22.061 106.244 42.416 1.00 31.18 160 THR B O 1
ATOM 3285 N N . ALA B 1 161 ? 20.296 105.223 41.460 1.00 30.24 161 ALA B N 1
ATOM 3286 C CA . ALA B 1 161 ? 20.357 105.985 40.213 1.00 35.52 161 ALA B CA 1
ATOM 3287 C C . ALA B 1 161 ? 18.940 106.032 39.648 1.00 44.09 161 ALA B C 1
ATOM 3288 O O . ALA B 1 161 ? 18.191 105.066 39.773 1.00 42.46 161 ALA B O 1
ATOM 3290 N N . GLU B 1 162 ? 18.568 107.142 39.020 1.00 43.03 162 GLU B N 1
ATOM 3291 C CA . GLU B 1 162 ? 17.214 107.262 38.489 1.00 46.89 162 GLU B CA 1
ATOM 3292 C C . GLU B 1 162 ? 17.012 106.769 37.061 1.00 54.22 162 GLU B C 1
ATOM 3293 O O . GLU B 1 162 ? 15.922 106.324 36.717 1.00 62.02 162 GLU B O 1
ATOM 3299 N N . LYS B 1 163 ? 18.044 106.836 36.227 1.00 51.48 163 LYS B N 1
ATOM 3300 C CA . LYS B 1 163 ? 17.888 106.411 34.835 1.00 60.61 163 LYS B CA 1
ATOM 3301 C C . LYS B 1 163 ? 18.984 105.460 34.379 1.00 63.49 163 LYS B C 1
ATOM 3302 O O . LYS B 1 163 ? 18.996 105.011 33.232 1.00 70.75 163 LYS B O 1
ATOM 3308 N N . ASN B 1 164 ? 19.913 105.172 35.240 1.00 53.88 164 ASN B N 1
ATOM 3309 C CA . ASN B 1 164 ? 21.025 104.346 34.904 1.00 52.06 164 ASN B CA 1
ATOM 3310 C C . ASN B 1 164 ? 20.870 102.993 35.575 1.00 53.11 164 ASN B C 1
ATOM 3311 O O . ASN B 1 164 ? 20.736 102.920 36.764 1.00 50.36 164 ASN B O 1
ATOM 3316 N N . PRO B 1 165 ? 20.888 101.919 34.807 1.00 54.00 165 PRO B N 1
ATOM 3317 C CA . PRO B 1 165 ? 20.665 100.595 35.364 1.00 49.98 165 PRO B CA 1
ATOM 3318 C C . PRO B 1 165 ? 21.856 99.970 36.039 1.00 45.49 165 PRO B C 1
ATOM 3319 O O . PRO B 1 165 ? 22.397 99.020 35.569 1.00 42.16 165 PRO B O 1
ATOM 3323 N N . ILE B 1 166 ? 22.197 100.493 37.188 1.00 42.61 166 ILE B N 1
ATOM 3324 C CA . ILE B 1 166 ? 23.287 99.999 37.976 1.00 43.98 166 ILE B CA 1
ATOM 3325 C C . ILE B 1 166 ? 23.013 98.645 38.632 1.00 41.36 166 ILE B C 1
ATOM 3326 O O . ILE B 1 166 ? 23.864 98.097 39.258 1.00 35.69 166 ILE B O 1
ATOM 3331 N N . SER B 1 167 ? 21.816 98.127 38.458 1.00 36.85 167 SER B N 1
ATOM 3332 C CA . SER B 1 167 ? 21.420 96.836 39.026 1.00 37.60 167 SER B CA 1
ATOM 3333 C C . SER B 1 167 ? 20.082 96.475 38.409 1.00 35.47 167 SER B C 1
ATOM 3334 O O . SER B 1 167 ? 19.607 97.168 37.510 1.00 36.77 167 SER B O 1
ATOM 3337 N N . ASP B 1 168 ? 19.475 95.378 38.850 1.00 37.04 168 ASP B N 1
ATOM 3338 C CA . ASP B 1 168 ? 18.144 95.078 38.346 1.00 38.58 168 ASP B CA 1
ATOM 3339 C C . ASP B 1 168 ? 17.126 95.065 39.480 1.00 33.76 168 ASP B C 1
ATOM 3340 O O . ASP B 1 168 ? 16.118 94.365 39.429 1.00 30.88 168 ASP B O 1
ATOM 3345 N N . LEU B 1 169 ? 17.416 95.853 40.513 1.00 29.42 169 LEU B N 1
ATOM 3346 C CA . LEU B 1 169 ? 16.503 96.024 41.638 1.00 25.67 169 LEU B CA 1
ATOM 3347 C C . LEU B 1 169 ? 15.903 97.396 41.363 1.00 29.56 169 LEU B C 1
ATOM 3348 O O . LEU B 1 169 ? 16.571 98.418 41.533 1.00 27.22 169 LEU B O 1
ATOM 3353 N N . CYS B 1 170 ? 14.650 97.408 40.925 1.00 25.10 170 CYS B N 1
ATOM 3354 C CA . CYS B 1 170 ? 13.963 98.648 40.576 1.00 26.39 170 CYS B CA 1
ATOM 3355 C C . CYS B 1 170 ? 13.015 99.136 41.658 1.00 24.33 170 CYS B C 1
ATOM 3356 O O . CYS B 1 170 ? 12.310 98.346 42.282 1.00 23.22 170 CYS B O 1
ATOM 3359 N N . SER B 1 171 ? 12.987 100.448 41.860 1.00 23.07 171 SER B N 1
ATOM 3360 C CA . SER B 1 171 ? 12.116 101.038 42.863 1.00 22.27 171 SER B CA 1
ATOM 3361 C C . SER B 1 171 ? 10.634 100.912 42.514 1.00 24.93 171 SER B C 1
ATOM 3362 O O . SER B 1 171 ? 10.231 101.106 41.364 1.00 26.76 171 SER B O 1
ATOM 3365 N N . THR B 1 172 ? 9.828 100.589 43.520 1.00 22.94 172 THR B N 1
ATOM 3366 C CA . THR B 1 172 ? 8.386 100.478 43.354 1.00 26.94 172 THR B CA 1
ATOM 3367 C C . THR B 1 172 ? 7.794 101.871 43.534 1.00 27.96 172 THR B C 1
ATOM 3368 O O . THR B 1 172 ? 6.610 102.088 43.295 1.00 29.39 172 THR B O 1
ATOM 3372 N N . GLY B 1 173 ? 8.620 102.814 43.969 1.00 27.19 173 GLY B N 1
ATOM 3373 C CA . GLY B 1 173 ? 8.121 104.157 44.200 1.00 25.72 173 GLY B CA 1
ATOM 3374 C C . GLY B 1 173 ? 7.883 104.411 45.681 1.00 27.71 173 GLY B C 1
ATOM 3375 O O . GLY B 1 173 ? 7.429 105.487 46.061 1.00 26.72 173 GLY B O 1
ATOM 3376 N N . LEU B 1 174 ? 8.156 103.417 46.524 1.00 18.82 174 LEU B N 1
ATOM 3377 C CA . LEU B 1 174 ? 8.002 103.604 47.968 1.00 18.41 174 LEU B CA 1
ATOM 3378 C C . LEU B 1 174 ? 9.394 103.875 48.533 1.00 20.60 174 LEU B C 1
ATOM 3379 O O . LEU B 1 174 ? 10.289 103.035 48.422 1.00 22.18 174 LEU B O 1
ATOM 3384 N N . TYR B 1 175 ? 9.568 105.054 49.126 1.00 18.33 175 TYR B N 1
ATOM 3385 C CA . TYR B 1 175 ? 10.850 105.471 49.688 1.00 18.70 175 TYR B CA 1
ATOM 3386 C C . TYR B 1 175 ? 10.698 105.802 51.161 1.00 19.33 175 TYR B C 1
ATOM 3387 O O . TYR B 1 175 ? 10.020 106.765 51.511 1.00 22.02 175 TYR B O 1
ATOM 3396 N N . HIS B 1 176 ? 11.351 105.028 52.020 1.00 16.02 176 HIS B N 1
ATOM 3397 C CA . HIS B 1 176 ? 11.252 105.261 53.453 1.00 17.40 176 HIS B CA 1
ATOM 3398 C C . HIS B 1 176 ? 12.504 105.884 54.050 1.00 17.39 176 HIS B C 1
ATOM 3399 O O . HIS B 1 176 ? 13.630 105.507 53.708 1.00 18.40 176 HIS B O 1
ATOM 3406 N N . PHE B 1 177 ? 12.283 106.856 54.933 1.00 16.00 177 PHE B N 1
ATOM 3407 C CA . PHE B 1 177 ? 13.345 107.549 55.661 1.00 16.68 177 PHE B CA 1
ATOM 3408 C C . PHE B 1 177 ? 12.998 107.463 57.153 1.00 19.55 177 PHE B C 1
ATOM 3409 O O . PHE B 1 177 ? 11.900 107.840 57.560 1.00 17.78 177 PHE B O 1
ATOM 3417 N N . ASN B 1 178 ? 13.927 106.968 57.967 1.00 19.93 178 ASN B N 1
ATOM 3418 C CA . ASN B 1 178 ? 13.668 106.842 59.400 1.00 19.87 178 ASN B CA 1
ATOM 3419 C C . ASN B 1 178 ? 13.478 108.209 60.065 1.00 21.24 178 ASN B C 1
ATOM 3420 O O . ASN B 1 178 ? 12.742 108.333 61.043 1.00 20.72 178 ASN B O 1
ATOM 3425 N N . ARG B 1 179 ? 14.134 109.237 59.533 1.00 18.87 179 ARG B N 1
ATOM 3426 C CA . ARG B 1 179 ? 13.984 110.579 60.094 1.00 19.00 179 ARG B CA 1
ATOM 3427 C C . ARG B 1 179 ? 13.724 111.641 59.038 1.00 21.46 179 ARG B C 1
ATOM 3428 O O . ARG B 1 179 ? 14.447 111.727 58.048 1.00 21.79 179 ARG B O 1
ATOM 3436 N N . LYS B 1 180 ? 12.697 112.455 59.265 1.00 19.61 180 LYS B N 1
ATOM 3437 C CA . LYS B 1 180 ? 12.360 113.539 58.350 1.00 21.74 180 LYS B CA 1
ATOM 3438 C C . LYS B 1 180 ? 13.570 114.461 58.195 1.00 20.96 180 LYS B C 1
ATOM 3439 O O . LYS B 1 180 ? 13.863 114.933 57.102 1.00 22.99 180 LYS B O 1
ATOM 3445 N N . GLU B 1 181 ? 14.279 114.714 59.292 1.00 21.75 181 GLU B N 1
ATOM 3446 C CA . GLU B 1 181 ? 15.446 115.590 59.223 1.00 24.58 181 GLU B CA 1
ATOM 3447 C C . GLU B 1 181 ? 16.530 115.063 58.286 1.00 26.12 181 GLU B C 1
ATOM 3448 O O . GLU B 1 181 ? 17.239 115.856 57.663 1.00 23.82 181 GLU B O 1
ATOM 3454 N N . ASP B 1 182 ? 16.663 113.738 58.182 1.00 23.13 182 ASP B N 1
ATOM 3455 C CA . ASP B 1 182 ? 17.655 113.155 57.275 1.00 24.62 182 ASP B CA 1
ATOM 3456 C C . ASP B 1 182 ? 17.202 113.386 55.835 1.00 24.29 182 ASP B C 1
ATOM 3457 O O . ASP B 1 182 ? 18.022 113.663 54.952 1.00 20.36 182 ASP B O 1
ATOM 3462 N N . TYR B 1 183 ? 15.901 113.258 55.593 1.00 23.86 183 TYR B N 1
ATOM 3463 C CA . TYR B 1 183 ? 15.377 113.503 54.255 1.00 21.99 183 TYR B CA 1
ATOM 3464 C C . TYR B 1 183 ? 15.694 114.941 53.867 1.00 22.03 183 TYR B C 1
ATOM 3465 O O . TYR B 1 183 ? 16.190 115.208 52.770 1.00 18.18 183 TYR B O 1
ATOM 3474 N N . LEU B 1 184 ? 15.382 115.871 54.763 1.00 19.26 184 LEU B N 1
ATOM 3475 C CA . LEU B 1 184 ? 15.603 117.280 54.461 1.00 20.60 184 LEU B CA 1
ATOM 3476 C C . LEU B 1 184 ? 17.077 117.632 54.274 1.00 22.10 184 LEU B C 1
ATOM 3477 O O . LEU B 1 184 ? 17.407 118.458 53.424 1.00 20.76 184 LEU B O 1
ATOM 3482 N N . GLU B 1 185 ? 17.966 117.009 55.042 1.00 20.76 185 GLU B N 1
ATOM 3483 C CA . GLU B 1 185 ? 19.388 117.303 54.878 1.00 21.64 185 GLU B CA 1
ATOM 3484 C C . GLU B 1 185 ? 19.891 116.745 53.541 1.00 20.64 185 GLU B C 1
ATOM 3485 O O . GLU B 1 185 ? 20.707 117.376 52.877 1.00 23.08 185 GLU B O 1
ATOM 3491 N N . ALA B 1 186 ? 19.403 115.572 53.144 1.00 21.47 186 ALA B N 1
ATOM 3492 C CA . ALA B 1 186 ? 19.805 114.984 51.868 1.00 23.11 186 ALA B CA 1
ATOM 3493 C C . ALA B 1 186 ? 19.342 115.895 50.732 1.00 23.42 186 ALA B C 1
ATOM 3494 O O . ALA B 1 186 ? 20.082 116.144 49.776 1.00 22.17 186 ALA B O 1
ATOM 3496 N N . TYR B 1 187 ? 18.112 116.387 50.845 1.00 19.41 187 TYR B N 1
ATOM 3497 C CA . TYR B 1 187 ? 17.549 117.277 49.838 1.00 21.34 187 TYR B CA 1
ATOM 3498 C C . TYR B 1 187 ? 18.373 118.551 49.744 1.00 19.72 187 TYR B C 1
ATOM 3499 O O . TYR B 1 187 ? 18.702 119.009 48.653 1.00 19.10 187 TYR B O 1
ATOM 3508 N N . ARG B 1 188 ? 18.696 119.138 50.888 1.00 21.52 188 ARG B N 1
ATOM 3509 C CA . ARG B 1 188 ? 19.487 120.357 50.871 1.00 25.09 188 ARG B CA 1
ATOM 3510 C C . ARG B 1 188 ? 20.841 120.124 50.224 1.00 21.49 188 ARG B C 1
ATOM 3511 O O . ARG B 1 188 ? 21.305 120.940 49.430 1.00 23.56 188 ARG B O 1
ATOM 3519 N N . GLU B 1 189 ? 21.478 119.009 50.543 1.00 19.69 189 GLU B N 1
ATOM 3520 C CA . GLU B 1 189 ? 22.772 118.726 49.935 1.00 23.43 189 GLU B CA 1
ATOM 3521 C C . GLU B 1 189 ? 22.625 118.510 48.431 1.00 21.86 189 GLU B C 1
ATOM 3522 O O . GLU B 1 189 ? 23.435 118.999 47.638 1.00 21.45 189 GLU B O 1
ATOM 3528 N N . TYR B 1 190 ? 21.575 117.797 48.040 1.00 24.50 190 TYR B N 1
ATOM 3529 C CA . TYR B 1 190 ? 21.341 117.506 46.634 1.00 23.82 190 TYR B CA 1
ATOM 3530 C C . TYR B 1 190 ? 21.125 118.752 45.785 1.00 23.07 190 TYR B C 1
ATOM 3531 O O . TYR B 1 190 ? 21.704 118.871 44.704 1.00 21.84 190 TYR B O 1
ATOM 3540 N N . VAL B 1 191 ? 20.308 119.690 46.250 1.00 23.32 191 VAL B N 1
ATOM 3541 C CA . VAL B 1 191 ? 20.086 120.873 45.430 1.00 26.39 191 VAL B CA 1
ATOM 3542 C C . VAL B 1 191 ? 21.271 121.839 45.458 1.00 28.77 191 VAL B C 1
ATOM 3543 O O . VAL B 1 191 ? 21.344 122.756 44.640 1.00 23.92 191 VAL B O 1
ATOM 3547 N N . ALA B 1 192 ? 22.213 121.614 46.372 1.00 26.44 192 ALA B N 1
ATOM 3548 C CA . ALA B 1 192 ? 23.391 122.474 46.471 1.00 27.96 192 ALA B CA 1
ATOM 3549 C C . ALA B 1 192 ? 24.623 121.899 45.761 1.00 25.30 192 ALA B C 1
ATOM 3550 O O . ALA B 1 192 ? 25.706 122.474 45.848 1.00 24.77 192 ALA B O 1
ATOM 3552 N N . ARG B 1 193 ? 24.465 120.776 45.062 1.00 27.08 193 ARG B N 1
ATOM 3553 C CA . ARG B 1 193 ? 25.581 120.157 44.338 1.00 27.49 193 ARG B CA 1
ATOM 3554 C C . ARG B 1 193 ? 26.201 121.121 43.340 1.00 30.20 193 ARG B C 1
ATOM 3555 O O . ARG B 1 193 ? 25.502 121.931 42.741 1.00 30.09 193 ARG B O 1
ATOM 3563 N N . PRO B 1 194 ? 27.528 121.040 43.153 1.00 24.85 194 PRO B N 1
ATOM 3564 C CA . PRO B 1 194 ? 28.230 121.903 42.197 1.00 29.59 194 PRO B CA 1
ATOM 3565 C C . PRO B 1 194 ? 27.580 121.641 40.842 1.00 31.09 194 PRO B C 1
ATOM 3566 O O . PRO B 1 194 ? 27.222 120.502 40.531 1.00 29.49 194 PRO B O 1
ATOM 3570 N N . SER B 1 195 ? 27.437 122.686 40.038 1.00 32.80 195 SER B N 1
ATOM 3571 C CA . SER B 1 195 ? 26.789 122.565 38.737 1.00 35.11 195 SER B CA 1
ATOM 3572 C C . SER B 1 195 ? 27.249 121.422 37.839 1.00 31.93 195 SER B C 1
ATOM 3573 O O . SER B 1 195 ? 26.433 120.817 37.145 1.00 33.71 195 SER B O 1
ATOM 3576 N N . GLN B 1 196 ? 28.543 121.115 37.841 1.00 34.21 196 GLN B N 1
ATOM 3577 C CA . GLN B 1 196 ? 29.035 120.051 36.969 1.00 38.76 196 GLN B CA 1
ATOM 3578 C C . GLN B 1 196 ? 28.381 118.694 37.209 1.00 35.56 196 GLN B C 1
ATOM 3579 O O . GLN B 1 196 ? 28.373 117.841 36.321 1.00 39.98 196 GLN B O 1
ATOM 3585 N N . GLU B 1 197 ? 27.812 118.493 38.394 1.00 29.01 197 GLU B N 1
ATOM 3586 C CA . GLU B 1 197 ? 27.178 117.217 38.715 1.00 30.50 197 GLU B CA 1
ATOM 3587 C C . GLU B 1 197 ? 25.754 117.077 38.202 1.00 36.83 197 GLU B C 1
ATOM 3588 O O . GLU B 1 197 ? 25.182 115.985 38.242 1.00 35.83 197 GLU B O 1
ATOM 3594 N N . TRP B 1 198 ? 25.177 118.172 37.722 1.00 36.68 198 TRP B N 1
ATOM 3595 C CA . TRP B 1 198 ? 23.799 118.138 37.248 1.00 32.96 198 TRP B CA 1
ATOM 3596 C C . TRP B 1 198 ? 23.632 117.589 35.831 1.00 32.35 198 TRP B C 1
ATOM 3597 O O . TRP B 1 198 ? 24.187 118.122 34.871 1.00 35.92 198 TRP B O 1
ATOM 3608 N N . GLU B 1 199 ? 22.851 116.520 35.713 1.00 32.25 199 GLU B N 1
ATOM 3609 C CA . GLU B 1 199 ? 22.595 115.879 34.428 1.00 40.37 199 GLU B CA 1
ATOM 3610 C C . GLU B 1 199 ? 21.185 116.189 33.954 1.00 34.90 199 GLU B C 1
ATOM 3611 O O . GLU B 1 199 ? 20.827 115.904 32.813 1.00 37.24 199 GLU B O 1
ATOM 3617 N N . ARG B 1 200 ? 20.381 116.751 34.847 1.00 25.06 200 ARG B N 1
ATOM 3618 C CA . ARG B 1 200 ? 19.001 117.087 34.534 1.00 28.26 200 ARG B CA 1
ATOM 3619 C C . ARG B 1 200 ? 18.487 118.040 35.601 1.00 27.60 200 ARG B C 1
ATOM 3620 O O . ARG B 1 200 ? 19.079 118.158 36.675 1.00 27.81 200 ARG B O 1
ATOM 3628 N N . GLY B 1 201 ? 17.387 118.720 35.306 1.00 25.47 201 GLY B N 1
ATOM 3629 C CA . GLY B 1 201 ? 16.829 119.657 36.262 1.00 24.13 201 GLY B CA 1
ATOM 3630 C C . GLY B 1 201 ? 15.799 119.050 37.197 1.00 27.59 201 GLY B C 1
ATOM 3631 O O . GLY B 1 201 ? 15.527 119.606 38.258 1.00 27.38 201 GLY B O 1
ATOM 3632 N N . GLU B 1 202 ? 15.217 117.921 36.809 1.00 30.50 202 GLU B N 1
ATOM 3633 C CA . GLU B 1 202 ? 14.205 117.268 37.639 1.00 29.54 202 GLU B CA 1
ATOM 3634 C C . GLU B 1 202 ? 14.792 116.779 38.962 1.00 25.85 202 GLU B C 1
ATOM 3635 O O . GLU B 1 202 ? 15.935 116.324 39.016 1.00 23.16 202 GLU B O 1
ATOM 3641 N N . LEU B 1 203 ? 14.001 116.877 40.025 1.00 21.16 203 LEU B N 1
ATOM 3642 C CA . LEU B 1 203 ? 14.440 116.456 41.351 1.00 21.21 203 LEU B CA 1
ATOM 3643 C C . LEU B 1 203 ? 13.651 115.237 41.804 1.00 20.46 203 LEU B C 1
ATOM 3644 O O . LEU B 1 203 ? 12.495 115.341 42.224 1.00 19.79 203 LEU B O 1
ATOM 3649 N N . TYR B 1 204 ? 14.298 114.082 41.706 1.00 23.75 204 TYR B N 1
ATOM 3650 C CA . TYR B 1 204 ? 13.695 112.808 42.065 1.00 24.00 204 TYR B CA 1
ATOM 3651 C C . TYR B 1 204 ? 14.117 112.367 43.460 1.00 22.22 204 TYR B C 1
ATOM 3652 O O . TYR B 1 204 ? 15.140 112.814 43.975 1.00 23.92 204 TYR B O 1
ATOM 3661 N N . ILE B 1 205 ? 13.335 111.476 44.060 1.00 20.63 205 ILE B N 1
ATOM 3662 C CA . ILE B 1 205 ? 13.624 110.997 45.408 1.00 21.33 205 ILE B CA 1
ATOM 3663 C C . ILE B 1 205 ? 14.795 110.020 45.508 1.00 21.08 205 ILE B C 1
ATOM 3664 O O . ILE B 1 205 ? 15.671 110.180 46.355 1.00 22.02 205 ILE B O 1
ATOM 3669 N N . ALA B 1 206 ? 14.808 109.004 44.652 1.00 19.85 206 ALA B N 1
ATOM 3670 C CA . ALA B 1 206 ? 15.846 107.981 44.725 1.00 20.59 206 ALA B CA 1
ATOM 3671 C C . ALA B 1 206 ? 17.290 108.482 44.842 1.00 21.64 206 ALA B C 1
ATOM 3672 O O . ALA B 1 206 ? 18.060 107.961 45.652 1.00 20.53 206 ALA B O 1
ATOM 3674 N N . PRO B 1 207 ? 17.679 109.497 44.053 1.00 24.59 207 PRO B N 1
ATOM 3675 C CA . PRO B 1 207 ? 19.059 109.994 44.156 1.00 25.36 207 PRO B CA 1
ATOM 3676 C C . PRO B 1 207 ? 19.411 110.543 45.540 1.00 22.59 207 PRO B C 1
ATOM 3677 O O . PRO B 1 207 ? 20.586 110.597 45.910 1.00 20.59 207 PRO B O 1
ATOM 3681 N N . LEU B 1 208 ? 18.403 110.966 46.303 1.00 20.56 208 LEU B N 1
ATOM 3682 C CA . LEU B 1 208 ? 18.664 111.523 47.626 1.00 25.50 208 LEU B CA 1
ATOM 3683 C C . LEU B 1 208 ? 19.372 110.537 48.541 1.00 22.90 208 LEU B C 1
ATOM 3684 O O . LEU B 1 208 ? 20.123 110.933 49.427 1.00 19.45 208 LEU B O 1
ATOM 3689 N N . TYR B 1 209 ? 19.144 109.250 48.327 1.00 20.11 209 TYR B N 1
ATOM 3690 C CA . TYR B 1 209 ? 19.784 108.254 49.170 1.00 18.67 209 TYR B CA 1
ATOM 3691 C C . TYR B 1 209 ? 21.305 108.251 49.013 1.00 22.99 209 TYR B C 1
ATOM 3692 O O . TYR B 1 209 ? 22.019 107.854 49.928 1.00 23.32 209 TYR B O 1
ATOM 3701 N N . ASN B 1 210 ? 21.807 108.697 47.867 1.00 24.14 210 ASN B N 1
ATOM 3702 C CA . ASN B 1 210 ? 23.254 108.719 47.689 1.00 23.30 210 ASN B CA 1
ATOM 3703 C C . ASN B 1 210 ? 23.887 109.678 48.685 1.00 27.16 210 ASN B C 1
ATOM 3704 O O . ASN B 1 210 ? 24.986 109.428 49.176 1.00 27.05 210 ASN B O 1
ATOM 3709 N N . GLU B 1 211 ? 23.177 110.757 49.005 1.00 27.69 211 GLU B N 1
ATOM 3710 C CA . GLU B 1 211 ? 23.668 111.743 49.966 1.00 27.39 211 GLU B CA 1
ATOM 3711 C C . GLU B 1 211 ? 23.726 111.121 51.360 1.00 30.70 211 GLU B C 1
ATOM 3712 O O . GLU B 1 211 ? 24.649 111.381 52.139 1.00 31.78 211 GLU B O 1
ATOM 3718 N N . LEU B 1 212 ? 22.730 110.299 51.675 1.00 24.39 212 LEU B N 1
ATOM 3719 C CA . LEU B 1 212 ? 22.678 109.649 52.979 1.00 22.74 212 LEU B CA 1
ATOM 3720 C C . LEU B 1 212 ? 23.720 108.535 53.087 1.00 23.97 212 LEU B C 1
ATOM 3721 O O . LEU B 1 212 ? 24.373 108.375 54.122 1.00 26.72 212 LEU B O 1
ATOM 3726 N N . ILE B 1 213 ? 23.877 107.762 52.019 1.00 23.64 213 ILE B N 1
ATOM 3727 C CA . ILE B 1 213 ? 24.857 106.682 52.015 1.00 24.16 213 ILE B CA 1
ATOM 3728 C C . ILE B 1 213 ? 26.269 107.261 52.177 1.00 28.63 213 ILE B C 1
ATOM 3729 O O . ILE B 1 213 ? 27.085 106.725 52.928 1.00 28.28 213 ILE B O 1
ATOM 3734 N N . GLN B 1 214 ? 26.553 108.361 51.490 1.00 30.07 214 GLN B N 1
ATOM 3735 C CA . GLN B 1 214 ? 27.868 108.984 51.600 1.00 35.28 214 GLN B CA 1
ATOM 3736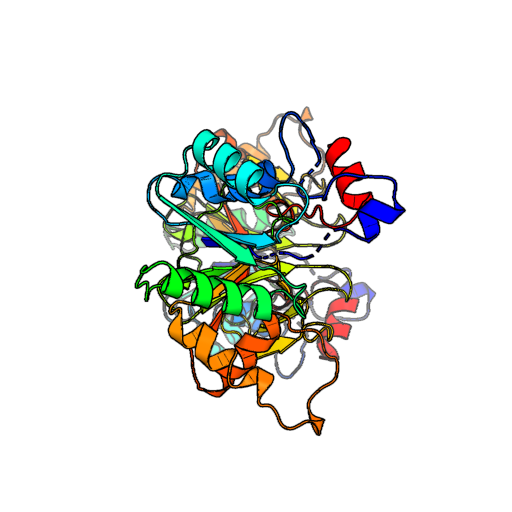 C C . GLN B 1 214 ? 28.147 109.466 53.024 1.00 37.88 214 GLN B C 1
ATOM 3737 O O . GLN B 1 214 ? 29.297 109.477 53.468 1.00 39.50 214 GLN B O 1
ATOM 3743 N N . LYS B 1 215 ? 27.095 109.852 53.740 1.00 34.83 215 LYS B N 1
ATOM 3744 C CA . LYS B 1 215 ? 27.239 110.305 55.121 1.00 36.85 215 LYS B CA 1
ATOM 3745 C C . LYS B 1 215 ? 27.384 109.130 56.083 1.00 35.80 215 LYS B C 1
ATOM 3746 O O . LYS B 1 215 ? 27.512 109.324 57.288 1.00 43.00 215 LYS B O 1
ATOM 3752 N N . GLY B 1 216 ? 27.347 107.914 55.556 1.00 31.33 216 GLY B N 1
ATOM 3753 C CA . GLY B 1 216 ? 27.494 106.747 56.405 1.00 35.52 216 GLY B CA 1
ATOM 3754 C C . GLY B 1 216 ? 26.216 106.229 57.041 1.00 32.62 216 GLY B C 1
ATOM 3755 O O . GLY B 1 216 ? 26.273 105.425 57.974 1.00 34.09 216 GLY B O 1
ATOM 3756 N N . LEU B 1 217 ? 25.061 106.680 56.557 1.00 28.40 217 LEU B N 1
ATOM 3757 C CA . LEU B 1 217 ? 23.802 106.206 57.115 1.00 29.54 217 LEU B CA 1
ATOM 3758 C C . LEU B 1 217 ? 23.524 104.808 56.584 1.00 34.00 217 LEU B C 1
ATOM 3759 O O . LEU B 1 217 ? 23.980 104.442 55.500 1.00 32.77 217 LEU B O 1
ATOM 3764 N N . ASN B 1 218 ? 22.773 104.032 57.357 1.00 29.47 218 ASN B N 1
ATOM 3765 C CA . ASN B 1 218 ? 22.463 102.651 57.018 1.00 27.79 218 ASN B CA 1
ATOM 3766 C C . ASN B 1 218 ? 21.213 102.507 56.144 1.00 24.18 218 ASN B C 1
ATOM 3767 O O . ASN B 1 218 ? 20.095 102.430 56.649 1.00 22.46 218 ASN B O 1
ATOM 3772 N N . ILE B 1 219 ? 21.417 102.464 54.828 1.00 22.74 219 ILE B N 1
ATOM 3773 C CA . ILE B 1 219 ? 20.310 102.348 53.878 1.00 22.94 219 ILE B CA 1
ATOM 3774 C C . ILE B 1 219 ? 20.187 100.938 53.299 1.00 25.64 219 ILE B C 1
ATOM 3775 O O . ILE B 1 219 ? 21.167 100.358 52.838 1.00 23.01 219 ILE B O 1
ATOM 3780 N N . HIS B 1 220 ? 18.969 100.403 53.309 1.00 22.28 220 HIS B N 1
ATOM 3781 C CA . HIS B 1 220 ? 18.712 99.060 52.807 1.00 22.96 220 HIS B CA 1
ATOM 3782 C C . HIS B 1 220 ? 17.628 99.033 51.747 1.00 22.06 220 HIS B C 1
ATOM 3783 O O . HIS B 1 220 ? 17.014 100.051 51.448 1.00 22.48 220 HIS B O 1
ATOM 3790 N N . TYR B 1 221 ? 17.413 97.858 51.164 1.00 23.93 221 TYR B N 1
ATOM 3791 C CA . TYR B 1 221 ? 16.331 97.696 50.209 1.00 21.41 221 TYR B CA 1
ATOM 3792 C C . TYR B 1 221 ? 15.452 96.594 50.767 1.00 24.77 221 TYR B C 1
ATOM 3793 O O . TYR B 1 221 ? 15.851 95.866 51.681 1.00 23.51 221 TYR B O 1
ATOM 3802 N N . HIS B 1 222 ? 14.237 96.510 50.253 1.00 19.72 222 HIS B N 1
ATOM 3803 C CA . HIS B 1 222 ? 13.316 95.460 50.645 1.00 20.95 222 HIS B CA 1
ATOM 3804 C C . HIS B 1 222 ? 12.692 94.978 49.357 1.00 15.88 222 HIS B C 1
ATOM 3805 O O . HIS B 1 222 ? 11.978 95.717 48.679 1.00 21.28 222 HIS B O 1
ATOM 3812 N N . LEU B 1 223 ? 12.972 93.729 49.026 1.00 17.47 223 LEU B N 1
ATOM 3813 C CA . LEU B 1 223 ? 12.478 93.136 47.798 1.00 21.13 223 LEU B CA 1
ATOM 3814 C C . LEU B 1 223 ? 11.070 92.580 47.908 1.00 23.34 223 LEU B C 1
ATOM 3815 O O . LEU B 1 223 ? 10.763 91.827 48.831 1.00 20.65 223 LEU B O 1
ATOM 3820 N N . ILE B 1 224 ? 10.206 92.963 46.976 1.00 20.34 224 ILE B N 1
ATOM 3821 C CA . ILE B 1 224 ? 8.853 92.419 46.966 1.00 26.11 224 ILE B CA 1
ATOM 3822 C C . ILE B 1 224 ? 8.655 91.725 45.628 1.00 22.24 224 ILE B C 1
ATOM 3823 O O . ILE B 1 224 ? 9.420 91.947 44.685 1.00 21.81 224 ILE B O 1
ATOM 3828 N N . ALA B 1 225 ? 7.633 90.882 45.558 1.00 17.99 225 ALA B N 1
ATOM 3829 C CA . ALA B 1 225 ? 7.318 90.139 44.343 1.00 22.63 225 ALA B CA 1
ATOM 3830 C C . ALA B 1 225 ? 6.546 91.031 43.374 1.00 22.60 225 ALA B C 1
ATOM 3831 O O . ALA B 1 225 ? 5.812 91.928 43.789 1.00 22.53 225 ALA B O 1
ATOM 3833 N N . ARG B 1 226 ? 6.705 90.774 42.082 1.00 23.97 226 ARG B N 1
ATOM 3834 C CA . ARG B 1 226 ? 6.034 91.575 41.067 1.00 26.85 226 ARG B CA 1
ATOM 3835 C C . ARG B 1 226 ? 4.519 91.629 41.231 1.00 30.07 226 ARG B C 1
ATOM 3836 O O . ARG B 1 226 ? 3.903 92.660 40.958 1.00 28.47 226 ARG B O 1
ATOM 3844 N N . HIS B 1 227 ? 3.916 90.530 41.676 1.00 29.58 227 HIS B N 1
ATOM 3845 C CA . HIS B 1 227 ? 2.468 90.488 41.836 1.00 29.49 227 HIS B CA 1
ATOM 3846 C C . HIS B 1 227 ? 1.953 91.321 43.005 1.00 31.80 227 HIS B C 1
ATOM 3847 O O . HIS B 1 227 ? 0.742 91.490 43.173 1.00 27.20 227 HIS B O 1
ATOM 3854 N N . GLU B 1 228 ? 2.869 91.852 43.805 1.00 23.92 228 GLU B N 1
ATOM 3855 C CA . GLU B 1 228 ? 2.494 92.658 44.963 1.00 23.72 228 GLU B CA 1
ATOM 3856 C C . GLU B 1 228 ? 2.422 94.155 44.660 1.00 22.00 228 GLU B C 1
ATOM 3857 O O . GLU B 1 228 ? 2.080 94.955 45.528 1.00 25.24 228 GLU B O 1
ATOM 3863 N N . VAL B 1 229 ? 2.753 94.535 43.432 1.00 22.42 229 VAL B N 1
ATOM 3864 C CA . VAL B 1 229 ? 2.710 95.943 43.060 1.00 23.75 229 VAL B CA 1
ATOM 3865 C C . VAL B 1 229 ? 2.011 96.095 41.712 1.00 26.14 229 VAL B C 1
ATOM 3866 O O . VAL B 1 229 ? 2.232 95.303 40.794 1.00 25.64 229 VAL B O 1
ATOM 3870 N N . ILE B 1 230 ? 1.131 97.087 41.618 1.00 22.15 230 ILE B N 1
ATOM 3871 C CA . ILE B 1 230 ? 0.406 97.354 40.380 1.00 24.71 230 ILE B CA 1
ATOM 3872 C C . ILE B 1 230 ? 0.684 98.796 39.986 1.00 26.80 230 ILE B C 1
ATOM 3873 O O . ILE B 1 230 ? 0.418 99.713 40.762 1.00 23.68 230 ILE B O 1
ATOM 3878 N N . PHE B 1 231 ? 1.232 98.992 38.791 1.00 25.31 231 PHE B N 1
ATOM 3879 C CA . PHE B 1 231 ? 1.525 100.336 38.308 1.00 26.00 231 PHE B CA 1
ATOM 3880 C C . PHE B 1 231 ? 0.383 100.799 37.417 1.00 28.55 231 PHE B C 1
ATOM 3881 O O . PHE B 1 231 ? -0.089 100.058 36.554 1.00 26.94 231 PHE B O 1
ATOM 3889 N N . CYS B 1 232 ? -0.047 102.034 37.633 1.00 25.32 232 CYS B N 1
ATOM 3890 C CA . CYS B 1 232 ? -1.145 102.608 36.874 1.00 28.56 232 CYS B CA 1
ATOM 3891 C C . CYS B 1 232 ? -0.807 104.082 36.662 1.00 31.86 232 CYS B C 1
ATOM 3892 O O . CYS B 1 232 ? -1.601 104.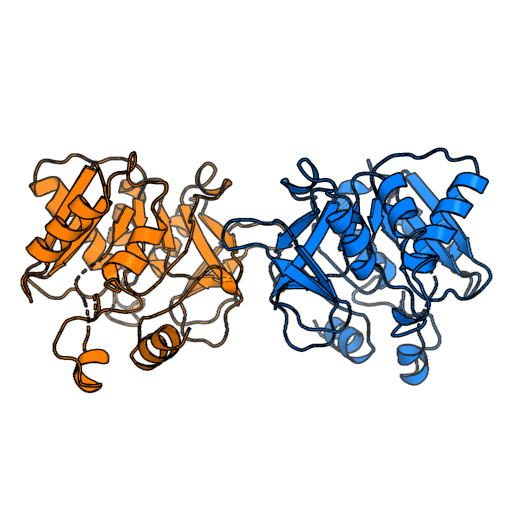963 36.979 1.00 34.76 232 CYS B O 1
ATOM 3895 N N . GLY B 1 233 ? 0.388 104.329 36.126 1.00 25.81 233 GLY B N 1
ATOM 3896 C CA . GLY B 1 233 ? 0.855 105.687 35.912 1.00 30.31 233 GLY B CA 1
ATOM 3897 C C . GLY B 1 233 ? 0.802 106.223 34.493 1.00 30.11 233 GLY B C 1
ATOM 3898 O O . GLY B 1 233 ? 1.046 107.414 34.281 1.00 29.54 233 GLY B O 1
ATOM 3899 N N . VAL B 1 234 ? 0.524 105.357 33.522 1.00 28.64 234 VAL B N 1
ATOM 3900 C CA . VAL B 1 234 ? 0.398 105.790 32.130 1.00 28.20 234 VAL B CA 1
ATOM 3901 C C . VAL B 1 234 ? -0.949 105.276 31.622 1.00 29.52 234 VAL B C 1
ATOM 3902 O O . VAL B 1 234 ? -1.491 104.306 32.152 1.00 30.59 234 VAL B O 1
ATOM 3906 N N . PRO B 1 235 ? -1.517 105.930 30.595 1.00 29.84 235 PRO B N 1
ATOM 3907 C CA . PRO B 1 235 ? -2.815 105.524 30.043 1.00 29.30 235 PRO B CA 1
ATOM 3908 C C . PRO B 1 235 ? -2.986 104.038 29.735 1.00 32.45 235 PRO B C 1
ATOM 3909 O O . PRO B 1 235 ? -4.021 103.456 30.053 1.00 31.87 235 PRO B O 1
ATOM 3913 N N . ASP B 1 236 ? -1.983 103.426 29.114 1.00 31.78 236 ASP B N 1
ATOM 3914 C CA . ASP B 1 236 ? -2.064 102.007 28.776 1.00 39.22 236 ASP B CA 1
ATOM 3915 C C . ASP B 1 236 ? -2.205 101.126 30.020 1.00 35.56 236 ASP B C 1
ATOM 3916 O O . ASP B 1 236 ? -2.887 100.098 29.988 1.00 34.64 236 ASP B O 1
ATOM 3921 N N . GLU B 1 237 ? -1.562 101.530 31.111 1.00 31.01 237 GLU B N 1
ATOM 3922 C CA . GLU B 1 237 ? -1.634 100.768 32.357 1.00 31.59 237 GLU B CA 1
ATOM 3923 C C . GLU B 1 237 ? -3.006 100.908 32.999 1.00 33.35 237 GLU B C 1
ATOM 3924 O O . GLU B 1 237 ? -3.508 99.972 33.623 1.00 33.89 237 GLU B O 1
ATOM 3930 N N . TYR B 1 238 ? -3.617 102.079 32.854 1.00 27.63 238 TYR B N 1
ATOM 3931 C CA . TYR B 1 238 ? -4.941 102.315 33.409 1.00 31.97 238 TYR B CA 1
ATOM 3932 C C . TYR B 1 238 ? -5.944 101.431 32.659 1.00 32.69 238 TYR B C 1
ATOM 3933 O O . TYR B 1 238 ? -6.853 100.846 33.257 1.00 31.02 238 TYR B O 1
ATOM 3942 N N . THR B 1 239 ? -5.762 101.333 31.346 1.00 32.54 239 THR B N 1
ATOM 3943 C CA . THR B 1 239 ? -6.623 100.511 30.505 1.00 40.05 239 THR B CA 1
ATOM 3944 C C . THR B 1 239 ? -6.438 99.046 30.884 1.00 37.64 239 THR B C 1
ATOM 3945 O O . THR B 1 239 ? -7.409 98.299 31.008 1.00 37.95 239 THR B O 1
ATOM 3949 N N . ASP B 1 240 ? -5.185 98.640 31.063 1.00 40.05 240 ASP B N 1
ATOM 3950 C CA . ASP B 1 240 ? -4.905 97.265 31.438 1.00 47.04 240 ASP B CA 1
ATOM 3951 C C . ASP B 1 240 ? -5.519 96.974 32.803 1.00 41.83 240 ASP B C 1
ATOM 3952 O O . ASP B 1 240 ? -6.058 95.890 33.020 1.00 43.85 240 ASP B O 1
ATOM 3957 N N . PHE B 1 241 ? -5.453 97.939 33.718 1.00 32.92 241 PHE B N 1
ATOM 3958 C CA . PHE B 1 241 ? -6.031 97.752 35.049 1.00 34.43 241 PHE B CA 1
ATOM 3959 C C . PHE B 1 241 ? -7.550 97.656 34.939 1.00 37.11 241 PHE B C 1
ATOM 3960 O O . PHE B 1 241 ? -8.195 96.925 35.690 1.00 42.87 241 PHE B O 1
ATOM 3968 N N . LEU B 1 242 ? -8.113 98.398 33.991 1.00 34.44 242 LEU B N 1
ATOM 3969 C CA . LEU B 1 242 ? -9.557 98.413 33.772 1.00 41.58 242 LEU B CA 1
ATOM 3970 C C . LEU B 1 242 ? -10.078 97.035 33.360 1.00 50.78 242 LEU B C 1
ATOM 3971 O O . LEU B 1 242 ? -11.244 96.711 33.593 1.00 52.18 242 LEU B O 1
ATOM 3976 N N . ARG B 1 243 ? -9.215 96.225 32.752 1.00 55.41 243 ARG B N 1
ATOM 3977 C CA . ARG B 1 243 ? -9.609 94.886 32.327 1.00 59.05 243 ARG B CA 1
ATOM 3978 C C . ARG B 1 243 ? -9.514 93.872 33.467 1.00 64.98 243 ARG B C 1
ATOM 3979 O O . ARG B 1 243 ? -10.372 93.000 33.596 1.00 69.89 243 ARG B O 1
ATOM 3987 N N . GLN B 1 244 ? -8.473 93.983 34.289 1.00 64.43 244 GLN B N 1
ATOM 3988 C CA . GLN B 1 244 ? -8.307 93.078 35.424 1.00 69.78 244 GLN B CA 1
ATOM 3989 C C . GLN B 1 244 ? -9.323 93.404 36.514 1.00 73.03 244 GLN B C 1
ATOM 3990 O O . GLN B 1 244 ? -10.057 92.477 36.914 1.00 76.70 244 GLN B O 1
#